Protein AF-A0A4U6SSG7-F1 (afdb_monomer_lite)

Secondary structure (DSSP, 8-state):
-GGGS-HHHHHHTHHHHHHHHHHHHHHHHHHHHHHHT---S--HHHHHHHHHHHHHHHHHHHHHHHHHHHHTGGGTTS--SSSSHHHHHHHHHHHHHHHHHHPPPPTTTTT-S--GGGSS--HHHHHHHTT----S---HHHHHHHHHHS-TTTHHHH-----S-TTSS--SPPSSHHHHHHIIIIIS-TT-HHHHHHHHHHHHHHHHTTS-HHHHHHHHHHHHHHHT--HHHHHHHHHHHHHHS-SHHHHHHHHHHHHHH-STT--THHHHHHHHTT-HHHHHHHHHHTSTT---TT-PPPS-HHHHHHHHHHHHHHHHHTT-HHHHHHHHHHHHHHHHHHHHHHTTS----TTS-HHHHHHHHHHHHHHHHHHTT-HHHHTTS---HHHHHHHHHHHHHHHHH-TTSTHHHHHHHHHHHTT-HHHHHHHHHHHHHHHHHHHTTS-HHHHHHHHHHHHHHHHHHHHHHHHHHHHHS---------------

pLDDT: mean 78.52, std 19.59, range [23.92, 96.31]

Sequence (492 aa):
MIYRSGLEMMESKLSQLQKFAAQLAGIYSVLEVMIASFTEAVSAHVNDLHQLIENTLKAKQHSEAMIWCIRHRFLQDIYSRYADYTSWSSDVIQRKASAEARKWPDIFDKGSGDSEANQGTLFIEQALQNLGIEQSYRSEEEEAAITRLQNEQSSSMFCSTITADHFSLNRYPFKNLREAVDVLFLHGASDMVIAKQAILLYYLFDRHWTRPDSEWRYLVDDFAATFGITNRTLLECLVFCLLDDYSSEALEEACSLLPKISSKEAHPKIAQVLLERQRPDMALVVLKCTGRDSFSVTESIEKDGISSLSEAVTAVRVRIEHGHLTEAFVYHRSYCSRVKEQRAADMTHAGDALRSSWIYHVEGMMTEFCNICIERNLVDKMIDLPWDSEEEKHLHKSLFDYAHEMPTEPCGSLLVVYYLRRYRYLEAYEVDRSLQRFEQKKLESTTEEIASKIRKIAQWRENLVMTLDHSISIFFAFPHSPSFILPTNCDQ

Organism: Setaria viridis (NCBI:txid4556)

InterPro domains:
  IPR025151 ELYS-like domain [PF13934] (121-399)
  IPR044718 E3 ubiquitin-protein ligase HOS1 [PTHR47358] (2-465)

Structure (mmCIF, N/CA/C/O backbone):
data_AF-A0A4U6SSG7-F1
#
_entry.id   AF-A0A4U6SSG7-F1
#
loop_
_atom_site.group_PDB
_atom_site.id
_atom_site.type_symbol
_atom_site.label_atom_id
_atom_site.label_alt_id
_atom_site.label_comp_id
_atom_site.label_asym_id
_atom_site.label_entity_id
_atom_site.label_seq_id
_atom_site.pdbx_PDB_ins_code
_atom_site.Cartn_x
_atom_site.Cartn_y
_atom_site.Cartn_z
_atom_site.occupancy
_atom_site.B_iso_or_equiv
_atom_site.auth_seq_id
_atom_site.auth_comp_id
_atom_site.auth_asym_id
_atom_site.auth_atom_id
_atom_site.pdbx_PDB_model_num
ATOM 1 N N . MET A 1 1 ? 28.492 14.744 -28.232 1.00 59.97 1 MET A N 1
ATOM 2 C CA . MET A 1 1 ? 27.796 15.414 -29.357 1.00 59.97 1 MET A CA 1
ATOM 3 C C . MET A 1 1 ? 26.487 14.731 -29.752 1.00 59.97 1 MET A C 1
ATOM 5 O O . MET A 1 1 ? 25.522 15.458 -29.900 1.00 59.97 1 MET A O 1
ATOM 9 N N . ILE A 1 2 ? 26.398 13.392 -29.873 1.00 70.44 2 ILE A N 1
ATOM 10 C CA . ILE A 1 2 ? 25.144 12.712 -30.290 1.00 70.44 2 ILE A CA 1
ATOM 11 C C . ILE A 1 2 ? 23.974 13.021 -29.338 1.00 70.44 2 ILE A C 1
ATOM 13 O O . ILE A 1 2 ? 22.941 13.499 -29.784 1.00 70.44 2 ILE A O 1
ATOM 17 N N . TYR A 1 3 ? 24.159 12.881 -28.023 1.00 68.56 3 TYR A N 1
ATOM 18 C CA . TYR A 1 3 ? 23.123 13.206 -27.030 1.00 68.56 3 TYR A CA 1
ATOM 19 C C . TYR A 1 3 ? 22.695 14.687 -27.018 1.00 68.56 3 TYR A C 1
ATOM 21 O O . TYR A 1 3 ? 21.615 15.011 -26.547 1.00 68.56 3 TYR A O 1
ATOM 29 N N . ARG A 1 4 ? 23.490 15.615 -27.561 1.00 70.06 4 ARG A N 1
ATOM 30 C CA . ARG A 1 4 ? 23.114 17.042 -27.650 1.00 70.06 4 ARG A CA 1
ATOM 31 C C . ARG A 1 4 ? 22.479 17.418 -28.989 1.00 70.06 4 ARG A C 1
ATOM 33 O O . ARG A 1 4 ? 22.191 18.584 -29.223 1.00 70.06 4 ARG A O 1
ATOM 40 N N . SER A 1 5 ? 22.290 16.446 -29.876 1.00 70.94 5 SER A N 1
ATOM 41 C CA . SER A 1 5 ? 21.697 16.673 -31.189 1.00 70.94 5 SER A CA 1
ATOM 42 C C . SER A 1 5 ? 20.180 16.466 -31.180 1.00 70.94 5 SER A C 1
ATOM 44 O O . SER A 1 5 ? 19.647 15.841 -30.267 1.00 70.94 5 SER A O 1
ATOM 46 N N . GLY A 1 6 ? 19.471 17.019 -32.169 1.00 78.31 6 GLY A N 1
ATOM 47 C CA . GLY A 1 6 ? 18.025 16.814 -32.314 1.00 78.31 6 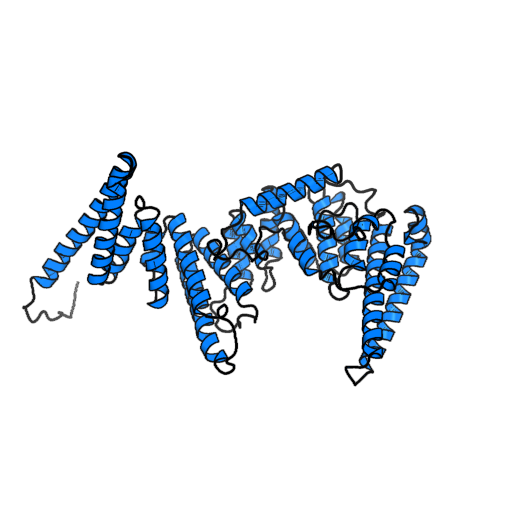GLY A CA 1
ATOM 48 C C . GLY A 1 6 ? 17.669 15.357 -32.637 1.00 78.31 6 GLY A C 1
ATOM 49 O O . GLY A 1 6 ? 18.535 14.585 -33.052 1.00 78.31 6 GLY A O 1
ATOM 50 N N . LEU A 1 7 ? 16.390 14.990 -32.478 1.00 83.12 7 LEU A N 1
ATOM 51 C CA . LEU A 1 7 ? 15.893 13.621 -32.687 1.00 83.12 7 LEU A CA 1
ATOM 52 C C . LEU A 1 7 ? 16.345 13.025 -34.031 1.00 83.12 7 LEU A C 1
ATOM 54 O O . LEU A 1 7 ? 16.922 11.944 -34.043 1.00 83.12 7 LEU A O 1
ATOM 58 N N . GLU A 1 8 ? 16.186 13.757 -35.134 1.00 84.50 8 GLU A N 1
ATOM 59 C CA . GLU A 1 8 ? 16.573 13.299 -36.481 1.00 84.50 8 GLU A CA 1
ATOM 60 C C . GLU A 1 8 ? 18.062 12.917 -36.568 1.00 84.50 8 GLU A C 1
ATOM 62 O O . GLU A 1 8 ? 18.457 11.925 -37.185 1.00 84.50 8 GLU A O 1
ATOM 67 N N . MET A 1 9 ? 18.922 13.689 -35.898 1.00 84.81 9 MET A N 1
ATOM 68 C CA . MET A 1 9 ? 20.353 13.418 -35.866 1.00 84.81 9 MET A CA 1
ATOM 69 C C . MET A 1 9 ? 20.669 12.220 -34.963 1.00 84.81 9 MET A C 1
ATOM 71 O O . MET A 1 9 ? 21.521 11.408 -35.331 1.00 84.81 9 MET A O 1
ATOM 75 N N . MET A 1 10 ? 19.966 12.050 -33.838 1.00 85.75 10 MET A N 1
ATOM 76 C CA . MET A 1 10 ? 20.090 10.857 -32.992 1.00 85.75 10 MET A CA 1
ATOM 77 C C . MET A 1 10 ? 19.644 9.583 -33.724 1.00 85.75 10 MET A C 1
ATOM 79 O O . MET A 1 10 ? 20.360 8.583 -33.679 1.00 85.75 10 MET A O 1
ATOM 83 N N . GLU A 1 11 ? 18.526 9.632 -34.454 1.00 87.88 11 GLU A N 1
ATOM 84 C CA . GLU A 1 11 ? 18.026 8.534 -35.294 1.00 87.88 11 GLU A CA 1
ATOM 85 C C . GLU A 1 11 ? 19.062 8.142 -36.356 1.00 87.88 11 GLU A C 1
ATOM 87 O O . GLU A 1 11 ? 19.433 6.971 -36.469 1.00 87.88 11 GLU A O 1
ATOM 92 N N . SER A 1 12 ? 19.636 9.123 -37.064 1.00 89.62 12 SER A N 1
ATOM 93 C CA . SER A 1 12 ? 20.684 8.872 -38.069 1.00 89.62 12 SER A CA 1
ATOM 94 C C . SER A 1 12 ? 21.952 8.219 -37.490 1.00 89.62 12 SER A C 1
ATOM 96 O O . SER A 1 12 ? 22.723 7.579 -38.211 1.00 89.62 12 SER A O 1
ATOM 98 N N . LYS A 1 13 ? 22.183 8.371 -36.179 1.00 90.31 13 LYS A N 1
ATOM 99 C CA . LYS A 1 13 ? 23.335 7.832 -35.442 1.00 90.31 13 LYS A CA 1
ATOM 100 C C . LYS A 1 13 ? 22.986 6.628 -34.564 1.00 90.31 13 LYS A C 1
ATOM 102 O O . LYS A 1 13 ? 23.853 6.160 -33.824 1.00 90.31 13 LYS A O 1
ATOM 107 N N . LEU A 1 14 ? 21.782 6.066 -34.682 1.00 90.50 14 LEU A N 1
ATOM 108 C CA . LEU A 1 14 ? 21.325 4.950 -33.849 1.00 90.50 14 LEU A CA 1
ATOM 109 C C . LEU A 1 14 ? 22.243 3.721 -33.944 1.00 90.50 14 LEU A C 1
ATOM 111 O O . LEU A 1 14 ? 22.609 3.137 -32.926 1.00 90.50 14 LEU A O 1
ATOM 115 N N . SER A 1 15 ? 22.707 3.379 -35.150 1.00 90.38 15 SER A N 1
ATOM 116 C CA . SER A 1 15 ? 23.653 2.268 -35.361 1.00 90.38 15 SER A CA 1
ATOM 117 C C . SER A 1 15 ? 25.006 2.492 -34.675 1.00 90.38 15 SER A C 1
ATOM 119 O O . SER A 1 15 ? 25.676 1.540 -34.274 1.00 90.38 15 SER A O 1
ATOM 121 N N . GLN A 1 16 ? 25.422 3.750 -34.516 1.00 90.62 16 GLN A N 1
ATOM 122 C CA . GLN A 1 16 ? 26.636 4.107 -33.791 1.00 90.62 16 GLN A CA 1
ATOM 123 C C . GLN A 1 16 ? 26.425 3.994 -32.276 1.00 90.62 16 GLN A C 1
ATOM 125 O O . GLN A 1 16 ? 27.294 3.461 -31.591 1.00 90.62 16 GLN A O 1
ATOM 130 N N . LEU A 1 17 ? 25.265 4.420 -31.763 1.00 88.69 17 LEU A N 1
ATOM 131 C CA . LEU A 1 17 ? 24.900 4.249 -30.351 1.00 88.69 17 LEU A CA 1
ATOM 132 C C . LEU A 1 17 ? 24.835 2.769 -29.956 1.00 88.69 17 LEU A C 1
ATOM 134 O O . LEU A 1 17 ? 25.379 2.392 -28.923 1.00 88.69 17 LEU A O 1
ATOM 138 N N . GLN A 1 18 ? 24.265 1.915 -30.810 1.00 91.50 18 GLN A N 1
ATOM 139 C CA . GLN A 1 18 ? 24.244 0.463 -30.597 1.00 91.50 18 GLN A CA 1
ATOM 140 C C . GLN A 1 18 ? 25.655 -0.134 -30.507 1.00 91.50 18 GLN A C 1
ATOM 142 O O . GLN A 1 18 ? 25.920 -0.971 -29.645 1.00 91.50 18 GLN A O 1
ATOM 147 N N . LYS A 1 19 ? 26.590 0.328 -31.350 1.00 92.69 19 LYS A N 1
ATOM 148 C CA . LYS A 1 19 ? 28.002 -0.084 -31.265 1.00 92.69 19 LYS A CA 1
ATOM 149 C C . LYS A 1 19 ? 28.639 0.346 -29.945 1.00 92.69 19 LYS A C 1
ATOM 151 O O . LYS A 1 19 ? 29.365 -0.446 -29.354 1.00 92.69 19 LYS A O 1
ATOM 156 N N . PHE A 1 20 ? 28.359 1.561 -29.473 1.00 89.69 20 PHE A N 1
ATOM 157 C CA . PHE A 1 20 ? 28.860 2.031 -28.179 1.00 89.69 20 PHE A CA 1
ATOM 158 C C . PHE A 1 20 ? 28.286 1.229 -27.008 1.00 89.69 20 PHE A C 1
ATOM 160 O O . PHE A 1 20 ? 29.047 0.832 -26.132 1.00 89.69 20 PHE A O 1
ATOM 167 N N . ALA A 1 21 ? 26.990 0.908 -27.019 1.00 90.19 21 ALA A N 1
ATOM 168 C CA . ALA A 1 21 ? 26.379 0.055 -25.998 1.00 90.19 21 ALA A CA 1
ATOM 169 C C . ALA A 1 21 ? 27.027 -1.344 -25.956 1.00 90.19 21 ALA A C 1
ATOM 171 O O . ALA A 1 21 ? 27.377 -1.833 -24.883 1.00 90.19 21 ALA A O 1
ATOM 172 N N . ALA A 1 22 ? 27.286 -1.954 -27.120 1.00 92.12 22 ALA A N 1
ATOM 173 C CA . ALA A 1 22 ? 27.985 -3.238 -27.205 1.00 92.12 22 ALA A CA 1
ATOM 174 C C . ALA A 1 22 ? 29.435 -3.162 -26.687 1.00 92.12 22 ALA A C 1
ATOM 176 O O . ALA A 1 22 ? 29.904 -4.079 -26.013 1.00 92.12 22 ALA A O 1
ATOM 177 N N . GLN A 1 23 ? 30.144 -2.062 -26.963 1.00 93.38 23 GLN A N 1
ATOM 178 C CA . GLN A 1 23 ? 31.489 -1.828 -26.430 1.00 93.38 23 GLN A CA 1
ATOM 179 C C . GLN A 1 23 ? 31.480 -1.668 -24.906 1.00 93.38 23 GLN A C 1
ATOM 181 O O . GLN A 1 23 ? 32.310 -2.278 -24.240 1.00 93.38 23 GLN A O 1
ATOM 186 N N . LEU A 1 24 ? 30.529 -0.910 -24.350 1.00 92.56 24 LEU A N 1
ATOM 187 C CA . LEU A 1 24 ? 30.366 -0.753 -22.901 1.00 92.56 24 LEU A CA 1
ATOM 188 C C . LEU A 1 24 ? 30.057 -2.088 -22.217 1.00 92.56 24 LEU A C 1
ATOM 190 O O . LEU A 1 24 ? 30.621 -2.375 -21.165 1.00 92.56 24 LEU A O 1
ATOM 194 N N . ALA A 1 25 ? 29.226 -2.933 -22.833 1.00 91.12 25 ALA A N 1
ATOM 195 C CA . ALA A 1 25 ? 28.974 -4.285 -22.340 1.00 91.12 25 ALA A CA 1
ATOM 196 C C . ALA A 1 25 ? 30.254 -5.138 -22.319 1.00 91.12 25 ALA A C 1
ATOM 198 O O . ALA A 1 25 ? 30.527 -5.796 -21.319 1.00 91.12 25 ALA A O 1
ATOM 199 N N . GLY A 1 26 ? 31.067 -5.079 -23.379 1.00 91.75 26 GLY A N 1
ATOM 200 C CA . GLY A 1 26 ? 32.355 -5.774 -23.427 1.00 91.75 26 GLY A CA 1
ATOM 201 C C . GLY A 1 26 ? 33.351 -5.273 -22.376 1.00 91.75 26 GLY A C 1
ATOM 202 O O . GLY A 1 26 ? 34.007 -6.084 -21.727 1.00 91.75 26 GLY A O 1
ATOM 203 N N . ILE A 1 27 ? 33.435 -3.954 -22.170 1.00 92.25 27 ILE A N 1
ATOM 204 C CA . ILE A 1 27 ? 34.280 -3.349 -21.128 1.00 92.25 27 ILE A CA 1
ATOM 205 C C . ILE A 1 27 ? 33.828 -3.823 -19.746 1.00 92.25 27 ILE A C 1
ATOM 207 O O . ILE A 1 27 ? 34.657 -4.288 -18.973 1.00 92.25 27 ILE A O 1
ATOM 211 N N . TYR A 1 28 ? 32.525 -3.769 -19.460 1.00 90.06 28 TYR A N 1
ATOM 212 C CA . TYR A 1 28 ? 31.969 -4.238 -18.192 1.00 90.06 28 TYR A CA 1
ATOM 213 C C . TYR A 1 28 ? 32.351 -5.696 -17.900 1.00 90.06 28 TYR A C 1
ATOM 215 O O . TYR A 1 28 ? 32.883 -5.971 -16.830 1.00 90.06 28 TYR A O 1
ATOM 223 N N . SER A 1 29 ? 32.182 -6.609 -18.865 1.00 90.38 29 SER A N 1
ATOM 224 C CA . SER A 1 29 ? 32.553 -8.021 -18.685 1.00 90.38 29 SER A CA 1
ATOM 225 C C . SER A 1 29 ? 34.040 -8.217 -18.371 1.00 90.38 29 SER A C 1
ATOM 227 O O . SER A 1 29 ? 34.395 -9.094 -17.589 1.00 90.38 29 SER A O 1
ATOM 229 N N . VAL A 1 30 ? 34.925 -7.406 -18.960 1.00 91.88 30 VAL A N 1
ATOM 230 C CA . VAL A 1 30 ? 36.362 -7.451 -18.643 1.00 91.88 30 VAL A CA 1
ATOM 231 C C . VAL A 1 30 ? 36.621 -6.939 -17.228 1.00 91.88 30 VAL A C 1
ATOM 233 O O . VAL A 1 30 ? 37.360 -7.577 -16.483 1.00 91.88 30 VAL A O 1
ATOM 236 N N . LEU A 1 31 ? 36.006 -5.817 -16.845 1.00 87.94 31 LEU A N 1
ATOM 237 C CA . LEU A 1 31 ? 36.178 -5.234 -15.515 1.00 87.94 31 LEU A CA 1
ATOM 238 C C . LEU A 1 31 ? 35.666 -6.169 -14.411 1.00 87.94 31 LEU A C 1
ATOM 240 O O . LEU A 1 31 ? 36.330 -6.311 -13.389 1.00 87.94 31 LEU A O 1
ATOM 244 N N . GLU A 1 32 ? 34.541 -6.851 -14.630 1.00 87.75 32 GLU A N 1
ATOM 245 C CA . GLU A 1 32 ? 33.972 -7.827 -13.693 1.00 87.75 32 GLU A CA 1
ATOM 246 C C . GLU A 1 32 ? 34.950 -8.984 -13.423 1.00 87.75 32 GLU A C 1
ATOM 248 O O . GLU A 1 32 ? 35.247 -9.304 -12.270 1.00 87.75 32 GLU A O 1
ATOM 253 N N . VAL A 1 33 ? 35.539 -9.555 -14.482 1.00 87.81 33 VAL A N 1
ATOM 254 C CA . VAL A 1 33 ? 36.564 -10.608 -14.366 1.00 87.81 33 VAL A CA 1
ATOM 255 C C . VAL A 1 33 ? 37.832 -10.081 -13.691 1.00 87.81 33 VAL A C 1
ATOM 257 O O . VAL A 1 33 ? 38.437 -10.788 -12.884 1.00 87.81 33 VAL A O 1
ATOM 260 N N . MET A 1 34 ? 38.237 -8.843 -13.992 1.00 85.81 34 MET A N 1
ATOM 261 C CA . MET A 1 34 ? 39.382 -8.212 -13.338 1.00 85.81 34 MET A CA 1
ATOM 262 C C . MET A 1 34 ? 39.148 -8.066 -11.834 1.00 85.81 34 MET A C 1
ATOM 264 O O . MET A 1 34 ? 40.018 -8.478 -11.071 1.00 85.81 34 MET A O 1
ATOM 268 N N . ILE A 1 35 ? 37.989 -7.564 -11.393 1.00 83.38 35 ILE A N 1
ATOM 269 C CA . ILE A 1 35 ? 37.659 -7.464 -9.962 1.00 83.38 35 ILE A CA 1
ATOM 270 C C . ILE A 1 35 ? 37.675 -8.842 -9.301 1.00 83.38 35 ILE A C 1
ATOM 272 O O . ILE A 1 35 ? 38.318 -9.008 -8.267 1.00 83.38 35 ILE A O 1
ATOM 276 N N . ALA A 1 36 ? 37.051 -9.845 -9.924 1.00 83.12 36 ALA A N 1
ATOM 277 C CA . ALA A 1 36 ? 37.003 -11.207 -9.392 1.00 83.12 36 ALA A CA 1
ATOM 278 C C . ALA A 1 36 ? 38.392 -11.863 -9.238 1.00 83.12 36 ALA A C 1
ATOM 280 O O . ALA A 1 36 ? 38.544 -12.816 -8.474 1.00 83.12 36 ALA A O 1
ATOM 281 N N . SER A 1 37 ? 39.407 -11.369 -9.954 1.00 82.25 37 SER A N 1
ATOM 282 C CA . SER A 1 37 ? 40.783 -11.870 -9.865 1.00 82.25 37 SER A CA 1
ATOM 283 C C . SER A 1 37 ? 41.579 -11.326 -8.669 1.00 82.25 37 SER A C 1
ATOM 285 O O . SER A 1 37 ? 42.634 -11.876 -8.347 1.00 82.25 37 SER A O 1
ATOM 287 N N . PHE A 1 38 ? 41.089 -10.287 -7.983 1.00 78.31 38 PHE A N 1
ATOM 288 C CA . PHE A 1 38 ? 41.733 -9.752 -6.782 1.00 78.31 38 PHE A CA 1
ATOM 289 C C . PHE A 1 38 ? 41.296 -10.531 -5.533 1.00 78.31 38 PHE A C 1
ATOM 291 O O . PHE A 1 38 ? 40.115 -10.625 -5.218 1.00 78.31 38 PHE A O 1
ATOM 298 N N . THR A 1 39 ? 42.264 -11.071 -4.787 1.00 65.56 39 THR A N 1
ATOM 299 C CA . THR A 1 39 ? 42.027 -11.829 -3.543 1.00 65.56 39 THR A CA 1
ATOM 300 C C . THR A 1 39 ? 42.071 -10.975 -2.271 1.00 65.56 39 THR A C 1
ATOM 302 O O . THR A 1 39 ? 41.652 -11.440 -1.214 1.00 65.56 39 THR A O 1
ATOM 305 N N . GLU A 1 40 ? 42.578 -9.740 -2.341 1.00 60.31 40 GLU A N 1
ATOM 306 C CA . GLU A 1 40 ? 42.689 -8.821 -1.198 1.00 60.31 40 GLU A CA 1
ATOM 307 C C . GLU A 1 40 ? 41.686 -7.666 -1.328 1.00 60.31 40 GLU A C 1
ATOM 309 O O . GLU A 1 40 ? 41.723 -6.888 -2.279 1.00 60.31 40 GLU A O 1
ATOM 314 N N . ALA A 1 41 ? 40.783 -7.557 -0.351 1.00 57.88 41 ALA A N 1
ATOM 315 C CA . ALA A 1 41 ? 39.570 -6.743 -0.432 1.00 57.88 41 ALA A CA 1
ATOM 316 C C . ALA A 1 41 ? 39.762 -5.220 -0.263 1.00 57.88 41 ALA A C 1
ATOM 318 O O . ALA A 1 41 ? 38.777 -4.493 -0.309 1.00 57.88 41 ALA A O 1
ATOM 319 N N . VAL A 1 42 ? 40.977 -4.701 -0.033 1.00 58.78 42 VAL A N 1
ATOM 320 C CA . VAL A 1 42 ? 41.149 -3.281 0.339 1.00 58.78 42 VAL A CA 1
ATOM 321 C C . VAL A 1 42 ? 42.461 -2.696 -0.197 1.00 58.78 42 VAL A C 1
ATOM 323 O O . VAL A 1 42 ? 43.432 -2.523 0.535 1.00 58.78 42 VAL A O 1
ATOM 326 N N . SER A 1 43 ? 42.499 -2.346 -1.485 1.00 66.81 43 SER A N 1
ATOM 327 C CA . SER A 1 43 ? 43.509 -1.422 -2.024 1.00 66.81 43 SER A CA 1
ATOM 328 C C . SER A 1 43 ? 42.821 -0.272 -2.762 1.00 66.81 43 SER A C 1
ATOM 330 O O . SER A 1 43 ? 41.749 -0.467 -3.330 1.00 66.81 43 SER A O 1
ATOM 332 N N . ALA A 1 44 ? 43.421 0.923 -2.774 1.00 70.44 44 ALA A N 1
ATOM 333 C CA . ALA A 1 44 ? 42.854 2.094 -3.459 1.00 70.44 44 ALA A CA 1
ATOM 334 C C . ALA A 1 44 ? 42.503 1.804 -4.936 1.00 70.44 44 ALA A C 1
ATOM 336 O O . ALA A 1 44 ? 41.441 2.195 -5.404 1.00 70.44 44 ALA A O 1
ATOM 337 N N . HIS A 1 45 ? 43.321 0.994 -5.615 1.00 71.62 45 HIS A N 1
ATOM 338 C CA . HIS A 1 45 ? 43.091 0.558 -6.995 1.00 71.62 45 HIS A CA 1
ATOM 339 C C . HIS A 1 45 ? 41.830 -0.304 -7.167 1.00 71.62 45 HIS A C 1
ATOM 341 O O . HIS A 1 45 ? 41.199 -0.268 -8.219 1.00 71.62 45 HIS A O 1
ATOM 347 N N . VAL A 1 46 ? 41.455 -1.088 -6.149 1.00 77.06 46 VAL A N 1
ATOM 348 C CA . VAL A 1 46 ? 40.221 -1.886 -6.167 1.00 77.06 46 VAL A CA 1
ATOM 349 C C . VAL A 1 46 ? 39.005 -0.969 -6.033 1.00 77.06 46 VAL A C 1
ATOM 351 O O . VAL A 1 46 ? 38.011 -1.195 -6.714 1.00 77.06 46 VAL A O 1
ATOM 354 N N . ASN A 1 47 ? 39.084 0.104 -5.241 1.00 79.31 47 ASN A N 1
ATOM 355 C CA . ASN A 1 47 ? 38.010 1.101 -5.154 1.00 79.31 47 ASN A CA 1
ATOM 356 C C . ASN A 1 47 ? 37.841 1.873 -6.472 1.00 79.31 47 ASN A C 1
ATOM 358 O O . ASN A 1 47 ? 36.717 2.012 -6.950 1.00 79.31 47 ASN A O 1
ATOM 362 N N . ASP A 1 48 ? 38.943 2.287 -7.106 1.00 81.88 48 ASP A N 1
ATOM 363 C CA . ASP A 1 48 ? 38.908 2.936 -8.425 1.00 81.88 48 ASP A CA 1
ATOM 364 C C . ASP A 1 48 ? 38.277 2.021 -9.488 1.00 81.88 48 ASP A C 1
ATOM 366 O O . ASP A 1 48 ? 37.519 2.467 -10.353 1.00 81.88 48 ASP A O 1
ATOM 370 N N . LEU A 1 49 ? 38.551 0.714 -9.405 1.00 83.31 49 LEU A N 1
ATOM 371 C CA . LEU A 1 49 ? 37.991 -0.281 -10.313 1.00 83.31 49 LEU A CA 1
ATOM 372 C C . LEU A 1 49 ? 36.487 -0.496 -10.081 1.00 83.31 49 LEU A C 1
ATOM 374 O O . LEU A 1 49 ? 35.735 -0.566 -11.054 1.00 83.31 49 LEU A O 1
ATOM 378 N N . HIS A 1 50 ? 36.029 -0.533 -8.825 1.00 83.44 50 HIS A N 1
ATOM 379 C CA . HIS A 1 50 ? 34.598 -0.565 -8.498 1.00 83.44 50 HIS A CA 1
ATOM 380 C C . HIS A 1 50 ? 33.873 0.688 -9.011 1.00 83.44 50 HIS A C 1
ATOM 382 O O . HIS A 1 50 ? 32.818 0.564 -9.632 1.00 83.44 50 HIS A O 1
ATOM 388 N N . GLN A 1 51 ? 34.465 1.877 -8.853 1.00 84.44 51 GLN A N 1
ATOM 389 C CA . GLN A 1 51 ? 33.900 3.118 -9.392 1.00 84.44 51 GLN A CA 1
ATOM 390 C C . GLN A 1 51 ? 33.819 3.095 -10.926 1.00 84.44 51 GLN A C 1
ATOM 392 O O . GLN A 1 51 ? 32.842 3.554 -11.522 1.00 84.44 51 GLN A O 1
ATOM 397 N N . LEU A 1 52 ? 34.835 2.543 -11.595 1.00 87.12 52 LEU A N 1
ATOM 398 C CA . LEU A 1 52 ? 34.820 2.394 -13.047 1.00 87.12 52 LEU A CA 1
ATOM 399 C C . LEU A 1 52 ? 33.735 1.412 -13.510 1.00 87.12 52 LEU A C 1
ATOM 401 O O . LEU A 1 52 ? 33.081 1.678 -14.523 1.00 87.12 52 LEU A O 1
ATOM 405 N N . ILE A 1 53 ? 33.516 0.310 -12.783 1.00 87.62 53 ILE A N 1
ATOM 406 C CA . ILE A 1 53 ? 32.402 -0.611 -13.048 1.00 87.62 53 ILE A CA 1
ATOM 407 C C . ILE A 1 53 ? 31.066 0.109 -12.911 1.00 87.62 53 ILE A C 1
ATOM 409 O O . ILE A 1 53 ? 30.262 0.052 -13.841 1.00 87.62 53 ILE A O 1
ATOM 413 N N . GLU A 1 54 ? 30.859 0.818 -11.804 1.00 86.56 54 GLU A N 1
ATOM 414 C CA . GLU A 1 54 ? 29.640 1.577 -11.519 1.00 86.56 54 GLU A CA 1
ATOM 415 C C . GLU A 1 54 ? 29.319 2.559 -12.658 1.00 86.56 54 GLU A C 1
ATOM 417 O O . GLU A 1 54 ? 28.227 2.541 -13.236 1.00 86.56 54 GLU A O 1
ATOM 422 N N . ASN A 1 55 ? 30.308 3.362 -13.062 1.00 86.31 55 ASN A N 1
ATOM 423 C CA . ASN A 1 55 ? 30.170 4.341 -14.140 1.00 86.31 55 ASN A CA 1
ATOM 424 C C . ASN A 1 55 ? 29.933 3.684 -15.508 1.00 86.31 55 ASN A C 1
ATOM 426 O O . ASN A 1 55 ? 29.105 4.155 -16.294 1.00 86.31 55 ASN A O 1
ATOM 430 N N . THR A 1 56 ? 30.631 2.583 -15.801 1.00 89.94 56 THR A N 1
ATOM 431 C CA . THR A 1 56 ? 30.455 1.830 -17.053 1.00 89.94 56 THR A CA 1
ATOM 432 C C . THR A 1 56 ? 29.052 1.235 -17.131 1.00 89.94 56 THR A C 1
ATOM 434 O O . THR A 1 56 ? 28.405 1.305 -18.179 1.00 89.94 56 THR A O 1
ATOM 437 N N . LEU A 1 57 ? 28.557 0.686 -16.022 1.00 89.44 57 LEU A N 1
ATOM 438 C CA . LEU A 1 57 ? 27.251 0.052 -15.949 1.00 89.44 57 LEU A CA 1
ATOM 439 C C . LEU A 1 57 ? 26.119 1.092 -16.044 1.00 89.44 57 LEU A C 1
ATOM 441 O O . LEU A 1 57 ? 25.203 0.902 -16.847 1.00 89.44 57 LEU A O 1
ATOM 445 N N . LYS A 1 58 ? 26.230 2.240 -15.358 1.00 88.81 58 LYS A N 1
ATOM 446 C CA . LYS A 1 58 ? 25.333 3.403 -15.541 1.00 88.81 58 LYS A CA 1
ATOM 447 C C . LYS A 1 58 ? 25.294 3.871 -17.000 1.00 88.81 58 LYS A C 1
ATOM 449 O O . LYS A 1 58 ? 24.218 4.002 -17.584 1.00 88.81 58 LYS A O 1
ATOM 454 N N . ALA A 1 59 ? 26.458 4.058 -17.629 1.00 89.75 59 ALA A N 1
ATOM 455 C CA . ALA A 1 59 ? 26.551 4.499 -19.024 1.00 89.75 59 ALA A CA 1
ATOM 456 C C . ALA A 1 59 ? 25.948 3.485 -20.012 1.00 89.75 59 ALA A C 1
ATOM 458 O O . ALA A 1 59 ? 25.296 3.878 -20.987 1.00 89.75 59 ALA A O 1
ATOM 459 N N . LYS A 1 60 ? 26.143 2.183 -19.760 1.00 92.00 60 LYS A N 1
ATOM 460 C CA . LYS A 1 60 ? 25.538 1.099 -20.542 1.00 92.00 60 LYS A CA 1
ATOM 461 C C . LYS A 1 60 ? 24.013 1.152 -20.442 1.00 92.00 60 LYS A C 1
ATOM 463 O O . LYS A 1 60 ? 23.352 1.248 -21.473 1.00 92.00 60 LYS A O 1
ATOM 468 N N . GLN A 1 61 ? 23.472 1.152 -19.222 1.00 92.38 61 GLN A N 1
ATOM 469 C CA . GLN A 1 61 ? 22.026 1.169 -18.979 1.00 92.38 61 GLN A CA 1
ATOM 470 C C . GLN A 1 61 ? 21.362 2.416 -19.577 1.00 92.38 61 GLN A C 1
ATOM 472 O O . GLN A 1 61 ? 20.338 2.313 -20.251 1.00 92.38 61 GLN A O 1
ATOM 477 N N . HIS A 1 62 ? 21.970 3.593 -19.386 1.00 92.38 62 HIS A N 1
ATOM 478 C CA . HIS A 1 62 ? 21.496 4.844 -19.983 1.00 92.38 62 HIS A CA 1
ATOM 479 C C . HIS A 1 62 ? 21.478 4.773 -21.512 1.00 92.38 62 HIS A C 1
ATOM 481 O O . HIS A 1 62 ? 20.488 5.154 -22.133 1.00 92.38 62 HIS A O 1
ATOM 487 N N . SER A 1 63 ? 22.529 4.218 -22.124 1.00 91.81 63 SER A N 1
ATOM 488 C CA . SER A 1 63 ? 22.598 4.059 -23.580 1.00 91.81 63 SER A CA 1
ATOM 489 C C . SER A 1 63 ? 21.529 3.103 -24.112 1.00 91.81 63 SER A C 1
ATOM 491 O O . SER A 1 63 ? 20.901 3.400 -25.126 1.00 91.81 63 SER A O 1
ATOM 493 N N . GLU A 1 64 ? 21.282 1.982 -23.433 1.00 93.75 64 GLU A N 1
ATOM 494 C CA . GLU A 1 64 ? 20.228 1.023 -23.793 1.00 93.75 64 GLU A CA 1
ATOM 495 C C . GLU A 1 64 ? 18.830 1.658 -23.703 1.00 93.75 64 GLU A C 1
ATOM 497 O O . GLU A 1 64 ? 18.043 1.568 -24.653 1.00 93.75 64 GLU A O 1
ATOM 502 N N . ALA A 1 65 ? 18.552 2.381 -22.613 1.00 93.12 65 ALA A N 1
ATOM 503 C CA . ALA A 1 65 ? 17.314 3.137 -22.438 1.00 93.12 65 ALA A CA 1
ATOM 504 C C . ALA A 1 65 ? 17.156 4.232 -23.507 1.00 93.12 65 ALA A C 1
ATOM 506 O O . ALA A 1 65 ? 16.081 4.378 -24.094 1.00 93.12 65 ALA A O 1
ATOM 507 N N . MET A 1 66 ? 18.226 4.960 -23.837 1.00 92.19 66 MET A N 1
ATOM 508 C CA . MET A 1 66 ? 18.181 6.000 -24.864 1.00 92.19 66 MET A CA 1
ATOM 509 C C . MET A 1 66 ? 17.950 5.428 -26.265 1.00 92.19 66 MET A C 1
ATOM 511 O O . MET A 1 66 ? 17.176 5.986 -27.038 1.00 92.19 66 MET A O 1
ATOM 515 N N . ILE A 1 67 ? 18.575 4.295 -26.598 1.00 93.19 67 ILE A N 1
ATOM 516 C CA . ILE A 1 67 ? 18.343 3.583 -27.864 1.00 93.19 67 ILE A CA 1
ATOM 517 C C . ILE A 1 67 ? 16.870 3.189 -27.990 1.00 93.19 67 ILE A C 1
ATOM 519 O O . ILE A 1 67 ? 16.297 3.295 -29.075 1.00 93.19 67 ILE A O 1
ATOM 523 N N . TRP A 1 68 ? 16.243 2.733 -26.904 1.00 95.19 68 TRP A N 1
ATOM 524 C CA . TRP A 1 68 ? 14.805 2.471 -26.886 1.00 95.19 68 TRP A CA 1
ATOM 525 C C . TRP A 1 68 ? 13.986 3.754 -27.103 1.00 95.19 68 TRP A C 1
ATOM 527 O O . TRP A 1 68 ? 13.123 3.784 -27.978 1.00 95.19 68 TRP A O 1
ATOM 537 N N . CYS A 1 69 ? 14.324 4.849 -26.417 1.00 92.62 69 CYS A N 1
ATOM 538 C CA . CYS A 1 69 ? 13.634 6.132 -26.582 1.00 92.62 69 CYS A CA 1
ATOM 539 C C . CYS A 1 69 ? 13.725 6.688 -28.009 1.00 92.62 69 CYS A C 1
ATOM 541 O O . CYS A 1 69 ? 12.730 7.182 -28.533 1.00 92.62 69 CYS A O 1
ATOM 543 N N . ILE A 1 70 ? 14.895 6.596 -28.651 1.00 91.94 70 ILE A N 1
ATOM 544 C CA . ILE A 1 70 ? 15.105 7.058 -30.031 1.00 91.94 70 ILE A CA 1
ATOM 545 C C . ILE A 1 70 ? 14.274 6.218 -31.006 1.00 91.94 70 ILE A C 1
ATOM 547 O O . ILE A 1 70 ? 13.629 6.783 -31.883 1.00 91.94 70 ILE A O 1
ATOM 551 N N . ARG A 1 71 ? 14.235 4.886 -30.834 1.00 92.19 71 ARG A N 1
ATOM 552 C CA . ARG A 1 71 ? 13.404 3.993 -31.665 1.00 92.19 71 ARG A CA 1
ATOM 553 C C . ARG A 1 71 ? 11.924 4.376 -31.630 1.00 92.19 71 ARG A C 1
ATOM 555 O O . ARG A 1 71 ? 11.263 4.306 -32.659 1.00 92.19 71 ARG A O 1
ATOM 562 N N . HIS A 1 72 ? 11.442 4.823 -30.474 1.00 91.69 72 HIS A N 1
ATOM 563 C CA . HIS A 1 72 ? 10.064 5.283 -30.270 1.00 91.69 72 HIS A CA 1
ATOM 564 C C . HIS A 1 72 ? 9.916 6.808 -30.313 1.00 91.69 72 HIS A C 1
ATOM 566 O O . HIS A 1 72 ? 8.950 7.354 -29.780 1.00 91.69 72 HIS A O 1
ATOM 572 N N . ARG A 1 73 ? 10.878 7.515 -30.926 1.00 90.50 73 ARG A N 1
ATOM 573 C CA . ARG A 1 73 ? 10.823 8.964 -31.201 1.00 90.50 73 ARG A CA 1
ATOM 574 C C . ARG A 1 73 ? 10.497 9.817 -29.968 1.00 90.50 73 ARG A C 1
ATOM 576 O O . ARG A 1 73 ? 9.797 10.821 -30.057 1.00 90.50 73 ARG A O 1
ATOM 583 N N . PHE A 1 74 ? 10.967 9.399 -28.792 1.00 87.81 74 PHE A N 1
ATOM 584 C CA . PHE A 1 74 ? 10.652 9.986 -27.481 1.00 87.81 74 PHE A CA 1
ATOM 585 C C . PHE A 1 74 ? 9.152 10.191 -27.207 1.00 87.81 74 PHE A C 1
ATOM 587 O O . PHE A 1 74 ? 8.779 11.104 -26.468 1.00 87.81 74 PHE A O 1
ATOM 594 N N . LEU A 1 75 ? 8.291 9.342 -27.779 1.00 88.56 75 LEU A N 1
ATOM 595 C CA . LEU A 1 75 ? 6.832 9.422 -27.657 1.00 88.56 75 LEU A CA 1
ATOM 596 C C . LEU A 1 75 ? 6.235 10.719 -28.230 1.00 88.56 75 LEU A C 1
ATOM 598 O O . LEU A 1 75 ? 5.174 11.143 -27.779 1.00 88.56 75 LEU A O 1
ATOM 602 N N . GLN A 1 76 ? 6.902 11.366 -29.194 1.00 85.06 76 GLN A N 1
ATOM 603 C CA . GLN A 1 76 ? 6.380 12.581 -29.840 1.00 85.06 76 GLN A CA 1
ATOM 604 C C . GLN A 1 76 ? 5.087 12.320 -30.626 1.00 85.06 76 GLN A C 1
ATOM 606 O O . GLN A 1 76 ? 4.243 13.206 -30.718 1.00 85.06 76 GLN A O 1
ATOM 611 N N . ASP A 1 77 ? 4.922 11.102 -31.144 1.00 83.94 77 ASP A N 1
ATOM 612 C CA . ASP A 1 77 ? 3.774 10.710 -31.968 1.00 83.94 77 ASP A CA 1
ATOM 613 C C . ASP A 1 77 ? 2.612 10.109 -31.148 1.00 83.94 77 ASP A C 1
ATOM 615 O O . ASP A 1 77 ? 1.555 9.812 -31.704 1.00 83.94 77 ASP A O 1
ATOM 619 N N . ILE A 1 78 ? 2.785 9.916 -29.832 1.00 86.94 78 ILE A N 1
ATOM 620 C CA . ILE A 1 78 ? 1.789 9.278 -28.958 1.00 86.94 78 ILE A CA 1
ATOM 621 C C . ILE A 1 78 ? 1.170 10.326 -28.038 1.00 86.94 78 ILE A C 1
ATOM 623 O O . ILE A 1 78 ? 1.851 10.952 -27.221 1.00 86.94 78 ILE A O 1
ATOM 627 N N . TYR A 1 79 ? -0.149 10.474 -28.123 1.00 86.25 79 TYR A N 1
ATOM 628 C CA . TYR A 1 79 ? -0.882 11.397 -27.267 1.00 86.25 79 TYR A CA 1
ATOM 629 C C . TYR A 1 79 ? -0.913 10.913 -25.812 1.00 86.25 79 TYR A C 1
ATOM 631 O O . TYR A 1 79 ? -1.262 9.773 -25.500 1.00 86.25 79 TYR A O 1
ATOM 639 N N . SER A 1 80 ? -0.550 11.817 -24.906 1.00 89.38 80 SER A N 1
ATOM 640 C CA . SER A 1 80 ? -0.728 11.651 -23.463 1.00 89.38 80 SER A CA 1
ATOM 641 C C . SER A 1 80 ? -2.200 11.841 -23.079 1.00 89.38 80 SER A C 1
ATOM 643 O O . SER A 1 80 ? -2.937 12.556 -23.763 1.00 89.38 80 SER A O 1
ATOM 645 N N . ARG A 1 81 ? -2.629 11.255 -21.953 1.00 90.94 81 ARG A N 1
ATOM 646 C CA . ARG A 1 81 ? -3.911 11.602 -21.313 1.00 90.94 81 ARG A CA 1
ATOM 647 C C . ARG A 1 81 ? -3.930 13.040 -20.778 1.00 90.94 81 ARG A C 1
ATOM 649 O O . ARG A 1 81 ? -5.006 13.584 -20.555 1.00 90.94 81 ARG A O 1
ATOM 656 N N . TYR A 1 82 ? -2.758 13.653 -20.591 1.00 90.94 82 TYR A N 1
ATOM 657 C CA . TYR A 1 82 ? -2.605 15.050 -20.174 1.00 90.94 82 TYR A CA 1
ATOM 658 C C . TYR A 1 82 ? -2.315 15.956 -21.368 1.00 90.94 82 TYR A C 1
ATOM 660 O O . TYR A 1 82 ? -1.524 15.600 -22.242 1.00 90.94 82 TYR A O 1
ATOM 668 N N . ALA A 1 83 ? -2.908 17.151 -21.365 1.00 88.25 83 ALA A N 1
ATOM 669 C CA . ALA A 1 83 ? -2.690 18.150 -22.410 1.00 88.25 83 ALA A CA 1
ATOM 670 C C . ALA A 1 83 ? -1.271 18.745 -22.370 1.00 88.25 83 ALA A C 1
ATOM 672 O O . ALA A 1 83 ? -0.669 18.992 -23.412 1.00 88.25 83 ALA A O 1
ATOM 673 N N . ASP A 1 84 ? -0.732 18.958 -21.169 1.00 88.25 84 ASP A N 1
ATOM 674 C CA . ASP A 1 84 ? 0.594 19.520 -20.944 1.00 88.25 84 ASP A CA 1
ATOM 675 C C . ASP A 1 84 ? 1.186 19.060 -19.599 1.00 88.25 84 ASP A C 1
ATOM 677 O O . ASP A 1 84 ? 0.539 18.386 -18.791 1.00 88.25 84 ASP A O 1
ATOM 681 N N . TYR A 1 85 ? 2.450 19.426 -19.365 1.00 87.06 85 TYR A N 1
ATOM 682 C CA . TYR A 1 85 ? 3.157 19.110 -18.123 1.00 87.06 85 TYR A CA 1
ATOM 683 C C . TYR A 1 85 ? 2.486 19.722 -16.886 1.00 87.06 85 TYR A C 1
ATOM 685 O O . TYR A 1 85 ? 2.494 19.112 -15.820 1.00 87.06 85 TYR A O 1
ATOM 693 N N . THR A 1 86 ? 1.895 20.912 -17.009 1.00 87.94 86 THR A N 1
ATOM 694 C CA . THR A 1 86 ? 1.237 21.588 -15.886 1.00 87.94 86 THR A CA 1
ATOM 695 C C . THR A 1 86 ? -0.007 20.841 -15.423 1.00 87.94 86 THR A C 1
ATOM 697 O O . THR A 1 86 ? -0.150 20.599 -14.230 1.00 87.94 86 THR A O 1
ATOM 700 N N . SER A 1 87 ? -0.846 20.386 -16.355 1.00 91.56 87 SER A N 1
ATOM 701 C CA . SER A 1 87 ? -2.011 19.546 -16.087 1.00 91.56 87 SER A CA 1
ATOM 702 C C . SER A 1 87 ? -1.608 18.236 -15.417 1.00 91.56 87 SER A C 1
ATOM 704 O O . SER A 1 87 ? -2.244 17.834 -14.445 1.00 91.56 87 SER A O 1
ATOM 706 N N . TRP A 1 88 ? -0.532 17.602 -15.888 1.00 91.50 88 TRP A N 1
ATOM 707 C CA . TRP A 1 88 ? -0.034 16.375 -15.275 1.00 91.50 88 TRP A CA 1
ATOM 708 C C . TRP A 1 88 ? 0.487 16.604 -13.854 1.00 91.50 88 TRP A C 1
ATOM 710 O O . TRP A 1 88 ? 0.116 15.888 -12.927 1.00 91.50 88 TRP A O 1
ATOM 720 N N . SER A 1 89 ? 1.307 17.637 -13.662 1.00 89.56 89 SER A N 1
ATOM 721 C CA . SER A 1 89 ? 1.841 18.007 -12.351 1.00 89.56 89 SER A CA 1
ATOM 722 C C . SER A 1 89 ? 0.719 18.319 -11.353 1.00 89.56 89 SER A C 1
ATOM 724 O O . SER A 1 89 ? 0.750 17.835 -10.222 1.00 89.56 89 SER A O 1
ATOM 726 N N . SER A 1 90 ? -0.321 19.045 -11.779 1.00 89.38 90 SER A N 1
ATOM 727 C CA . SER A 1 90 ? -1.505 19.303 -10.953 1.00 89.38 90 SER A CA 1
ATOM 728 C C . SER A 1 90 ? -2.259 18.026 -10.569 1.00 89.38 90 SER A C 1
ATOM 730 O O . SER A 1 90 ? -2.642 17.893 -9.408 1.00 89.38 90 SER A O 1
ATOM 732 N N . ASP A 1 91 ? -2.434 17.074 -11.490 1.00 91.62 91 ASP A N 1
ATOM 733 C CA . ASP A 1 91 ? -3.102 15.799 -11.186 1.00 91.62 91 ASP A CA 1
ATOM 734 C C . ASP A 1 91 ? -2.295 14.950 -10.187 1.00 91.62 91 ASP A C 1
ATOM 736 O O . ASP A 1 91 ? -2.858 14.414 -9.234 1.00 91.62 91 ASP A O 1
ATOM 740 N N . VAL A 1 92 ? -0.963 14.902 -10.320 1.00 90.75 92 VAL A N 1
ATOM 741 C CA . VAL A 1 92 ? -0.082 14.214 -9.355 1.00 90.75 92 VAL A CA 1
ATOM 742 C C . VAL A 1 92 ? -0.168 14.849 -7.962 1.00 90.75 92 VAL A C 1
ATOM 744 O O . VAL A 1 92 ? -0.257 14.134 -6.963 1.00 90.75 92 VAL A O 1
ATOM 747 N N . ILE A 1 93 ? -0.203 16.183 -7.874 1.00 89.38 93 ILE A N 1
ATOM 748 C CA . ILE A 1 93 ? -0.402 16.892 -6.597 1.00 89.38 93 ILE A CA 1
ATOM 749 C C . ILE A 1 93 ? -1.757 16.521 -5.982 1.00 89.38 93 ILE A C 1
ATOM 751 O O . ILE A 1 93 ? -1.843 16.273 -4.780 1.00 89.38 93 ILE A O 1
ATOM 755 N N . GLN A 1 94 ? -2.810 16.438 -6.796 1.00 90.75 94 GLN A N 1
ATOM 756 C CA . GLN A 1 94 ? -4.138 16.050 -6.330 1.00 90.75 94 GLN A CA 1
ATOM 757 C C . GLN A 1 94 ? -4.185 14.595 -5.839 1.00 90.75 94 GLN A C 1
ATOM 759 O O . GLN A 1 94 ? -4.824 14.322 -4.820 1.00 90.75 94 GLN A O 1
ATOM 764 N N . ARG A 1 95 ? -3.490 13.664 -6.507 1.00 91.31 95 ARG A N 1
ATOM 765 C CA . ARG A 1 95 ? -3.337 12.272 -6.039 1.00 91.31 95 ARG A CA 1
ATOM 766 C C . ARG A 1 95 ? -2.688 12.209 -4.675 1.00 91.31 95 ARG A C 1
ATOM 768 O O . ARG A 1 95 ? -3.228 11.558 -3.786 1.00 91.31 95 ARG A O 1
ATOM 775 N N . LYS A 1 96 ? -1.590 12.943 -4.497 1.00 90.19 96 LYS A N 1
ATOM 776 C CA . LYS A 1 96 ? -0.893 13.027 -3.215 1.00 90.19 96 LYS A CA 1
ATOM 777 C C . LYS A 1 96 ? -1.799 13.573 -2.114 1.00 90.19 96 LYS A C 1
ATOM 779 O O . LYS A 1 96 ? -1.983 12.911 -1.101 1.00 90.19 96 LYS A O 1
ATOM 784 N N . ALA A 1 97 ? -2.453 14.710 -2.351 1.00 88.88 97 ALA A N 1
ATOM 785 C CA . ALA A 1 97 ? -3.393 15.284 -1.389 1.00 88.88 97 ALA A CA 1
ATOM 786 C C . ALA A 1 97 ? -4.546 14.316 -1.054 1.00 88.88 97 ALA A C 1
ATOM 788 O O . ALA A 1 97 ? -4.991 14.234 0.088 1.00 88.88 97 ALA A O 1
ATOM 789 N N . SER A 1 98 ? -5.014 13.542 -2.039 1.00 90.69 98 SER A N 1
ATOM 790 C CA . SER A 1 98 ? -6.052 12.525 -1.840 1.00 90.69 98 SER A CA 1
ATOM 791 C C . SER A 1 98 ? -5.550 11.311 -1.052 1.00 90.69 98 SER A C 1
ATOM 793 O O . SER A 1 98 ? -6.317 10.717 -0.297 1.00 90.69 98 SER A O 1
ATOM 795 N N . ALA A 1 99 ? -4.292 10.901 -1.226 1.00 89.88 99 ALA A N 1
ATOM 796 C CA . ALA A 1 99 ? -3.664 9.856 -0.419 1.00 89.88 99 ALA A CA 1
ATOM 797 C C . ALA A 1 99 ? -3.490 10.324 1.034 1.00 89.88 99 ALA A C 1
ATOM 799 O O . ALA A 1 99 ? -3.939 9.642 1.949 1.00 89.88 99 ALA A O 1
ATOM 800 N N . GLU A 1 100 ? -2.968 11.535 1.242 1.00 87.94 100 GLU A N 1
ATOM 801 C CA . GLU A 1 100 ? -2.816 12.151 2.566 1.00 87.94 100 GLU A CA 1
ATOM 802 C C . GLU A 1 100 ? -4.156 12.300 3.300 1.00 87.94 100 GLU A C 1
ATOM 804 O O . GLU A 1 100 ? -4.249 11.966 4.478 1.00 87.94 100 GLU A O 1
ATOM 809 N N . ALA A 1 101 ? -5.219 12.722 2.608 1.00 89.12 101 ALA A N 1
ATOM 810 C CA . ALA A 1 101 ? -6.547 12.879 3.206 1.00 89.12 101 ALA A CA 1
ATOM 811 C C . ALA A 1 101 ? -7.221 11.551 3.601 1.00 89.12 101 ALA A C 1
ATOM 813 O O . ALA A 1 101 ? -8.101 11.546 4.461 1.00 89.12 101 ALA A O 1
ATOM 814 N N . ARG A 1 102 ? -6.852 10.434 2.957 1.00 88.56 102 ARG A N 1
ATOM 815 C CA . ARG A 1 102 ? -7.398 9.090 3.237 1.00 88.56 102 ARG A CA 1
ATOM 816 C C . ARG A 1 102 ? -6.539 8.277 4.201 1.00 88.56 102 ARG A C 1
ATOM 818 O O . ARG A 1 102 ? -6.960 7.194 4.605 1.00 88.56 102 ARG A O 1
ATOM 825 N N . LYS A 1 103 ? -5.343 8.770 4.522 1.00 85.62 103 LYS A N 1
ATOM 826 C CA . LYS A 1 103 ? -4.362 8.077 5.349 1.00 85.62 103 LYS A CA 1
ATOM 827 C C . LYS A 1 103 ? -4.980 7.699 6.696 1.00 85.62 103 LYS A C 1
ATOM 829 O O . LYS A 1 103 ? -5.643 8.511 7.342 1.00 85.62 103 LYS A O 1
ATOM 834 N N . TRP A 1 104 ? -4.723 6.472 7.136 1.00 81.62 104 TRP A N 1
ATOM 835 C CA . TRP A 1 104 ? -5.027 6.078 8.508 1.00 81.62 104 TRP A CA 1
ATOM 836 C C . TRP A 1 104 ? -4.048 6.746 9.491 1.00 81.62 104 TRP A C 1
ATOM 838 O O . TRP A 1 104 ? -2.873 6.889 9.149 1.00 81.62 104 TRP A O 1
ATOM 848 N N . PRO A 1 105 ? -4.486 7.120 10.707 1.00 77.69 105 PRO A N 1
ATOM 849 C CA . PRO A 1 105 ? -3.600 7.698 11.720 1.00 77.69 105 PRO A CA 1
ATOM 850 C C . PRO A 1 105 ? -2.370 6.816 11.977 1.00 77.69 105 PRO A C 1
ATOM 852 O O . PRO A 1 105 ? -2.481 5.583 11.962 1.00 77.69 105 PRO A O 1
ATOM 855 N N . ASP A 1 106 ? -1.200 7.414 12.210 1.00 68.75 106 ASP A N 1
ATOM 856 C CA . ASP A 1 106 ? -0.018 6.630 12.578 1.00 68.75 106 ASP A CA 1
ATOM 857 C C . ASP A 1 106 ? -0.112 6.156 14.032 1.00 68.75 106 ASP A C 1
ATOM 859 O O . ASP A 1 106 ? -0.607 6.864 14.911 1.00 68.75 106 ASP A O 1
ATOM 863 N N . ILE A 1 107 ? 0.456 4.973 14.293 1.00 60.94 107 ILE A N 1
ATOM 864 C CA . ILE A 1 107 ? 0.425 4.259 15.586 1.00 60.94 107 ILE A CA 1
ATOM 865 C C . ILE A 1 107 ? 0.914 5.151 16.756 1.00 60.94 107 ILE A C 1
ATOM 867 O O . ILE A 1 107 ? 0.545 4.935 17.908 1.00 60.94 107 ILE A O 1
ATOM 871 N N . PHE A 1 108 ? 1.731 6.179 16.474 1.00 57.00 108 PHE A N 1
ATOM 872 C CA . PHE A 1 108 ? 2.327 7.083 17.469 1.00 57.00 108 PHE A CA 1
ATOM 873 C C . PHE A 1 108 ? 2.193 8.580 17.145 1.00 57.00 108 PHE A C 1
ATOM 875 O O . PHE A 1 108 ? 2.989 9.382 17.644 1.00 57.00 108 PHE A O 1
ATOM 882 N N . ASP A 1 109 ? 1.169 8.991 16.390 1.00 47.91 109 ASP A N 1
ATOM 883 C CA . ASP A 1 109 ? 0.948 10.405 16.018 1.00 47.91 109 ASP A CA 1
ATOM 884 C C . ASP A 1 109 ? 0.844 11.375 17.221 1.00 47.91 109 ASP A C 1
ATOM 886 O O . ASP A 1 109 ? 0.922 12.592 17.066 1.00 47.91 109 ASP A O 1
ATOM 890 N N . LYS A 1 110 ? 0.712 10.867 18.456 1.00 42.78 110 LYS A N 1
ATOM 891 C CA . LYS A 1 110 ? 0.586 11.685 19.672 1.00 42.78 110 LYS A CA 1
ATOM 892 C C . LYS A 1 110 ? 1.905 12.069 20.378 1.00 42.78 110 LYS A C 1
ATOM 894 O O . LYS A 1 110 ? 1.810 12.687 21.437 1.00 42.78 110 LYS A O 1
ATOM 899 N N . GLY A 1 111 ? 3.116 11.769 19.873 1.00 35.59 111 GLY A N 1
ATOM 900 C CA . GLY A 1 111 ? 4.315 12.033 20.703 1.00 35.59 111 GLY A CA 1
ATOM 901 C C . GLY A 1 111 ? 5.716 12.206 20.105 1.00 35.59 111 GLY A C 1
ATOM 902 O O . GLY A 1 111 ? 6.602 12.592 20.866 1.00 35.59 111 GLY A O 1
ATOM 903 N N . SER A 1 112 ? 5.982 11.974 18.818 1.00 30.64 112 SER A N 1
ATOM 904 C CA . SER A 1 112 ? 7.344 12.161 18.280 1.00 30.64 112 SER A CA 1
ATOM 905 C C . SER A 1 112 ? 7.336 12.906 16.955 1.00 30.64 112 SER A C 1
ATOM 907 O O . SER A 1 112 ? 6.915 12.358 15.944 1.00 30.64 112 SER A O 1
ATOM 909 N N . GLY A 1 113 ? 7.839 14.141 16.969 1.00 31.55 113 GLY A N 1
ATOM 910 C CA . GLY A 1 113 ? 7.885 15.049 15.820 1.00 31.55 113 GLY A CA 1
ATOM 911 C C . GLY A 1 113 ? 8.849 14.675 14.691 1.00 31.55 113 GLY A C 1
ATOM 912 O O . GLY A 1 113 ? 9.075 15.518 13.842 1.00 31.55 113 GLY A O 1
ATOM 913 N N . ASP A 1 114 ? 9.386 13.453 14.654 1.00 31.89 114 ASP A N 1
ATOM 914 C CA . ASP A 1 114 ? 10.342 13.012 13.632 1.00 31.89 114 ASP A CA 1
ATOM 915 C C . ASP A 1 114 ? 10.101 11.537 13.265 1.00 31.89 114 ASP A C 1
ATOM 917 O O . ASP A 1 114 ? 10.733 10.616 13.790 1.00 31.89 114 ASP A O 1
ATOM 921 N N . SER A 1 115 ? 9.170 11.294 12.344 1.00 34.53 115 SER A N 1
ATOM 922 C CA . SER A 1 115 ? 9.240 10.128 11.458 1.00 34.53 115 SER A CA 1
ATOM 923 C C . SER A 1 115 ? 8.580 10.462 10.123 1.00 34.53 115 SER A C 1
ATOM 925 O O . SER A 1 115 ? 7.419 10.141 9.882 1.00 34.53 115 SER A O 1
ATOM 927 N N . GLU A 1 116 ? 9.337 11.096 9.228 1.00 41.12 116 GLU A N 1
ATOM 928 C CA . GLU A 1 116 ? 8.939 11.353 7.832 1.00 41.12 116 GLU A CA 1
ATOM 929 C C . GLU A 1 116 ? 8.654 10.066 7.026 1.00 41.12 116 GLU A C 1
ATOM 931 O O . GLU A 1 116 ? 8.133 10.130 5.916 1.00 41.12 116 GLU A O 1
ATOM 936 N N . ALA A 1 117 ? 8.953 8.886 7.580 1.00 41.53 117 ALA A N 1
ATOM 937 C CA . ALA A 1 117 ? 8.934 7.611 6.867 1.00 41.53 117 ALA A CA 1
ATOM 938 C C . ALA A 1 117 ? 7.532 7.077 6.494 1.00 41.53 117 ALA A C 1
ATOM 940 O O . ALA A 1 117 ? 7.437 6.263 5.582 1.00 41.53 117 ALA A O 1
ATOM 941 N N . ASN A 1 118 ? 6.452 7.538 7.140 1.00 47.22 118 ASN A N 1
ATOM 942 C CA . ASN A 1 118 ? 5.087 7.019 6.929 1.00 47.22 118 ASN A CA 1
ATOM 943 C C . ASN A 1 118 ? 4.091 8.088 6.446 1.00 47.22 118 ASN A C 1
ATOM 945 O O . ASN A 1 118 ? 2.895 8.023 6.718 1.00 47.22 118 ASN A O 1
ATOM 949 N N . GLN A 1 119 ? 4.548 9.114 5.732 1.00 54.81 119 GLN A N 1
ATOM 950 C CA . GLN A 1 119 ? 3.641 10.084 5.103 1.00 54.81 119 GLN A CA 1
ATOM 951 C C . GLN A 1 119 ? 2.793 9.390 4.015 1.00 54.81 119 GLN A C 1
ATOM 953 O O . GLN A 1 119 ? 3.192 8.328 3.533 1.00 54.81 119 GLN A O 1
ATOM 958 N N . GLY A 1 120 ? 1.630 9.953 3.647 1.00 62.16 120 GLY A N 1
ATOM 959 C CA . GLY A 1 120 ? 0.719 9.469 2.588 1.00 62.16 120 GLY A CA 1
ATOM 960 C C . GLY A 1 120 ? 1.357 9.512 1.194 1.00 62.16 120 GLY A C 1
ATOM 961 O O . GLY A 1 120 ? 0.913 10.227 0.302 1.00 62.16 120 GLY A O 1
ATOM 962 N N . THR A 1 121 ? 2.463 8.794 1.054 1.00 82.06 121 THR A N 1
ATOM 963 C CA . THR A 1 121 ? 3.371 8.782 -0.079 1.00 82.06 121 THR A CA 1
ATOM 964 C C . THR A 1 121 ? 2.785 7.920 -1.170 1.00 82.06 121 THR A C 1
ATOM 966 O O . THR A 1 121 ? 2.232 6.848 -0.915 1.00 82.06 121 THR A O 1
ATOM 969 N N . LEU A 1 122 ? 2.971 8.340 -2.409 1.00 89.50 122 LEU A N 1
ATOM 970 C CA . LEU A 1 122 ? 2.623 7.515 -3.560 1.00 89.50 122 LEU A CA 1
ATOM 971 C C . LEU A 1 122 ? 3.639 6.366 -3.722 1.00 89.50 122 LEU A C 1
ATOM 973 O O . LEU A 1 122 ? 4.771 6.452 -3.229 1.00 89.50 122 LEU A O 1
ATOM 977 N N . PHE A 1 123 ? 3.267 5.274 -4.391 1.00 91.81 123 PHE A N 1
ATOM 978 C CA . PHE A 1 123 ? 4.204 4.198 -4.744 1.00 91.81 123 PHE A CA 1
ATOM 979 C C . PHE A 1 123 ? 5.376 4.745 -5.558 1.00 91.81 123 PHE A C 1
ATOM 981 O O . PHE A 1 123 ? 6.524 4.392 -5.293 1.00 91.81 123 PHE A O 1
ATOM 988 N N . ILE A 1 124 ? 5.106 5.655 -6.498 1.00 90.38 124 ILE A N 1
ATOM 989 C CA . ILE A 1 124 ? 6.152 6.294 -7.306 1.00 90.38 124 ILE A CA 1
ATOM 990 C C . ILE A 1 124 ? 7.125 7.140 -6.473 1.00 90.38 124 ILE A C 1
ATOM 992 O O . ILE A 1 124 ? 8.327 7.128 -6.733 1.00 90.38 124 ILE A O 1
ATOM 996 N N . GLU A 1 125 ? 6.642 7.841 -5.445 1.00 87.62 125 GLU A N 1
ATOM 997 C CA . GLU A 1 125 ? 7.499 8.638 -4.558 1.00 87.62 125 GLU A CA 1
ATOM 998 C C . GLU A 1 125 ? 8.409 7.733 -3.727 1.00 87.62 125 GLU A C 1
ATOM 1000 O O . GLU A 1 125 ? 9.614 7.971 -3.655 1.00 87.62 125 GLU A O 1
ATOM 1005 N N . GLN A 1 126 ? 7.852 6.656 -3.171 1.00 85.88 126 GLN A N 1
ATOM 1006 C CA . GLN A 1 126 ? 8.616 5.665 -2.418 1.00 85.88 126 GLN A CA 1
ATOM 1007 C C . GLN A 1 126 ? 9.653 4.958 -3.305 1.00 85.88 126 GLN A C 1
ATOM 1009 O O . GLN A 1 126 ? 10.796 4.763 -2.896 1.00 85.88 126 GLN A O 1
ATOM 1014 N N . ALA A 1 127 ? 9.290 4.622 -4.545 1.00 87.25 127 ALA A N 1
ATOM 1015 C CA . ALA A 1 127 ? 10.213 4.017 -5.500 1.00 87.25 127 ALA A CA 1
ATOM 1016 C C . ALA A 1 127 ? 11.387 4.954 -5.832 1.00 87.25 127 ALA A C 1
ATOM 1018 O O . ALA A 1 127 ? 12.531 4.506 -5.874 1.00 87.25 127 ALA A O 1
ATOM 1019 N N . LEU A 1 128 ? 11.128 6.255 -6.013 1.00 85.12 128 LEU A N 1
ATOM 1020 C CA . LEU A 1 128 ? 12.169 7.255 -6.274 1.00 85.12 128 LEU A CA 1
ATOM 1021 C C . LEU A 1 128 ? 13.078 7.498 -5.064 1.00 85.12 128 LEU A C 1
ATOM 1023 O O . LEU A 1 128 ? 14.284 7.646 -5.243 1.00 85.12 128 LEU A O 1
ATOM 1027 N N . GLN A 1 129 ? 12.529 7.501 -3.847 1.00 81.31 129 GLN A N 1
ATOM 1028 C CA . GLN A 1 129 ? 13.322 7.595 -2.615 1.00 81.31 129 GLN A CA 1
ATOM 1029 C C . GLN A 1 129 ? 14.286 6.407 -2.474 1.00 81.31 129 GLN A C 1
ATOM 1031 O O . GLN A 1 129 ? 15.440 6.587 -2.089 1.00 81.31 129 GLN A O 1
ATOM 1036 N N . ASN A 1 130 ? 13.843 5.211 -2.868 1.00 79.19 130 ASN A N 1
ATOM 1037 C CA . ASN A 1 130 ? 14.634 3.983 -2.787 1.00 79.19 130 ASN A CA 1
ATOM 1038 C C . ASN A 1 130 ? 15.714 3.850 -3.874 1.00 79.19 130 ASN A C 1
ATOM 1040 O O . ASN A 1 130 ? 16.561 2.967 -3.770 1.00 79.19 130 ASN A O 1
ATOM 1044 N N . LEU A 1 131 ? 15.732 4.707 -4.904 1.00 73.56 131 LEU A N 1
ATOM 1045 C CA . LEU A 1 131 ? 16.747 4.645 -5.969 1.00 73.56 131 LEU A CA 1
ATOM 1046 C C . LEU A 1 131 ? 18.161 5.022 -5.512 1.00 73.56 131 LEU A C 1
ATOM 1048 O O . LEU A 1 131 ? 19.089 4.929 -6.321 1.00 73.56 131 LEU A O 1
ATOM 1052 N N . GLY A 1 132 ? 18.319 5.476 -4.262 1.00 60.66 132 GLY A N 1
ATOM 1053 C CA . GLY A 1 132 ? 19.615 5.862 -3.718 1.00 60.66 132 GLY A CA 1
ATOM 1054 C C . GLY A 1 132 ? 20.289 6.891 -4.615 1.00 60.66 132 GLY A C 1
ATOM 1055 O O . GLY A 1 132 ? 21.430 6.689 -5.016 1.00 60.66 132 GLY A O 1
ATOM 1056 N N . ILE A 1 133 ? 19.564 7.950 -5.010 1.00 59.66 133 ILE A N 1
ATOM 1057 C CA . ILE A 1 133 ? 20.152 9.081 -5.740 1.00 59.66 133 ILE A CA 1
ATOM 1058 C C . ILE A 1 133 ? 21.164 9.721 -4.783 1.00 59.66 133 ILE A C 1
ATOM 1060 O O . ILE A 1 133 ? 20.821 10.587 -3.980 1.00 59.66 133 ILE A O 1
ATOM 1064 N N . GLU A 1 134 ? 22.392 9.204 -4.804 1.00 49.66 134 GLU A N 1
ATOM 1065 C CA . GLU A 1 134 ? 23.477 9.592 -3.915 1.00 49.66 134 GLU A CA 1
ATOM 1066 C C . GLU A 1 134 ? 23.726 11.091 -4.067 1.00 49.66 134 GLU A C 1
ATOM 1068 O O . GLU A 1 134 ? 24.268 11.557 -5.071 1.00 49.66 134 GLU A O 1
ATOM 1073 N N . GLN A 1 135 ? 23.337 11.848 -3.041 1.00 43.78 135 GLN A N 1
ATOM 1074 C CA . GLN A 1 135 ? 23.775 13.228 -2.830 1.00 43.78 135 GLN A CA 1
ATOM 1075 C C . GLN A 1 135 ? 25.194 13.288 -2.230 1.00 43.78 135 GLN A C 1
ATOM 1077 O O . GLN A 1 135 ? 25.643 14.357 -1.820 1.00 43.78 135 GLN A O 1
ATOM 1082 N N . SER A 1 136 ? 25.922 12.165 -2.135 1.00 36.91 136 SER A N 1
ATOM 1083 C CA . SER A 1 136 ? 27.276 12.166 -1.580 1.00 36.91 136 SER A CA 1
ATOM 1084 C C . SER A 1 136 ? 28.271 12.726 -2.592 1.00 36.91 136 SER A C 1
ATOM 1086 O O . SER A 1 136 ? 28.369 12.200 -3.697 1.00 36.91 136 SER A O 1
ATOM 1088 N N . TYR A 1 137 ? 28.996 13.774 -2.184 1.00 42.66 137 TYR A N 1
ATOM 1089 C CA . TYR A 1 137 ? 30.228 14.328 -2.765 1.00 42.66 137 TYR A CA 1
ATOM 1090 C C . TYR A 1 137 ? 30.744 13.611 -4.026 1.00 42.66 137 TYR A C 1
ATOM 1092 O O . TYR A 1 137 ? 31.685 12.820 -3.960 1.00 42.66 137 TYR A O 1
ATOM 1100 N N . ARG A 1 138 ? 30.143 13.905 -5.184 1.00 53.03 138 ARG A N 1
ATOM 1101 C CA . ARG A 1 138 ? 30.703 13.484 -6.471 1.00 53.03 138 ARG A CA 1
ATOM 1102 C C . ARG A 1 138 ? 31.938 14.323 -6.771 1.00 53.03 138 ARG A C 1
ATOM 1104 O O . ARG A 1 138 ? 31.992 15.506 -6.436 1.00 53.03 138 ARG A O 1
ATOM 1111 N N . SER A 1 139 ? 32.932 13.711 -7.405 1.00 52.31 139 SER A N 1
ATOM 1112 C CA . SER A 1 139 ? 34.064 14.461 -7.953 1.00 52.31 139 SER A CA 1
ATOM 1113 C C . SER A 1 139 ? 33.564 15.400 -9.056 1.00 52.31 139 SER A C 1
ATOM 1115 O O . SER A 1 139 ? 32.724 15.002 -9.868 1.00 52.31 139 SER A O 1
ATOM 1117 N N . GLU A 1 140 ? 34.112 16.617 -9.134 1.00 57.59 140 GLU A N 1
ATOM 1118 C CA . GLU A 1 140 ? 33.801 17.601 -10.188 1.00 57.59 140 GLU A CA 1
ATOM 1119 C C . GLU A 1 140 ? 33.938 16.998 -11.604 1.00 57.59 140 GLU A C 1
ATOM 1121 O O . GLU A 1 140 ? 33.222 17.373 -12.535 1.00 57.59 140 GLU A O 1
ATOM 1126 N N . GLU A 1 141 ? 34.827 16.014 -11.774 1.00 55.31 141 GLU A N 1
ATOM 1127 C CA . GLU A 1 141 ? 35.037 15.307 -13.042 1.00 55.31 141 GLU A CA 1
ATOM 1128 C C . GLU A 1 141 ? 33.866 14.387 -13.428 1.00 55.31 141 GLU A C 1
ATOM 1130 O O . GLU A 1 141 ? 33.521 14.282 -14.611 1.00 55.31 141 GLU A O 1
ATOM 1135 N N . GLU A 1 142 ? 33.227 13.740 -12.450 1.00 58.28 142 GLU A N 1
ATOM 1136 C CA . GLU A 1 142 ? 32.076 12.859 -12.667 1.00 58.28 142 GLU A CA 1
ATOM 1137 C C . GLU A 1 142 ? 30.829 13.679 -13.026 1.00 58.28 142 GLU A C 1
ATOM 1139 O O . GLU A 1 142 ? 30.122 13.371 -13.990 1.00 58.28 142 GLU A O 1
ATOM 1144 N N . GLU A 1 143 ? 30.620 14.796 -12.326 1.00 62.81 143 GLU A N 1
ATOM 1145 C CA . GLU A 1 143 ? 29.549 15.752 -12.614 1.00 62.81 143 GLU A CA 1
ATOM 1146 C C . GLU A 1 143 ? 29.718 16.378 -14.012 1.00 62.81 143 GLU A C 1
ATOM 1148 O O . GLU A 1 143 ? 28.764 16.459 -14.799 1.00 62.81 143 GLU A O 1
ATOM 1153 N N . ALA A 1 144 ? 30.954 16.712 -14.400 1.00 59.91 144 ALA A N 1
ATOM 1154 C CA . ALA A 1 144 ? 31.265 17.201 -15.741 1.00 59.91 144 ALA A CA 1
ATOM 1155 C C . ALA A 1 144 ? 31.003 16.153 -16.841 1.00 59.91 144 ALA A C 1
ATOM 1157 O O . ALA A 1 144 ? 30.597 16.513 -17.953 1.00 59.91 144 ALA A O 1
ATOM 1158 N N . ALA A 1 145 ? 31.218 14.861 -16.568 1.00 61.94 145 ALA A N 1
ATOM 1159 C CA . ALA A 1 145 ? 30.927 13.779 -17.510 1.00 61.94 145 ALA A CA 1
ATOM 1160 C C . ALA A 1 145 ? 29.414 13.566 -17.693 1.00 61.94 145 ALA A C 1
ATOM 1162 O O . ALA A 1 145 ? 28.944 13.468 -18.831 1.00 61.94 145 ALA A O 1
ATOM 1163 N N . ILE A 1 146 ? 28.645 13.585 -16.603 1.00 67.44 146 ILE A N 1
ATOM 1164 C CA . ILE A 1 146 ? 27.178 13.468 -16.618 1.00 67.44 146 ILE A CA 1
ATOM 1165 C C . ILE A 1 146 ? 26.546 14.649 -17.364 1.00 67.44 146 ILE A C 1
ATOM 1167 O O . ILE A 1 146 ? 25.709 14.455 -18.249 1.00 67.44 146 ILE A O 1
ATOM 1171 N N . THR A 1 147 ? 27.035 15.868 -17.125 1.00 64.69 147 THR A N 1
ATOM 1172 C CA . THR A 1 147 ? 26.579 17.093 -17.810 1.00 64.69 147 THR A CA 1
ATOM 1173 C C . THR A 1 147 ? 26.767 17.031 -19.338 1.00 64.69 147 THR A C 1
ATOM 1175 O O . 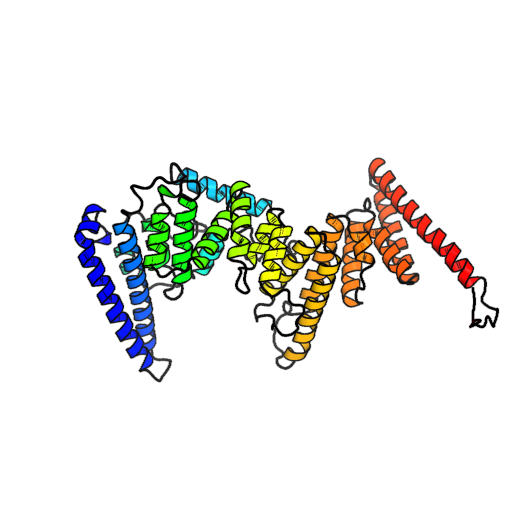THR A 1 147 ? 26.081 17.709 -20.110 1.00 64.69 147 THR A O 1
ATOM 1178 N N . ARG A 1 148 ? 27.695 16.206 -19.846 1.00 64.06 148 ARG A N 1
ATOM 1179 C CA . ARG A 1 148 ? 27.871 16.000 -21.300 1.00 64.06 148 ARG A CA 1
ATOM 1180 C C . ARG A 1 148 ? 26.804 15.091 -21.913 1.00 64.06 148 ARG A C 1
ATOM 1182 O O . ARG A 1 148 ? 26.575 15.196 -23.123 1.00 64.06 148 ARG A O 1
ATOM 1189 N N . LEU A 1 149 ? 26.190 14.219 -21.114 1.00 61.50 149 LEU A N 1
ATOM 1190 C CA . LEU A 1 149 ? 25.138 13.284 -21.527 1.00 61.50 149 LEU A CA 1
ATOM 1191 C C . LEU A 1 149 ? 23.731 13.886 -21.364 1.00 61.50 149 LEU A C 1
ATOM 1193 O O . LEU A 1 149 ? 22.845 13.592 -22.169 1.00 61.50 149 LEU A O 1
ATOM 1197 N N . GLN A 1 150 ? 23.560 14.788 -20.397 1.00 65.81 150 GLN A N 1
ATOM 1198 C CA . GLN A 1 150 ? 22.316 15.522 -20.158 1.00 65.81 150 GLN A CA 1
ATOM 1199 C C . GLN A 1 150 ? 22.001 16.569 -21.241 1.00 65.81 150 GLN A C 1
ATOM 1201 O O . GLN A 1 150 ? 22.874 17.057 -21.968 1.00 65.81 150 GLN A O 1
ATOM 1206 N N . ASN A 1 151 ? 20.720 16.935 -21.333 1.00 60.75 151 ASN A N 1
ATOM 1207 C CA . ASN A 1 151 ? 20.264 18.087 -22.110 1.00 60.75 151 ASN A CA 1
ATOM 1208 C C . ASN A 1 151 ? 20.578 19.410 -21.374 1.00 60.75 151 ASN A C 1
ATOM 1210 O O . ASN A 1 151 ? 20.430 19.483 -20.158 1.00 60.75 151 ASN A O 1
ATOM 1214 N N . GLU A 1 152 ? 20.940 20.481 -22.092 1.00 51.66 152 GLU A N 1
ATOM 1215 C CA . GLU A 1 152 ? 21.357 21.775 -21.497 1.00 51.66 152 GLU A CA 1
ATOM 1216 C C . GLU A 1 152 ? 20.239 22.488 -20.706 1.00 51.66 152 GLU A C 1
ATOM 1218 O O . GLU A 1 152 ? 20.508 23.345 -19.870 1.00 51.66 152 GLU A O 1
ATOM 1223 N N . GLN A 1 153 ? 18.973 22.112 -20.920 1.00 47.19 153 GLN A N 1
ATOM 1224 C CA . GLN A 1 153 ? 17.838 22.583 -20.111 1.00 47.19 153 GLN A CA 1
ATOM 1225 C C . GLN A 1 153 ? 17.648 21.787 -18.805 1.00 47.19 153 GLN A C 1
ATOM 1227 O O . GLN A 1 153 ? 17.021 22.287 -17.874 1.00 47.19 153 GLN A O 1
ATOM 1232 N N . SER A 1 154 ? 18.186 20.567 -18.724 1.00 42.94 154 SER A N 1
ATOM 1233 C CA . SER A 1 154 ? 18.100 19.679 -17.555 1.00 42.94 154 SER A CA 1
ATOM 1234 C C . SER A 1 154 ? 19.193 19.980 -16.525 1.00 42.94 154 SER A C 1
ATOM 1236 O O . SER A 1 154 ? 18.962 19.841 -15.327 1.00 42.94 154 SER A O 1
ATOM 1238 N N . SER A 1 155 ? 20.354 20.472 -16.972 1.00 45.19 155 SER A N 1
ATOM 1239 C CA . SER A 1 155 ? 21.497 20.812 -16.110 1.00 45.19 155 SER A CA 1
ATOM 1240 C C . SER A 1 155 ? 21.213 21.960 -15.132 1.00 45.19 155 SER A C 1
ATOM 1242 O O . SER A 1 155 ? 21.822 22.038 -14.071 1.00 45.19 155 SER A O 1
ATOM 1244 N N . SER A 1 156 ? 20.252 22.839 -15.443 1.00 38.94 156 SER A N 1
ATOM 1245 C CA . SER A 1 156 ? 19.873 23.959 -14.566 1.00 38.94 156 SER A CA 1
ATOM 1246 C C . SER A 1 156 ? 19.104 23.535 -13.308 1.00 38.94 156 SER A C 1
ATOM 1248 O O . SER A 1 156 ? 19.043 24.329 -12.373 1.00 38.94 156 SER A O 1
ATOM 1250 N N . MET A 1 157 ? 18.493 22.343 -13.276 1.00 39.50 157 MET A N 1
ATOM 1251 C CA . MET A 1 157 ? 17.748 21.870 -12.097 1.00 39.50 157 MET A CA 1
ATOM 1252 C C . MET A 1 157 ? 18.627 21.142 -11.076 1.00 39.50 157 MET A C 1
ATOM 1254 O O . MET A 1 157 ? 18.227 21.028 -9.924 1.00 39.50 157 MET A O 1
ATOM 1258 N N . PHE A 1 158 ? 19.819 20.688 -11.474 1.00 41.97 158 PHE A N 1
ATOM 1259 C CA . PHE A 1 158 ? 20.703 19.897 -10.613 1.00 41.97 158 PHE A CA 1
ATOM 1260 C C . PHE A 1 158 ? 21.843 20.707 -9.971 1.00 41.97 158 PHE A C 1
ATOM 1262 O O . PHE A 1 158 ? 22.316 20.316 -8.911 1.00 41.97 158 PHE A O 1
ATOM 1269 N N . CYS A 1 159 ? 22.231 21.862 -10.534 1.00 32.78 159 CYS A N 1
ATOM 1270 C CA . CYS A 1 159 ? 23.318 22.703 -9.998 1.00 32.78 159 CYS A CA 1
ATOM 1271 C C . CYS A 1 159 ? 22.856 23.972 -9.249 1.00 32.78 159 CYS A C 1
ATOM 1273 O O . CYS A 1 159 ? 23.670 24.867 -9.008 1.00 32.78 159 CYS A O 1
ATOM 1275 N N . SER A 1 160 ? 21.577 24.120 -8.880 1.00 26.45 160 SER A N 1
ATOM 1276 C CA . SER A 1 160 ? 21.184 25.249 -8.028 1.00 26.45 160 SER A CA 1
ATOM 1277 C C . SER A 1 160 ? 21.644 24.987 -6.596 1.00 26.45 160 SER A C 1
ATOM 1279 O O . SER A 1 160 ? 21.076 24.147 -5.901 1.00 26.45 160 SER A O 1
ATOM 1281 N N . THR A 1 161 ? 22.689 25.714 -6.202 1.00 26.81 161 THR A N 1
ATOM 1282 C CA . THR A 1 161 ? 23.151 25.960 -4.831 1.00 26.81 161 THR A CA 1
ATOM 1283 C C . THR A 1 161 ? 22.100 25.659 -3.774 1.00 26.81 161 THR A C 1
ATOM 1285 O O . THR A 1 161 ? 21.011 26.226 -3.806 1.00 26.81 161 THR A O 1
ATOM 1288 N N . ILE A 1 162 ? 22.502 24.822 -2.818 1.00 37.59 162 ILE A N 1
ATOM 1289 C CA . ILE A 1 162 ? 21.877 24.561 -1.523 1.00 37.59 162 ILE A CA 1
ATOM 1290 C C . ILE A 1 162 ? 21.374 25.881 -0.919 1.00 37.59 162 ILE A C 1
ATOM 1292 O O . ILE A 1 162 ? 22.093 26.596 -0.226 1.00 37.59 162 ILE A O 1
ATOM 1296 N N . THR A 1 163 ? 20.121 26.215 -1.195 1.00 26.48 163 THR A N 1
ATOM 1297 C CA . THR A 1 163 ? 19.359 27.221 -0.467 1.00 26.48 163 THR A CA 1
ATOM 1298 C C . THR A 1 163 ? 18.061 26.562 -0.051 1.00 26.48 163 THR A C 1
ATOM 1300 O O . THR A 1 163 ? 17.113 26.535 -0.823 1.00 26.48 163 THR A O 1
ATOM 1303 N N . ALA A 1 164 ? 18.087 25.982 1.151 1.00 30.44 164 ALA A N 1
ATOM 1304 C CA . ALA A 1 164 ? 16.972 25.866 2.093 1.00 30.44 164 ALA A CA 1
ATOM 1305 C C . ALA A 1 164 ? 15.573 25.538 1.532 1.00 30.44 164 ALA A C 1
ATOM 1307 O O . ALA A 1 164 ? 14.581 26.043 2.044 1.00 30.44 164 ALA A O 1
ATOM 1308 N N . ASP A 1 165 ? 15.489 24.669 0.529 1.00 29.55 165 ASP A N 1
ATOM 1309 C CA . ASP A 1 165 ? 14.248 24.017 0.132 1.00 29.55 165 ASP A CA 1
ATOM 1310 C C . ASP A 1 165 ? 14.610 22.590 -0.286 1.00 29.55 165 ASP A C 1
ATOM 1312 O O . ASP A 1 165 ? 15.090 22.340 -1.392 1.00 29.55 165 ASP A O 1
ATOM 1316 N N . HIS A 1 166 ? 14.421 21.630 0.621 1.00 34.88 166 HIS A N 1
ATOM 1317 C CA . HIS A 1 166 ? 14.664 20.193 0.418 1.00 34.88 166 HIS A CA 1
ATOM 1318 C C . HIS A 1 166 ? 13.705 19.552 -0.620 1.00 34.88 166 HIS A C 1
ATOM 1320 O O . HIS A 1 166 ? 13.445 18.353 -0.595 1.00 34.88 166 HIS A O 1
ATOM 1326 N N . PHE A 1 167 ? 13.167 20.343 -1.553 1.00 38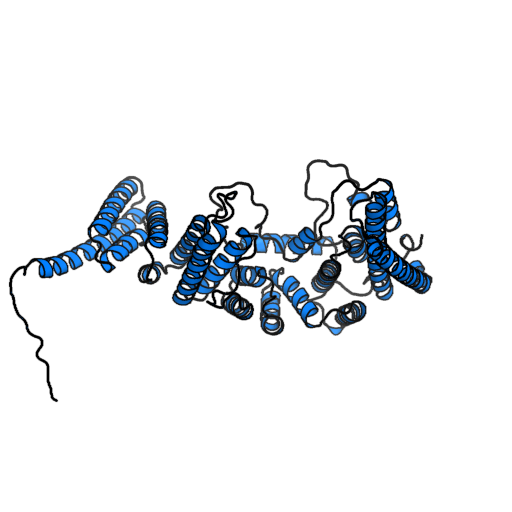.53 167 PHE A N 1
ATOM 1327 C CA . PHE A 1 167 ? 12.011 20.009 -2.381 1.00 38.53 167 PHE A CA 1
ATOM 1328 C C . PHE A 1 167 ? 12.276 19.898 -3.889 1.00 38.53 167 PHE A C 1
ATOM 1330 O O . PHE A 1 167 ? 11.342 19.593 -4.633 1.00 38.53 167 PHE A O 1
ATOM 1337 N N . SER A 1 168 ? 13.501 20.123 -4.368 1.00 45.81 168 SER A N 1
ATOM 1338 C CA . SER A 1 168 ? 13.749 20.340 -5.804 1.00 45.81 168 SER A CA 1
ATOM 1339 C C . SER A 1 168 ? 14.405 19.187 -6.575 1.00 45.81 168 SER A C 1
ATOM 1341 O O . SER A 1 168 ? 14.380 19.236 -7.802 1.00 45.81 168 SER A O 1
ATOM 1343 N N . LEU A 1 169 ? 14.924 18.135 -5.925 1.00 40.56 169 LEU A N 1
ATOM 1344 C CA . LEU A 1 169 ? 15.596 17.028 -6.640 1.00 40.56 169 LEU A CA 1
ATOM 1345 C C . LEU A 1 169 ? 14.730 15.771 -6.875 1.00 40.56 169 LEU A C 1
ATOM 1347 O O . LEU A 1 169 ? 15.088 14.941 -7.704 1.00 40.56 169 LEU A O 1
ATOM 1351 N N . ASN A 1 170 ? 13.584 15.640 -6.194 1.00 51.22 170 ASN A N 1
ATOM 1352 C CA . ASN A 1 170 ? 12.797 14.399 -6.128 1.00 51.22 170 ASN A CA 1
ATOM 1353 C C . ASN A 1 170 ? 11.290 14.644 -6.310 1.00 51.22 170 ASN A C 1
ATOM 1355 O O . ASN A 1 170 ? 10.510 14.382 -5.393 1.00 51.22 170 ASN A O 1
ATOM 1359 N N . ARG A 1 171 ? 10.827 15.147 -7.461 1.00 67.50 171 ARG A N 1
ATOM 1360 C CA . ARG A 1 171 ? 9.380 15.116 -7.716 1.00 67.50 171 ARG A CA 1
ATOM 1361 C C . ARG A 1 171 ? 9.040 14.653 -9.118 1.00 67.50 171 ARG A C 1
ATOM 1363 O O . ARG A 1 171 ? 9.176 15.380 -10.094 1.00 67.50 171 ARG A O 1
ATOM 1370 N N . TYR A 1 172 ? 8.547 13.423 -9.168 1.00 79.88 172 TYR A N 1
ATOM 1371 C CA . TYR A 1 172 ? 7.608 13.007 -10.191 1.00 79.88 172 TYR A CA 1
ATOM 1372 C C . TYR A 1 172 ? 6.456 14.034 -10.283 1.00 79.88 172 TYR A C 1
ATOM 1374 O O . TYR A 1 172 ? 6.006 14.513 -9.238 1.00 79.88 172 TYR A O 1
ATOM 1382 N N . PRO A 1 173 ? 5.959 14.387 -11.479 1.00 88.38 173 PRO A N 1
ATOM 1383 C CA . PRO A 1 173 ? 6.234 13.766 -12.777 1.00 88.38 173 PRO A CA 1
ATOM 1384 C C . PRO A 1 173 ? 7.479 14.306 -13.497 1.00 88.38 173 PRO A C 1
ATOM 1386 O O . PRO A 1 173 ? 7.848 15.467 -13.353 1.00 88.38 173 PRO A O 1
ATOM 1389 N N . PHE A 1 174 ? 8.102 13.477 -14.342 1.00 87.81 174 PHE A N 1
ATOM 1390 C CA . PHE A 1 174 ? 9.180 13.916 -15.243 1.00 87.81 174 PHE A CA 1
ATOM 1391 C C . PHE A 1 174 ? 8.608 14.717 -16.422 1.00 87.81 174 PHE A C 1
ATOM 1393 O O . PHE A 1 174 ? 7.596 14.312 -17.001 1.00 87.81 174 PHE A O 1
ATOM 1400 N N . LYS A 1 175 ? 9.256 15.808 -16.862 1.00 83.75 175 LYS A N 1
ATOM 1401 C CA . LYS A 1 175 ? 8.690 16.660 -17.930 1.00 83.75 175 LYS A CA 1
ATOM 1402 C C . LYS A 1 175 ? 8.605 15.938 -19.263 1.00 83.75 175 LYS A C 1
ATOM 1404 O O . LYS A 1 175 ? 7.684 16.167 -20.041 1.00 83.75 175 LYS A O 1
ATOM 1409 N N . ASN A 1 176 ? 9.583 15.088 -19.559 1.00 85.69 176 ASN A N 1
ATOM 1410 C CA . ASN A 1 176 ? 9.626 14.300 -20.784 1.00 85.69 176 ASN A CA 1
ATOM 1411 C C . ASN A 1 176 ? 10.399 12.992 -20.575 1.00 85.69 176 ASN A C 1
ATOM 1413 O O . ASN A 1 176 ? 11.129 12.834 -19.598 1.00 85.69 176 ASN A O 1
ATOM 1417 N N . LEU A 1 177 ? 10.240 12.060 -21.520 1.00 88.94 177 LEU A N 1
ATOM 1418 C CA . LEU A 1 177 ? 10.852 10.733 -21.447 1.00 88.94 177 LEU A CA 1
ATOM 1419 C C . LEU A 1 177 ? 12.384 10.800 -21.363 1.00 88.94 177 LEU A C 1
ATOM 1421 O O . LEU A 1 177 ? 13.006 9.992 -20.681 1.00 88.94 177 LEU A O 1
ATOM 1425 N N . ARG A 1 178 ? 12.999 11.782 -22.028 1.00 87.88 178 ARG A N 1
ATOM 1426 C CA . ARG A 1 178 ? 14.449 11.960 -21.982 1.00 87.88 178 ARG A CA 1
ATOM 1427 C C . ARG A 1 178 ? 14.927 12.337 -20.581 1.00 87.88 178 ARG A C 1
ATOM 1429 O O . ARG A 1 178 ? 15.871 11.732 -20.092 1.00 87.88 178 ARG A O 1
ATOM 1436 N N . GLU A 1 179 ? 14.270 13.301 -19.942 1.00 85.00 179 GLU A N 1
ATOM 1437 C CA . GLU A 1 179 ? 14.572 13.691 -18.562 1.00 85.00 179 GLU A CA 1
ATOM 1438 C C . GLU A 1 179 ? 14.369 12.513 -17.605 1.00 85.00 179 GLU A C 1
ATOM 1440 O O . GLU A 1 179 ? 15.231 12.274 -16.769 1.00 85.00 179 GLU A O 1
ATOM 1445 N N . ALA A 1 180 ? 13.307 11.717 -17.780 1.00 89.31 180 ALA A N 1
ATOM 1446 C CA . ALA A 1 180 ? 13.107 10.498 -16.995 1.00 89.31 180 ALA A CA 1
ATOM 1447 C C . ALA A 1 180 ? 14.308 9.542 -17.115 1.00 89.31 180 ALA A C 1
ATOM 1449 O O . ALA A 1 180 ? 14.838 9.079 -16.108 1.00 89.31 180 ALA A O 1
ATOM 1450 N N . VAL A 1 181 ? 14.792 9.283 -18.335 1.00 90.19 181 VAL A N 1
ATOM 1451 C CA . VAL A 1 181 ? 15.949 8.400 -18.551 1.00 90.19 181 VAL A CA 1
ATOM 1452 C C . VAL A 1 181 ? 17.242 8.990 -17.985 1.00 90.19 181 VAL A C 1
ATOM 1454 O O . VAL A 1 181 ? 18.009 8.272 -17.343 1.00 90.19 181 VAL A O 1
ATOM 1457 N N . ASP A 1 182 ? 17.481 10.285 -18.181 1.00 85.56 182 ASP A N 1
ATOM 1458 C CA . ASP A 1 182 ? 18.669 10.961 -17.655 1.00 85.56 182 ASP A CA 1
ATOM 1459 C C . ASP A 1 182 ? 18.682 10.922 -16.113 1.00 85.56 182 ASP A C 1
ATOM 1461 O O . ASP A 1 182 ? 19.703 10.591 -15.510 1.00 85.56 182 ASP A O 1
ATOM 1465 N N . VAL A 1 183 ? 17.548 11.184 -15.456 1.00 82.69 183 VAL A N 1
ATOM 1466 C CA . VAL A 1 183 ? 17.432 11.125 -13.991 1.00 82.69 183 VAL A CA 1
ATOM 1467 C C . VAL A 1 183 ? 17.651 9.698 -13.486 1.00 82.69 183 VAL A C 1
ATOM 1469 O O . VAL A 1 183 ? 18.552 9.466 -12.681 1.00 82.69 183 VAL A O 1
ATOM 1472 N N . LEU A 1 184 ? 16.891 8.728 -13.999 1.00 87.88 184 LEU A N 1
ATOM 1473 C CA . LEU A 1 184 ? 16.895 7.359 -13.480 1.00 87.88 184 LEU A CA 1
ATOM 1474 C C . LEU A 1 184 ? 18.231 6.642 -13.705 1.00 87.88 184 LEU A C 1
ATOM 1476 O O . LEU A 1 184 ? 18.744 5.987 -12.798 1.00 87.88 184 LEU A O 1
ATOM 1480 N N . PHE A 1 185 ? 18.806 6.749 -14.906 1.00 87.94 185 PHE A N 1
ATOM 1481 C CA . PHE A 1 185 ? 19.931 5.901 -15.303 1.00 87.94 185 PHE A CA 1
ATOM 1482 C C . PHE A 1 185 ? 21.307 6.542 -15.108 1.00 87.94 185 PHE A C 1
ATOM 1484 O O . PHE A 1 185 ? 22.268 5.796 -14.930 1.00 87.94 185 PHE A O 1
ATOM 1491 N N . LEU A 1 186 ? 21.420 7.879 -15.084 1.00 81.94 186 LEU A N 1
ATOM 1492 C CA . LEU A 1 186 ? 22.696 8.547 -14.777 1.00 81.94 186 LEU A CA 1
ATOM 1493 C C . LEU A 1 186 ? 22.888 8.787 -13.274 1.00 81.94 186 LEU A C 1
ATOM 1495 O O . LEU A 1 186 ? 24.019 8.719 -12.789 1.00 81.94 186 LEU A O 1
ATOM 1499 N N . HIS A 1 187 ? 21.807 9.059 -12.535 1.00 76.25 187 HIS A N 1
ATOM 1500 C CA . HIS A 1 187 ? 21.911 9.430 -11.121 1.00 76.25 187 HIS A CA 1
ATOM 1501 C C . HIS A 1 187 ? 21.607 8.276 -10.169 1.00 76.25 187 HIS A C 1
ATOM 1503 O O . HIS A 1 187 ? 22.237 8.211 -9.118 1.00 76.25 187 HIS A O 1
ATOM 1509 N N . GLY A 1 188 ? 20.709 7.356 -10.535 1.00 74.50 188 GLY A N 1
ATOM 1510 C CA . GLY A 1 188 ? 20.425 6.174 -9.718 1.00 74.50 188 GLY A CA 1
ATOM 1511 C C . GLY A 1 188 ? 21.582 5.169 -9.714 1.00 74.50 188 GLY A C 1
ATOM 1512 O O . GLY A 1 188 ? 22.285 5.019 -10.722 1.00 74.50 188 GLY A O 1
ATOM 1513 N N . ALA A 1 189 ? 21.745 4.446 -8.606 1.00 79.06 189 ALA A N 1
ATOM 1514 C CA . ALA A 1 189 ? 22.776 3.419 -8.424 1.00 79.06 189 ALA A CA 1
ATOM 1515 C C . ALA A 1 189 ? 22.707 2.318 -9.501 1.00 79.06 189 ALA A C 1
ATOM 1517 O O . ALA A 1 189 ? 21.627 2.004 -10.014 1.00 79.06 189 ALA A O 1
ATOM 1518 N N . SER A 1 190 ? 23.848 1.788 -9.951 1.00 80.19 190 SER A N 1
ATOM 1519 C CA . SER A 1 190 ? 23.901 0.871 -11.100 1.00 80.19 190 SER A CA 1
ATOM 1520 C C . SER A 1 190 ? 23.266 -0.501 -10.835 1.00 80.19 190 SER A C 1
ATOM 1522 O O . SER A 1 190 ? 22.812 -1.146 -11.780 1.00 80.19 190 SER A O 1
ATOM 1524 N N . ASP A 1 191 ? 23.163 -0.915 -9.577 1.00 83.69 191 ASP A N 1
ATOM 1525 C CA . ASP A 1 191 ? 22.560 -2.166 -9.107 1.00 83.69 191 ASP A CA 1
ATOM 1526 C C . ASP A 1 191 ? 21.018 -2.145 -9.119 1.00 83.69 191 ASP A C 1
ATOM 1528 O O . ASP A 1 191 ? 20.375 -3.188 -9.242 1.00 83.69 191 ASP A O 1
ATOM 1532 N N . MET A 1 192 ? 20.401 -0.961 -9.120 1.00 86.50 192 MET A N 1
ATOM 1533 C CA . MET A 1 192 ? 18.943 -0.773 -9.057 1.00 86.50 192 MET A CA 1
ATOM 1534 C C . MET A 1 192 ? 18.232 -0.817 -10.426 1.00 86.50 192 MET A C 1
ATOM 1536 O O . MET A 1 192 ? 17.229 -0.135 -10.644 1.00 86.50 192 MET A O 1
ATOM 1540 N N . VAL A 1 193 ? 18.724 -1.607 -11.388 1.00 88.88 193 VAL A N 1
ATOM 1541 C CA . VAL A 1 193 ? 18.220 -1.613 -12.785 1.00 88.88 193 VAL A CA 1
ATOM 1542 C C . VAL A 1 193 ? 16.734 -1.928 -12.878 1.00 88.88 193 VAL A C 1
ATOM 1544 O O . VAL A 1 193 ? 16.002 -1.251 -13.599 1.00 88.88 193 VAL A O 1
ATOM 1547 N N . ILE A 1 194 ? 16.288 -2.935 -12.126 1.00 89.31 194 ILE A N 1
ATOM 1548 C CA . ILE A 1 194 ? 14.892 -3.381 -12.120 1.00 89.31 194 ILE A CA 1
ATOM 1549 C C . ILE A 1 194 ? 13.991 -2.258 -11.595 1.00 89.31 194 ILE A C 1
ATOM 1551 O O . ILE A 1 194 ? 12.956 -1.974 -12.194 1.00 89.31 194 ILE A O 1
ATOM 1555 N N . ALA A 1 195 ? 14.413 -1.557 -10.538 1.00 89.50 195 ALA A N 1
ATOM 1556 C CA . ALA A 1 195 ? 13.673 -0.421 -9.994 1.00 89.50 195 ALA A CA 1
ATOM 1557 C C . ALA A 1 195 ? 13.599 0.741 -10.999 1.00 89.50 195 ALA A C 1
ATOM 1559 O O . ALA A 1 195 ? 12.517 1.274 -11.240 1.00 89.50 195 ALA A O 1
ATOM 1560 N N . LYS A 1 196 ? 14.713 1.090 -11.661 1.00 91.50 196 LYS A N 1
ATOM 1561 C CA . LYS A 1 196 ? 14.735 2.125 -12.715 1.00 91.50 196 LYS A CA 1
ATOM 1562 C C . LYS A 1 196 ? 13.782 1.786 -13.863 1.00 91.50 196 LYS A C 1
ATOM 1564 O O . LYS A 1 196 ? 13.032 2.647 -14.319 1.00 91.50 196 LYS A O 1
ATOM 1569 N N . GLN A 1 197 ? 13.796 0.533 -14.321 1.00 93.12 197 GLN A N 1
ATOM 1570 C CA . GLN A 1 197 ? 12.906 0.048 -15.377 1.00 93.12 197 GLN A CA 1
ATOM 1571 C C . GLN A 1 197 ? 11.438 0.076 -14.940 1.00 93.12 197 GLN A C 1
ATOM 1573 O O . GLN A 1 197 ? 10.603 0.549 -15.704 1.00 93.12 197 GLN A O 1
ATOM 1578 N N . ALA A 1 198 ? 11.125 -0.362 -13.717 1.00 92.81 198 ALA A N 1
ATOM 1579 C CA . ALA A 1 198 ? 9.773 -0.326 -13.160 1.00 92.81 198 ALA A CA 1
ATOM 1580 C C . ALA A 1 198 ? 9.234 1.108 -13.035 1.00 92.81 198 ALA A C 1
ATOM 1582 O O . ALA A 1 198 ? 8.087 1.368 -13.391 1.00 92.81 198 ALA A O 1
ATOM 1583 N N . ILE A 1 199 ? 10.071 2.060 -12.611 1.00 92.81 199 ILE A N 1
ATOM 1584 C CA . ILE A 1 199 ? 9.710 3.482 -12.526 1.00 92.81 199 ILE A CA 1
ATOM 1585 C C . ILE A 1 199 ? 9.464 4.077 -13.917 1.00 92.81 199 ILE A C 1
ATOM 1587 O O . ILE A 1 199 ? 8.520 4.846 -14.111 1.00 92.81 199 ILE A O 1
ATOM 1591 N N . LEU A 1 200 ? 10.270 3.701 -14.912 1.00 94.00 200 LEU A N 1
ATOM 1592 C CA . LEU A 1 200 ? 10.026 4.113 -16.291 1.00 94.00 200 LEU A CA 1
ATOM 1593 C C . LEU A 1 200 ? 8.733 3.491 -16.845 1.00 94.00 200 LEU A C 1
ATOM 1595 O O . LEU A 1 200 ? 7.987 4.163 -17.550 1.00 94.00 200 LEU A O 1
ATOM 1599 N N . LEU A 1 201 ? 8.421 2.245 -16.479 1.00 95.00 201 LEU A N 1
ATOM 1600 C CA . LEU A 1 201 ? 7.161 1.584 -16.827 1.00 95.00 201 LEU A CA 1
ATOM 1601 C C . LEU A 1 201 ? 5.956 2.288 -16.189 1.00 95.00 201 LEU A C 1
ATOM 1603 O O . LEU A 1 201 ? 4.965 2.542 -16.869 1.00 95.00 201 LEU A O 1
ATOM 1607 N N . TYR A 1 202 ? 6.071 2.666 -14.914 1.00 95.44 202 TYR A N 1
ATOM 1608 C CA . TYR A 1 202 ? 5.083 3.483 -14.211 1.00 95.44 202 TYR A CA 1
ATOM 1609 C C . TYR A 1 202 ? 4.834 4.798 -14.960 1.00 95.44 202 TYR A C 1
ATOM 1611 O O . TYR A 1 202 ? 3.686 5.145 -15.219 1.00 95.44 202 TYR A O 1
ATOM 1619 N N . TYR A 1 203 ? 5.898 5.499 -15.376 1.00 94.19 203 TYR A N 1
ATOM 1620 C CA . TYR A 1 203 ? 5.788 6.723 -16.179 1.00 94.19 203 TYR A CA 1
ATOM 1621 C C . TYR A 1 203 ? 4.989 6.492 -17.472 1.00 94.19 203 TYR A C 1
ATOM 1623 O O . TYR A 1 203 ? 4.132 7.304 -17.820 1.00 94.19 203 TYR A O 1
ATOM 1631 N N . LEU A 1 204 ? 5.238 5.383 -18.180 1.00 94.44 204 LEU A N 1
ATOM 1632 C CA . LEU A 1 204 ? 4.501 5.041 -19.401 1.00 94.44 204 LEU A CA 1
ATOM 1633 C C . LEU A 1 204 ? 3.016 4.780 -19.123 1.00 94.44 204 LEU A C 1
ATOM 1635 O O . LEU A 1 204 ? 2.169 5.292 -19.857 1.00 94.44 204 LEU A O 1
ATOM 1639 N N . PHE A 1 205 ? 2.699 4.032 -18.062 1.00 95.12 205 PHE A N 1
ATOM 1640 C CA . PHE A 1 205 ? 1.316 3.782 -17.659 1.00 95.12 205 PHE A CA 1
ATOM 1641 C C . PHE A 1 205 ? 0.601 5.069 -17.266 1.00 95.12 205 PHE A C 1
ATOM 1643 O O . PHE A 1 205 ? -0.470 5.354 -17.794 1.00 95.12 205 PHE A O 1
ATOM 1650 N N . ASP A 1 206 ? 1.199 5.896 -16.414 1.00 94.06 206 ASP A N 1
ATOM 1651 C CA . ASP A 1 206 ? 0.553 7.116 -15.935 1.00 94.06 206 ASP A CA 1
ATOM 1652 C C . ASP A 1 206 ? 0.212 8.082 -17.078 1.00 94.06 206 ASP A C 1
ATOM 1654 O O . ASP A 1 206 ? -0.841 8.719 -17.077 1.00 94.06 206 ASP A O 1
ATOM 1658 N N . ARG A 1 207 ? 1.056 8.155 -18.113 1.00 91.75 207 ARG A N 1
ATOM 1659 C CA . ARG A 1 207 ? 0.765 8.996 -19.279 1.00 91.75 207 ARG A CA 1
ATOM 1660 C C . ARG A 1 207 ? -0.340 8.467 -20.183 1.00 91.75 207 ARG A C 1
ATOM 1662 O O . ARG A 1 207 ? -0.916 9.268 -20.921 1.00 91.75 207 ARG A O 1
ATOM 1669 N N . HIS A 1 208 ? -0.607 7.163 -20.195 1.00 92.56 208 HIS A N 1
ATOM 1670 C CA . HIS A 1 208 ? -1.374 6.555 -21.284 1.00 92.56 208 HIS A CA 1
ATOM 1671 C C . HIS A 1 208 ? -2.499 5.607 -20.851 1.00 92.56 208 HIS A C 1
ATOM 1673 O O . HIS A 1 208 ? -3.318 5.280 -21.697 1.00 92.56 208 HIS A O 1
ATOM 1679 N N . TRP A 1 209 ? -2.628 5.212 -19.580 1.00 90.06 209 TRP A N 1
ATOM 1680 C CA . TRP A 1 209 ? -3.526 4.108 -19.201 1.00 90.06 209 TRP A CA 1
ATOM 1681 C C . TRP A 1 209 ? -5.015 4.326 -19.520 1.00 90.06 209 TRP A C 1
ATOM 1683 O O . TRP A 1 209 ? -5.711 3.358 -19.795 1.00 90.06 209 TRP A O 1
ATOM 1693 N N . THR A 1 210 ? -5.509 5.569 -19.540 1.00 89.50 210 THR A N 1
ATOM 1694 C CA . THR A 1 210 ? -6.902 5.884 -19.926 1.00 89.50 210 THR A CA 1
ATOM 1695 C C . THR A 1 210 ? -7.114 5.989 -21.441 1.00 89.50 210 THR A C 1
ATOM 1697 O O . THR A 1 210 ? -8.231 6.223 -21.904 1.00 89.50 210 THR A O 1
ATOM 1700 N N . ARG A 1 211 ? -6.048 5.873 -22.242 1.00 91.88 211 ARG A N 1
ATOM 1701 C CA . ARG A 1 211 ? -6.116 5.882 -23.708 1.00 91.88 211 ARG A CA 1
ATOM 1702 C C . ARG A 1 211 ? -6.427 4.473 -24.226 1.00 91.88 211 ARG A C 1
ATOM 1704 O O . ARG A 1 211 ? -6.029 3.496 -23.594 1.00 91.88 211 ARG A O 1
ATOM 1711 N N . PRO A 1 212 ? -7.061 4.341 -25.404 1.00 91.06 212 PRO A N 1
ATOM 1712 C CA . PRO A 1 212 ? -7.311 3.037 -26.010 1.00 91.06 212 PRO A CA 1
ATOM 1713 C C . PRO A 1 212 ? -6.021 2.229 -26.200 1.00 91.06 212 PRO A C 1
ATOM 1715 O O . PRO A 1 212 ? -5.045 2.744 -26.748 1.00 91.06 212 PRO A O 1
ATOM 1718 N N . ASP A 1 213 ? -6.039 0.948 -25.825 1.00 90.19 213 ASP A N 1
ATOM 1719 C CA . ASP A 1 213 ? -4.879 0.045 -25.910 1.00 90.19 213 ASP A CA 1
ATOM 1720 C C . ASP A 1 213 ? -4.208 0.037 -27.292 1.00 90.19 213 ASP A C 1
ATOM 1722 O O . ASP A 1 213 ? -2.982 -0.037 -27.393 1.00 90.19 213 ASP A O 1
ATOM 1726 N N . SER A 1 214 ? -4.991 0.172 -28.368 1.00 90.31 214 SER A N 1
ATOM 1727 C CA . SER A 1 214 ? -4.487 0.213 -29.747 1.00 90.31 214 SER A CA 1
ATOM 1728 C C . SER A 1 214 ? -3.490 1.344 -30.016 1.00 90.31 214 SER A C 1
ATOM 1730 O O . SER A 1 214 ? -2.739 1.266 -30.983 1.00 90.31 214 SER A O 1
ATOM 1732 N N . GLU A 1 215 ? -3.497 2.401 -29.203 1.00 89.94 215 GLU A N 1
ATOM 1733 C CA . GLU A 1 215 ? -2.676 3.595 -29.417 1.00 89.94 215 GLU A CA 1
ATOM 1734 C C . GLU A 1 215 ? -1.316 3.553 -28.716 1.00 89.94 215 GLU A C 1
ATOM 1736 O O . GLU A 1 215 ? -0.406 4.262 -29.135 1.00 89.94 215 GLU A O 1
ATOM 1741 N N . TRP A 1 216 ? -1.163 2.771 -27.644 1.00 91.62 216 TRP A N 1
ATOM 1742 C CA . TRP A 1 216 ? 0.036 2.846 -26.798 1.00 91.62 216 TRP A CA 1
ATOM 1743 C C . TRP A 1 216 ? 0.498 1.502 -26.241 1.00 91.62 216 TRP A C 1
ATOM 1745 O O . TRP A 1 216 ? 1.655 1.387 -25.846 1.00 91.62 216 TRP A O 1
ATOM 1755 N N . ARG A 1 217 ? -0.344 0.462 -26.212 1.00 91.31 217 ARG A N 1
ATOM 1756 C CA . ARG A 1 217 ? 0.003 -0.793 -25.531 1.00 91.31 217 ARG A CA 1
ATOM 1757 C C . ARG A 1 217 ? 1.194 -1.514 -26.168 1.00 91.31 217 ARG A C 1
ATOM 1759 O O . ARG A 1 217 ? 2.033 -2.049 -25.449 1.00 91.31 217 ARG A O 1
ATOM 1766 N N . TYR A 1 218 ? 1.343 -1.403 -27.492 1.00 92.88 218 TYR A N 1
ATOM 1767 C CA . TYR A 1 218 ? 2.507 -1.919 -28.225 1.00 92.88 218 TYR A CA 1
ATOM 1768 C C . TYR A 1 218 ? 3.844 -1.363 -27.704 1.00 92.88 218 TYR A C 1
ATOM 1770 O O . TYR A 1 218 ? 4.870 -2.030 -27.810 1.00 92.88 218 TYR A O 1
ATOM 1778 N N . LEU A 1 219 ? 3.842 -0.148 -27.139 1.00 93.31 219 LEU A N 1
ATOM 1779 C CA . LEU A 1 219 ? 5.020 0.486 -26.554 1.00 93.31 219 LEU A CA 1
ATOM 1780 C C . LEU A 1 219 ? 5.476 -0.268 -25.303 1.00 93.31 219 LEU A C 1
ATOM 1782 O O . LEU A 1 219 ? 6.664 -0.532 -25.134 1.00 93.31 219 LEU A O 1
ATOM 1786 N N . VAL A 1 220 ? 4.530 -0.606 -24.426 1.00 93.38 220 VAL A N 1
ATOM 1787 C CA . VAL A 1 220 ? 4.818 -1.331 -23.185 1.00 93.38 220 VAL A CA 1
ATOM 1788 C C . VAL A 1 220 ? 5.215 -2.769 -23.491 1.00 93.38 220 VAL A C 1
ATOM 1790 O O . VAL A 1 220 ? 6.158 -3.270 -22.882 1.00 93.38 220 VAL A O 1
ATOM 1793 N N . ASP A 1 221 ? 4.568 -3.402 -24.471 1.00 93.62 221 ASP A N 1
ATOM 1794 C CA . ASP A 1 221 ? 4.930 -4.749 -24.916 1.00 93.62 221 ASP A CA 1
ATOM 1795 C C . ASP A 1 221 ? 6.358 -4.784 -25.501 1.00 93.62 221 ASP A C 1
ATOM 1797 O O . ASP A 1 221 ? 7.151 -5.660 -25.149 1.00 93.62 221 ASP A O 1
ATOM 1801 N N . ASP A 1 222 ? 6.734 -3.802 -26.332 1.00 95.19 222 ASP A N 1
ATOM 1802 C CA . ASP A 1 222 ? 8.103 -3.678 -26.858 1.00 95.19 222 ASP A CA 1
ATOM 1803 C C . ASP A 1 222 ? 9.127 -3.340 -25.763 1.00 95.19 222 ASP A C 1
ATOM 1805 O O . ASP A 1 222 ? 10.240 -3.874 -25.775 1.00 95.19 222 ASP A O 1
ATOM 1809 N N . PHE A 1 223 ? 8.768 -2.492 -24.793 1.00 95.06 223 PHE A N 1
ATOM 1810 C CA . PHE A 1 223 ? 9.622 -2.203 -23.640 1.00 95.06 223 PHE A CA 1
ATOM 1811 C C . PHE A 1 223 ? 9.877 -3.475 -22.826 1.00 95.06 223 PHE A C 1
ATOM 1813 O O . PHE A 1 223 ? 11.027 -3.806 -22.530 1.00 95.06 223 PHE A O 1
ATOM 1820 N N . ALA A 1 224 ? 8.823 -4.233 -22.521 1.00 94.81 224 ALA A N 1
ATOM 1821 C CA . ALA A 1 224 ? 8.934 -5.481 -21.784 1.00 94.81 224 ALA A CA 1
ATOM 1822 C C . ALA A 1 224 ? 9.772 -6.521 -22.539 1.00 94.81 224 ALA A C 1
ATOM 1824 O O . ALA A 1 224 ? 10.641 -7.153 -21.940 1.00 94.81 224 ALA A O 1
ATOM 1825 N N . ALA A 1 225 ? 9.589 -6.641 -23.857 1.00 95.56 225 ALA A N 1
ATOM 1826 C CA . ALA A 1 225 ? 10.403 -7.515 -24.696 1.00 95.56 225 ALA A CA 1
ATOM 1827 C C . ALA A 1 225 ? 11.876 -7.072 -24.762 1.00 95.56 225 ALA A C 1
ATOM 1829 O O . ALA A 1 225 ? 12.772 -7.910 -24.685 1.00 95.56 225 ALA A O 1
ATOM 1830 N N . THR A 1 226 ? 12.137 -5.764 -24.871 1.00 93.94 226 THR A N 1
ATOM 1831 C CA . THR A 1 226 ? 13.495 -5.200 -24.950 1.00 93.94 226 THR A CA 1
ATOM 1832 C C . THR A 1 226 ? 14.282 -5.436 -23.661 1.00 93.94 226 THR A C 1
ATOM 1834 O O . THR A 1 226 ? 15.462 -5.773 -23.723 1.00 93.94 226 THR A O 1
ATOM 1837 N N . PHE A 1 227 ? 13.644 -5.257 -22.503 1.00 93.19 227 PHE A N 1
ATOM 1838 C CA . PHE A 1 227 ? 14.307 -5.314 -21.196 1.00 93.19 227 PHE A CA 1
ATOM 1839 C C . PHE A 1 227 ? 14.075 -6.627 -20.435 1.00 93.19 227 PHE A C 1
ATOM 1841 O O . PHE A 1 227 ? 14.539 -6.766 -19.307 1.00 93.19 227 PHE A O 1
ATOM 1848 N N . GLY A 1 228 ? 13.392 -7.604 -21.042 1.00 92.81 228 GLY A N 1
ATOM 1849 C CA . GLY A 1 228 ? 13.148 -8.916 -20.436 1.00 92.81 228 GLY A CA 1
ATOM 1850 C C . GLY A 1 228 ? 12.192 -8.878 -19.239 1.00 92.81 228 GLY A C 1
ATOM 1851 O O . GLY A 1 228 ? 12.326 -9.681 -18.318 1.00 92.81 228 GLY A O 1
ATOM 1852 N N . ILE A 1 229 ? 11.236 -7.948 -19.233 1.00 93.69 229 ILE A N 1
ATOM 1853 C CA . ILE A 1 229 ? 10.279 -7.778 -18.135 1.00 93.69 229 ILE A CA 1
ATOM 1854 C C . ILE A 1 229 ? 9.172 -8.819 -18.263 1.00 93.69 229 ILE A C 1
ATOM 1856 O O . ILE A 1 229 ? 8.551 -8.981 -19.314 1.00 93.69 229 ILE A O 1
ATOM 1860 N N . THR A 1 230 ? 8.901 -9.525 -17.169 1.00 91.38 230 THR A N 1
ATOM 1861 C CA . THR A 1 230 ? 7.839 -10.531 -17.148 1.00 91.38 230 THR A CA 1
ATOM 1862 C C . THR A 1 230 ? 6.457 -9.874 -17.192 1.00 91.38 230 THR A C 1
ATOM 1864 O O . THR A 1 230 ? 6.251 -8.787 -16.650 1.00 91.38 230 THR A O 1
ATOM 1867 N N . ASN A 1 231 ? 5.467 -10.569 -17.764 1.00 90.62 231 ASN A N 1
ATOM 1868 C CA . ASN A 1 231 ? 4.076 -10.094 -17.763 1.00 90.62 231 ASN A CA 1
ATOM 1869 C C . ASN A 1 231 ? 3.558 -9.818 -16.340 1.00 90.62 231 ASN A C 1
ATOM 1871 O O . ASN A 1 231 ? 2.764 -8.913 -16.115 1.00 90.62 231 ASN A O 1
ATOM 1875 N N . ARG A 1 232 ? 4.035 -10.586 -15.360 1.00 89.69 232 ARG A N 1
ATOM 1876 C CA . ARG A 1 232 ? 3.686 -10.394 -13.959 1.00 89.69 232 ARG A CA 1
ATOM 1877 C C . ARG A 1 232 ? 4.193 -9.050 -13.424 1.00 89.69 232 ARG A C 1
ATOM 1879 O O . ARG A 1 232 ? 3.393 -8.285 -12.903 1.00 89.69 232 ARG A O 1
ATOM 1886 N N . THR A 1 233 ? 5.477 -8.743 -13.611 1.00 89.81 233 THR A N 1
ATOM 1887 C CA . THR A 1 233 ? 6.083 -7.462 -13.200 1.00 89.81 233 THR A CA 1
ATOM 1888 C C . THR A 1 233 ? 5.414 -6.274 -13.895 1.00 89.81 233 THR A C 1
ATOM 1890 O O . THR A 1 233 ? 5.196 -5.231 -13.284 1.00 89.81 233 THR A O 1
ATOM 1893 N N . LEU A 1 234 ? 5.039 -6.442 -15.166 1.00 93.44 234 LEU A N 1
ATOM 1894 C CA . LEU A 1 234 ? 4.288 -5.444 -15.926 1.00 93.44 234 LEU A CA 1
ATOM 1895 C C . LEU A 1 234 ? 2.929 -5.145 -15.275 1.00 93.44 234 LEU A C 1
ATOM 1897 O O . LEU A 1 234 ? 2.590 -3.978 -15.080 1.00 93.44 234 LEU A O 1
ATOM 1901 N N . LEU A 1 235 ? 2.173 -6.183 -14.903 1.00 93.44 235 LEU A N 1
ATOM 1902 C CA . LEU A 1 235 ? 0.894 -6.030 -14.204 1.00 93.44 235 LEU A CA 1
ATOM 1903 C C . LEU A 1 235 ? 1.064 -5.441 -12.797 1.00 93.44 235 LEU A C 1
ATOM 1905 O O . LEU A 1 235 ? 0.250 -4.618 -12.394 1.00 93.44 235 LEU A O 1
ATOM 1909 N N . GLU A 1 236 ? 2.114 -5.819 -12.066 1.00 92.69 236 GLU A N 1
ATOM 1910 C CA . GLU A 1 236 ? 2.435 -5.238 -10.754 1.00 92.69 236 GLU A CA 1
ATOM 1911 C C . GLU A 1 236 ? 2.695 -3.726 -10.862 1.00 92.69 236 GLU A C 1
ATOM 1913 O O . GLU A 1 236 ? 2.094 -2.947 -10.125 1.00 92.69 236 GLU A O 1
ATOM 1918 N N . CYS A 1 237 ? 3.499 -3.291 -11.840 1.00 93.94 237 CYS A N 1
ATOM 1919 C CA . CYS A 1 237 ? 3.756 -1.868 -12.089 1.00 93.94 237 CYS A CA 1
ATOM 1920 C C . CYS A 1 237 ? 2.480 -1.101 -12.463 1.00 93.94 237 CYS A C 1
ATOM 1922 O O . CYS A 1 237 ? 2.277 0.023 -11.999 1.00 93.94 237 CYS A O 1
ATOM 1924 N N . LEU A 1 238 ? 1.608 -1.706 -13.279 1.00 95.19 238 LEU A N 1
ATOM 1925 C CA . LEU A 1 238 ? 0.311 -1.121 -13.614 1.00 95.19 238 LEU A CA 1
ATOM 1926 C C . LEU A 1 238 ? -0.564 -0.974 -12.363 1.00 95.19 238 LEU A C 1
ATOM 1928 O O . LEU A 1 238 ? -1.135 0.090 -12.147 1.00 95.19 238 LEU A O 1
ATOM 1932 N N . VAL A 1 239 ? -0.630 -1.997 -11.506 1.00 95.81 239 VAL A N 1
ATOM 1933 C CA . VAL A 1 239 ? -1.396 -1.931 -10.253 1.00 95.81 239 VAL A CA 1
ATOM 1934 C C . VAL A 1 239 ? -0.879 -0.819 -9.341 1.00 95.81 239 VAL A C 1
ATOM 1936 O O . VAL A 1 239 ? -1.696 -0.084 -8.798 1.00 95.81 239 VAL A O 1
ATOM 1939 N N . PHE A 1 240 ? 0.436 -0.622 -9.212 1.00 95.19 240 PHE A N 1
ATOM 1940 C CA . PHE A 1 240 ? 0.973 0.510 -8.445 1.00 95.19 240 PHE A CA 1
ATOM 1941 C C . PHE A 1 240 ? 0.517 1.861 -9.008 1.00 95.19 240 PHE A C 1
ATOM 1943 O O . PHE A 1 240 ? 0.068 2.715 -8.247 1.00 95.19 240 PHE A O 1
ATOM 1950 N N . CYS A 1 241 ? 0.542 2.027 -10.334 1.00 95.19 241 CYS A N 1
ATOM 1951 C CA . CYS A 1 241 ? 0.044 3.238 -10.994 1.00 95.19 241 CYS A CA 1
ATOM 1952 C C . CYS A 1 241 ? -1.453 3.475 -10.758 1.00 95.19 241 CYS A C 1
ATOM 1954 O O . CYS A 1 241 ? -1.871 4.610 -10.537 1.00 95.19 241 CYS A O 1
ATOM 1956 N N . LEU A 1 242 ? -2.264 2.418 -10.799 1.00 96.31 242 LEU A N 1
ATOM 1957 C CA . LEU A 1 242 ? -3.710 2.510 -10.593 1.00 96.31 242 LEU A CA 1
ATOM 1958 C C . LEU A 1 242 ? -4.080 2.765 -9.123 1.00 96.31 242 LEU A C 1
ATOM 1960 O O . LEU A 1 242 ? -5.052 3.464 -8.839 1.00 96.31 242 LEU A O 1
ATOM 1964 N N . LEU A 1 243 ? -3.313 2.214 -8.179 1.00 95.25 243 LEU A N 1
ATOM 1965 C CA . LEU A 1 243 ? -3.531 2.427 -6.747 1.00 95.25 243 LEU A CA 1
ATOM 1966 C C . LEU A 1 243 ? -3.134 3.840 -6.294 1.00 95.25 243 LEU A C 1
ATOM 1968 O O . LEU A 1 243 ? -3.777 4.368 -5.386 1.00 95.25 243 LEU A O 1
ATOM 1972 N N . ASP A 1 244 ? -2.144 4.457 -6.947 1.00 94.06 244 ASP A N 1
ATOM 1973 C CA . ASP A 1 244 ? -1.777 5.866 -6.740 1.00 94.06 244 ASP A CA 1
ATOM 1974 C C . ASP A 1 244 ? -2.833 6.848 -7.290 1.00 94.06 244 ASP A C 1
ATOM 1976 O O . ASP A 1 244 ? -2.935 7.986 -6.823 1.00 94.06 244 ASP A O 1
ATOM 1980 N N . ASP A 1 245 ? -3.641 6.438 -8.272 1.00 92.88 245 ASP A N 1
ATOM 1981 C CA . ASP A 1 245 ? -4.733 7.250 -8.821 1.00 92.88 245 ASP A CA 1
ATOM 1982 C C . ASP A 1 245 ? -5.919 7.331 -7.825 1.00 92.88 245 ASP A C 1
ATOM 1984 O O . ASP A 1 245 ? -6.242 6.383 -7.103 1.00 92.88 245 ASP A O 1
ATOM 1988 N N . TYR A 1 246 ? -6.590 8.486 -7.739 1.00 90.81 246 TYR A N 1
ATOM 1989 C CA . TYR A 1 246 ? -7.714 8.697 -6.812 1.00 90.81 246 TYR A CA 1
ATOM 1990 C C . TYR A 1 246 ? -9.080 8.282 -7.388 1.00 90.81 246 TYR A C 1
ATOM 1992 O O . TYR A 1 246 ? -10.051 8.199 -6.631 1.00 90.81 246 TYR A O 1
ATOM 2000 N N . SER A 1 247 ? -9.180 7.997 -8.689 1.00 93.06 247 SER A N 1
ATOM 2001 C CA . SER A 1 247 ? -10.432 7.662 -9.383 1.00 93.06 247 SER A CA 1
ATOM 2002 C C . SER A 1 247 ? -10.962 6.270 -9.028 1.00 93.06 247 SER A C 1
ATOM 2004 O O . SER A 1 247 ? -10.199 5.339 -8.759 1.00 93.06 247 SER A O 1
ATOM 2006 N N . SER A 1 248 ? -12.288 6.108 -9.001 1.00 92.81 248 SER A N 1
ATOM 2007 C CA . SER A 1 248 ? -12.931 4.812 -8.735 1.00 92.81 248 SER A CA 1
ATOM 2008 C C . SER A 1 248 ? -12.668 3.790 -9.842 1.00 92.81 248 SER A C 1
ATOM 2010 O O . SER A 1 248 ? -12.486 2.618 -9.543 1.00 92.81 248 SER A O 1
ATOM 2012 N N . GLU A 1 249 ? -12.576 4.238 -11.095 1.00 94.12 249 GLU A N 1
ATOM 2013 C CA . GLU A 1 249 ? -12.257 3.392 -12.252 1.00 94.12 249 GLU A CA 1
ATOM 2014 C C . GLU A 1 249 ? -10.889 2.716 -12.093 1.00 94.12 249 GLU A C 1
ATOM 2016 O O . GLU A 1 249 ? -10.781 1.498 -12.222 1.00 94.12 249 GLU A O 1
ATOM 2021 N N . ALA A 1 250 ? -9.861 3.476 -11.694 1.00 94.75 250 ALA A N 1
ATOM 2022 C CA . ALA A 1 250 ? -8.541 2.910 -11.439 1.00 94.75 250 ALA A CA 1
ATOM 2023 C C . ALA A 1 250 ? -8.558 1.882 -10.295 1.00 94.75 250 ALA A C 1
ATOM 2025 O O . ALA A 1 250 ? -7.856 0.873 -10.353 1.00 94.75 250 ALA A O 1
ATOM 2026 N N . LEU A 1 251 ? -9.395 2.097 -9.271 1.00 95.88 251 LEU A N 1
ATOM 2027 C CA . LEU A 1 251 ? -9.558 1.136 -8.179 1.00 95.88 251 LEU A CA 1
ATOM 2028 C C . LEU A 1 251 ? -10.187 -0.170 -8.661 1.00 95.88 251 LEU A C 1
ATOM 2030 O O . LEU A 1 251 ? -9.730 -1.241 -8.268 1.00 95.88 251 LEU A O 1
ATOM 2034 N N . GLU A 1 252 ? -11.235 -0.094 -9.480 1.00 95.69 252 GLU A N 1
ATOM 2035 C CA . GLU A 1 252 ? -11.919 -1.271 -10.021 1.00 95.69 252 GLU A CA 1
ATOM 2036 C C . GLU A 1 252 ? -10.991 -2.082 -10.926 1.00 95.69 252 GLU A C 1
ATOM 2038 O O . GLU A 1 252 ? -10.882 -3.301 -10.756 1.00 95.69 252 GLU A O 1
ATOM 2043 N N . GLU A 1 253 ? -10.249 -1.405 -11.805 1.00 95.12 253 GLU A N 1
ATOM 2044 C CA . GLU A 1 253 ? -9.263 -2.047 -12.671 1.00 95.12 253 GLU A CA 1
ATOM 2045 C C . GLU A 1 253 ? -8.152 -2.705 -11.841 1.00 95.12 253 GLU A C 1
ATOM 2047 O O . GLU A 1 253 ? -7.873 -3.894 -12.022 1.00 95.12 253 GLU A O 1
ATOM 2052 N N . ALA A 1 254 ? -7.590 -2.000 -10.850 1.00 96.12 254 ALA A N 1
ATOM 2053 C CA . ALA A 1 254 ? -6.603 -2.567 -9.931 1.00 96.12 254 ALA A CA 1
ATOM 2054 C C . ALA A 1 254 ? -7.151 -3.812 -9.213 1.00 96.12 254 ALA A C 1
ATOM 2056 O O . ALA A 1 254 ? -6.490 -4.852 -9.185 1.00 96.12 254 ALA A O 1
ATOM 2057 N N . CYS A 1 255 ? -8.384 -3.750 -8.696 1.00 94.75 255 CYS A N 1
ATOM 2058 C CA . CYS A 1 255 ? -9.045 -4.888 -8.052 1.00 94.75 255 CYS A CA 1
ATOM 2059 C C . CYS A 1 255 ? -9.179 -6.099 -8.986 1.00 94.75 255 CYS A C 1
ATOM 2061 O O . CYS A 1 255 ? -9.022 -7.233 -8.534 1.00 94.75 255 CYS A O 1
ATOM 2063 N N . SER A 1 256 ? -9.428 -5.882 -10.280 1.00 94.81 256 SER A N 1
ATOM 2064 C CA . SER A 1 256 ? -9.534 -6.963 -11.266 1.00 94.81 256 SER A CA 1
ATOM 2065 C C . SER A 1 256 ? -8.186 -7.645 -11.564 1.00 94.81 256 SER A C 1
ATOM 2067 O O . SER A 1 256 ? -8.134 -8.840 -11.877 1.00 94.81 256 SER A O 1
ATOM 2069 N N . LEU A 1 257 ? -7.082 -6.896 -11.447 1.00 93.81 257 LEU A N 1
ATOM 2070 C CA . LEU A 1 257 ? -5.726 -7.357 -11.745 1.00 93.81 257 LEU A CA 1
ATOM 2071 C C . LEU A 1 257 ? -5.043 -8.018 -10.542 1.00 93.81 257 LEU A C 1
ATOM 2073 O O . LEU A 1 257 ? -4.250 -8.943 -10.729 1.00 93.81 257 LEU A O 1
ATOM 2077 N N . LEU A 1 258 ? -5.380 -7.604 -9.316 1.00 93.25 258 LEU A N 1
ATOM 2078 C CA . LEU A 1 258 ? -4.775 -8.101 -8.074 1.00 93.25 258 LEU A CA 1
ATOM 2079 C C . LEU A 1 258 ? -4.729 -9.636 -7.953 1.00 93.25 258 LEU A C 1
ATOM 2081 O O . LEU A 1 258 ? -3.662 -10.155 -7.611 1.00 93.25 258 LEU A O 1
ATOM 2085 N N . PRO A 1 259 ? -5.788 -10.408 -8.278 1.00 90.19 259 PRO A N 1
ATOM 2086 C CA . PRO A 1 259 ? -5.736 -11.870 -8.205 1.00 90.19 259 PRO A CA 1
ATOM 2087 C C . PRO A 1 259 ? -4.667 -12.509 -9.104 1.00 90.19 259 PRO A C 1
ATOM 2089 O O . PRO A 1 259 ? -4.207 -13.608 -8.815 1.00 90.19 259 PRO A O 1
ATOM 2092 N N . LYS A 1 260 ? -4.258 -11.832 -10.186 1.00 88.94 260 LYS A N 1
ATOM 2093 C CA . LYS A 1 260 ? -3.248 -12.331 -11.135 1.00 88.94 260 LYS A CA 1
ATOM 2094 C C . LYS A 1 260 ? -1.815 -12.103 -10.647 1.00 88.94 260 LYS A C 1
ATOM 2096 O O . LYS A 1 260 ? -0.915 -12.811 -11.089 1.00 88.94 260 LYS A O 1
ATOM 2101 N N . ILE A 1 261 ? -1.609 -11.116 -9.773 1.00 88.12 261 ILE A N 1
ATOM 2102 C CA . ILE A 1 261 ? -0.284 -10.723 -9.264 1.00 88.12 261 ILE A CA 1
ATOM 2103 C C . ILE A 1 261 ? -0.064 -11.092 -7.794 1.00 88.12 261 ILE A C 1
ATOM 2105 O O . ILE A 1 261 ? 1.061 -11.062 -7.306 1.00 88.12 261 ILE A O 1
ATOM 2109 N N . SER A 1 262 ? -1.122 -11.443 -7.066 1.00 83.25 262 SER A N 1
ATOM 2110 C CA . SER A 1 262 ? -1.028 -11.746 -5.640 1.00 83.25 262 SER A CA 1
ATOM 2111 C C . SER A 1 262 ? -0.119 -12.952 -5.391 1.00 83.25 262 SER A C 1
ATOM 2113 O O . SER A 1 262 ? -0.298 -14.021 -5.973 1.00 83.25 262 SER A O 1
ATOM 2115 N N . SER A 1 263 ? 0.873 -12.782 -4.518 1.00 83.06 263 SER A N 1
ATOM 2116 C CA . SER A 1 263 ? 1.822 -13.834 -4.142 1.00 83.06 263 SER A CA 1
ATOM 2117 C C . SER A 1 263 ? 2.519 -13.515 -2.825 1.00 83.06 263 SER A C 1
ATOM 2119 O O . SER A 1 263 ? 2.357 -12.413 -2.303 1.00 83.06 263 SER A O 1
ATOM 2121 N N . LYS A 1 264 ? 3.407 -14.416 -2.388 1.00 81.38 264 LYS A N 1
ATOM 2122 C CA . LYS A 1 264 ? 4.306 -14.210 -1.248 1.00 81.38 264 LYS A CA 1
ATOM 2123 C C . LYS A 1 264 ? 5.125 -12.913 -1.298 1.00 81.38 264 LYS A C 1
ATOM 2125 O O . LYS A 1 264 ? 5.361 -12.307 -0.261 1.00 81.38 264 LYS A O 1
ATOM 2130 N N . GLU A 1 265 ? 5.513 -12.475 -2.490 1.00 80.62 265 GLU A N 1
ATOM 2131 C CA . GLU A 1 265 ? 6.366 -11.298 -2.710 1.00 80.62 265 GLU A CA 1
ATOM 2132 C C . GLU A 1 265 ? 5.565 -10.005 -2.954 1.00 80.62 265 GLU A C 1
ATOM 2134 O O . GLU A 1 265 ? 6.127 -8.990 -3.355 1.00 80.62 265 GLU A O 1
ATOM 2139 N N . ALA A 1 266 ? 4.241 -10.016 -2.746 1.00 83.56 266 ALA A N 1
ATOM 2140 C CA . ALA A 1 266 ? 3.428 -8.823 -2.963 1.00 83.56 266 ALA A CA 1
ATOM 2141 C C . ALA A 1 266 ? 3.827 -7.691 -2.001 1.00 83.56 266 ALA A C 1
ATOM 2143 O O . ALA A 1 266 ? 4.030 -7.908 -0.806 1.00 83.56 266 ALA A O 1
ATOM 2144 N N . HIS A 1 267 ? 3.898 -6.470 -2.530 1.00 86.12 267 HIS A N 1
ATOM 2145 C CA . HIS A 1 267 ? 4.339 -5.310 -1.765 1.00 86.12 267 HIS A CA 1
ATOM 2146 C C . HIS A 1 267 ? 3.349 -4.985 -0.622 1.00 86.12 267 HIS A C 1
ATOM 2148 O O . HIS A 1 267 ? 2.157 -4.795 -0.890 1.00 86.12 267 HIS A O 1
ATOM 2154 N N . PRO A 1 268 ? 3.803 -4.839 0.638 1.00 82.62 268 PRO A N 1
ATOM 2155 C CA . PRO A 1 268 ? 2.929 -4.699 1.813 1.00 82.62 268 PRO A CA 1
ATOM 2156 C C . PRO A 1 268 ? 1.994 -3.480 1.745 1.00 82.62 268 PRO A C 1
ATOM 2158 O O . PRO A 1 268 ? 0.820 -3.560 2.109 1.00 82.62 268 PRO A O 1
ATOM 2161 N N . LYS A 1 269 ? 2.477 -2.369 1.175 1.00 88.44 269 LYS A N 1
ATOM 2162 C CA . LYS A 1 269 ? 1.694 -1.138 0.960 1.00 88.44 269 LYS A CA 1
ATOM 2163 C C . LYS A 1 269 ? 0.438 -1.328 0.095 1.00 88.44 269 LYS A C 1
ATOM 2165 O O . LYS A 1 269 ? -0.481 -0.526 0.204 1.00 88.44 269 LYS A O 1
ATOM 2170 N N . ILE A 1 270 ? 0.338 -2.391 -0.717 1.00 92.19 270 ILE A N 1
ATOM 2171 C CA . ILE A 1 270 ? -0.889 -2.685 -1.484 1.00 92.19 270 ILE A CA 1
ATOM 2172 C C . ILE A 1 270 ? -2.086 -2.838 -0.536 1.00 92.19 270 ILE A C 1
ATOM 2174 O O . ILE A 1 270 ? -3.132 -2.235 -0.765 1.00 92.19 270 ILE A O 1
ATOM 2178 N N . ALA A 1 271 ? -1.933 -3.613 0.543 1.00 91.38 271 ALA A N 1
ATOM 2179 C CA . ALA A 1 271 ? -3.014 -3.842 1.499 1.00 91.38 271 ALA A CA 1
ATOM 2180 C C . ALA A 1 271 ? -3.397 -2.554 2.245 1.00 91.38 271 ALA A C 1
ATOM 2182 O O . ALA A 1 271 ? -4.583 -2.299 2.452 1.00 91.38 271 ALA A O 1
ATOM 2183 N N . GLN A 1 272 ? -2.404 -1.726 2.585 1.00 90.94 272 GLN A N 1
ATOM 2184 C CA . GLN A 1 272 ? -2.620 -0.422 3.210 1.00 90.94 272 GLN A CA 1
ATOM 2185 C C . GLN A 1 272 ? -3.426 0.513 2.298 1.00 90.94 272 GLN A C 1
ATOM 2187 O O . GLN A 1 272 ? -4.449 1.046 2.720 1.00 90.94 272 GLN A O 1
ATOM 2192 N N . VAL A 1 273 ? -3.022 0.670 1.035 1.00 92.81 273 VAL A N 1
ATOM 2193 C CA . VAL A 1 273 ? -3.720 1.567 0.103 1.00 92.81 273 VAL A CA 1
ATOM 2194 C C . VAL A 1 273 ? -5.136 1.062 -0.179 1.00 92.81 273 VAL A C 1
ATOM 2196 O O . VAL A 1 273 ? -6.078 1.846 -0.204 1.00 92.81 273 VAL A O 1
ATOM 2199 N N . LEU A 1 274 ? -5.342 -0.250 -0.322 1.00 94.44 274 LEU A N 1
ATOM 2200 C CA . LEU A 1 274 ? -6.689 -0.812 -0.478 1.00 94.44 274 LEU A CA 1
ATOM 2201 C C . LEU A 1 274 ? -7.585 -0.525 0.735 1.00 94.44 274 LEU A C 1
ATOM 2203 O O . LEU A 1 274 ? -8.759 -0.195 0.561 1.00 94.44 274 LEU A O 1
ATOM 2207 N N . LEU A 1 275 ? -7.036 -0.599 1.949 1.00 92.81 275 LEU A N 1
ATOM 2208 C CA . LEU A 1 275 ? -7.741 -0.233 3.175 1.00 92.81 275 LEU A CA 1
ATOM 2209 C C . LEU A 1 275 ? -8.118 1.260 3.192 1.00 92.81 275 LEU A C 1
ATOM 2211 O O . LEU A 1 275 ? -9.274 1.595 3.445 1.00 92.81 275 LEU A O 1
ATOM 2215 N N . GLU A 1 276 ? -7.178 2.152 2.869 1.00 92.25 276 GLU A N 1
ATOM 2216 C CA . GLU A 1 276 ? -7.398 3.607 2.748 1.00 92.25 276 GLU A CA 1
ATOM 2217 C C . GLU A 1 276 ? -8.450 3.949 1.680 1.00 92.25 276 GLU A C 1
ATOM 2219 O O . GLU A 1 276 ? -9.217 4.906 1.808 1.00 92.25 276 GLU A O 1
ATOM 2224 N N . ARG A 1 277 ? -8.542 3.129 0.629 1.00 92.38 277 ARG A N 1
ATOM 2225 C CA . ARG A 1 277 ? -9.546 3.245 -0.437 1.00 92.38 277 ARG A CA 1
ATOM 2226 C C . ARG A 1 277 ? -10.861 2.518 -0.140 1.00 92.38 277 ARG A C 1
ATOM 2228 O O . ARG A 1 277 ? -11.680 2.377 -1.046 1.00 92.38 277 ARG A O 1
ATOM 2235 N N . GLN A 1 278 ? -11.087 2.103 1.108 1.00 92.25 278 GLN A N 1
ATOM 2236 C CA . GLN A 1 278 ? -12.312 1.438 1.572 1.00 92.25 278 GLN A CA 1
ATOM 2237 C C . GLN A 1 278 ? -12.607 0.110 0.847 1.00 92.25 278 GLN A C 1
ATOM 2239 O O . GLN A 1 278 ? -13.762 -0.242 0.611 1.00 92.25 278 GLN A O 1
ATOM 2244 N N . ARG A 1 279 ? -11.560 -0.655 0.509 1.00 94.25 279 ARG A N 1
ATOM 2245 C CA . ARG A 1 279 ? -11.640 -2.010 -0.071 1.00 94.25 279 ARG A CA 1
ATOM 2246 C C . ARG A 1 279 ? -10.961 -3.060 0.821 1.00 94.25 279 ARG A C 1
ATOM 2248 O O . ARG A 1 279 ? -9.984 -3.693 0.405 1.00 94.25 279 ARG A O 1
ATOM 2255 N N . PRO A 1 280 ? -11.456 -3.268 2.060 1.00 93.31 280 PRO A N 1
ATOM 2256 C CA . PRO A 1 280 ? -10.876 -4.240 2.988 1.00 93.31 280 PRO A CA 1
ATOM 2257 C C . PRO A 1 280 ? -11.043 -5.693 2.508 1.00 93.31 280 PRO A C 1
ATOM 2259 O O . PRO A 1 280 ? -10.228 -6.545 2.848 1.00 93.31 280 PRO A O 1
ATOM 2262 N N . ASP A 1 281 ? -12.052 -5.968 1.674 1.00 93.44 281 ASP A N 1
ATOM 2263 C CA . ASP A 1 281 ? -12.273 -7.258 1.009 1.00 93.44 281 ASP A CA 1
ATOM 2264 C C . ASP A 1 281 ? -11.063 -7.680 0.166 1.00 93.44 281 ASP A C 1
ATOM 2266 O O . ASP A 1 281 ? -10.503 -8.762 0.352 1.00 93.44 281 ASP A O 1
ATOM 2270 N N . MET A 1 282 ? -10.615 -6.791 -0.720 1.00 93.62 282 MET A N 1
ATOM 2271 C CA . MET A 1 282 ? -9.477 -7.052 -1.596 1.00 93.62 282 MET A CA 1
ATOM 2272 C C . MET A 1 282 ? -8.154 -6.990 -0.837 1.00 93.62 282 MET A C 1
ATOM 2274 O O . MET A 1 282 ? -7.268 -7.803 -1.099 1.00 93.62 282 MET A O 1
ATOM 2278 N N . ALA A 1 283 ? -8.031 -6.088 0.143 1.00 93.56 283 ALA A N 1
ATOM 2279 C CA . ALA A 1 283 ? -6.862 -6.037 1.017 1.00 93.56 283 ALA A CA 1
ATOM 2280 C C . ALA A 1 283 ? -6.648 -7.373 1.748 1.00 93.56 283 ALA A C 1
ATOM 2282 O O . ALA A 1 283 ? -5.525 -7.876 1.796 1.00 93.56 283 ALA A O 1
ATOM 2283 N N . LEU A 1 284 ? -7.721 -7.995 2.252 1.00 91.62 284 LEU A N 1
ATOM 2284 C CA . LEU A 1 284 ? -7.646 -9.281 2.945 1.00 91.62 284 LEU A CA 1
ATOM 2285 C C . LEU A 1 284 ? -7.195 -10.414 2.014 1.00 91.62 284 LEU A C 1
ATOM 2287 O O . LEU A 1 284 ? -6.399 -11.258 2.423 1.00 91.62 284 LEU A O 1
ATOM 2291 N N . VAL A 1 285 ? -7.668 -10.431 0.763 1.00 90.50 285 VAL A N 1
ATOM 2292 C CA . VAL A 1 285 ? -7.223 -11.410 -0.246 1.00 90.50 285 VAL A CA 1
ATOM 2293 C C . VAL A 1 285 ? -5.726 -11.268 -0.512 1.00 90.50 285 VAL A C 1
ATOM 2295 O O . VAL A 1 285 ? -5.009 -12.268 -0.489 1.00 90.50 285 VAL A O 1
ATOM 2298 N N . VAL A 1 286 ? -5.242 -10.039 -0.713 1.00 90.88 286 VAL A N 1
ATOM 2299 C CA . VAL A 1 286 ? -3.812 -9.773 -0.930 1.00 90.88 286 VAL A CA 1
ATOM 2300 C C . VAL A 1 286 ? -2.993 -10.260 0.263 1.00 90.88 286 VAL A C 1
ATOM 2302 O O . VAL A 1 286 ? -2.034 -11.005 0.069 1.00 90.88 286 VAL A O 1
ATOM 2305 N N . LEU A 1 287 ? -3.406 -9.919 1.489 1.00 88.69 287 LEU A N 1
ATOM 2306 C CA . LEU A 1 287 ? -2.726 -10.356 2.710 1.00 88.69 287 LEU A CA 1
ATOM 2307 C C . LEU A 1 287 ? -2.647 -11.884 2.808 1.00 88.69 287 LEU A C 1
ATOM 2309 O O . LEU A 1 287 ? -1.563 -12.423 3.032 1.00 88.69 287 LEU A O 1
ATOM 2313 N N . LYS A 1 288 ? -3.751 -12.594 2.551 1.00 86.38 288 LYS A N 1
ATOM 2314 C CA . LYS A 1 288 ? -3.796 -14.068 2.570 1.00 86.38 288 LYS A CA 1
ATOM 2315 C C . LYS A 1 288 ? -2.859 -14.693 1.538 1.00 86.38 288 LYS A C 1
ATOM 2317 O O . LYS A 1 288 ? -2.168 -15.666 1.838 1.00 86.38 288 LYS A O 1
ATOM 2322 N N . CYS A 1 289 ? -2.777 -14.109 0.345 1.00 83.50 289 CYS A N 1
ATOM 2323 C CA . CYS A 1 289 ? -1.883 -14.569 -0.718 1.00 83.50 289 CYS A CA 1
ATOM 2324 C C . CYS A 1 289 ? -0.396 -14.353 -0.408 1.00 83.50 289 CYS A C 1
ATOM 2326 O O . CYS A 1 289 ? 0.442 -15.041 -0.993 1.00 83.50 289 CYS A O 1
ATOM 2328 N N . THR A 1 290 ? -0.049 -13.439 0.507 1.00 78.88 290 THR A N 1
ATOM 2329 C CA . THR A 1 290 ? 1.357 -13.230 0.886 1.00 78.88 290 THR A CA 1
ATOM 2330 C C . THR A 1 290 ? 1.925 -14.373 1.728 1.00 78.88 290 THR A C 1
ATOM 2332 O O . THR A 1 290 ? 3.136 -14.472 1.891 1.00 78.88 290 THR A O 1
ATOM 2335 N N . GLY A 1 291 ? 1.093 -15.250 2.300 1.00 67.88 291 GLY A N 1
ATOM 2336 C CA . GLY A 1 291 ? 1.557 -16.336 3.174 1.00 67.88 291 GLY A CA 1
ATOM 2337 C C . GLY A 1 291 ? 2.160 -15.875 4.514 1.00 67.88 291 GLY A C 1
ATOM 2338 O O . GLY A 1 291 ? 2.252 -16.691 5.432 1.00 67.88 291 GLY A O 1
ATOM 2339 N N . ARG A 1 292 ? 2.443 -14.569 4.673 1.00 63.44 292 ARG A N 1
ATOM 2340 C CA . ARG A 1 292 ? 2.751 -13.892 5.950 1.00 63.44 292 ARG A CA 1
ATOM 2341 C C . ARG A 1 292 ? 1.568 -13.925 6.926 1.00 63.44 292 ARG A C 1
ATOM 2343 O O . ARG A 1 292 ? 1.697 -13.567 8.092 1.00 63.44 292 ARG A O 1
ATOM 2350 N N . ASP A 1 293 ? 0.413 -14.362 6.426 1.00 55.25 293 ASP A N 1
ATOM 2351 C CA . ASP A 1 293 ? -0.800 -14.640 7.186 1.00 55.25 293 ASP A CA 1
ATOM 2352 C C . ASP A 1 293 ? -0.863 -16.059 7.770 1.00 55.25 293 ASP A C 1
ATOM 2354 O O . ASP A 1 293 ? -1.815 -16.433 8.455 1.00 55.25 293 ASP A O 1
ATOM 2358 N N . SER A 1 294 ? 0.134 -16.899 7.484 1.00 54.19 294 SER A N 1
ATOM 2359 C CA . SER A 1 294 ? 0.203 -18.191 8.145 1.00 54.19 294 SER A CA 1
ATOM 2360 C C . SER A 1 294 ? 0.470 -17.961 9.633 1.00 54.19 294 SER A C 1
ATOM 2362 O O . SER A 1 294 ? 1.478 -17.373 10.015 1.00 54.19 294 SER A O 1
ATOM 2364 N N . PHE A 1 295 ? -0.400 -18.491 10.496 1.00 53.94 295 PHE A N 1
ATOM 2365 C CA . PHE A 1 295 ? -0.187 -18.592 11.951 1.00 53.94 295 PHE A CA 1
ATOM 2366 C C . PHE A 1 295 ? 1.018 -19.492 12.317 1.00 53.94 295 PHE A C 1
ATOM 2368 O O . PHE A 1 295 ? 1.103 -20.025 13.422 1.00 53.94 295 PHE A O 1
ATOM 2375 N N . SER A 1 296 ? 1.912 -19.746 11.358 1.00 46.94 296 SER A N 1
ATOM 2376 C CA . SER A 1 296 ? 3.058 -20.623 11.485 1.00 46.94 296 SER A CA 1
ATOM 2377 C C . SER A 1 296 ? 4.244 -19.850 12.060 1.00 46.94 296 SER A C 1
ATOM 2379 O O . SER A 1 296 ? 4.550 -18.724 11.676 1.00 46.94 296 SER A O 1
ATOM 2381 N N . VAL A 1 297 ? 4.911 -20.482 13.019 1.00 44.44 297 VAL A N 1
ATOM 2382 C CA . VAL A 1 297 ? 5.967 -19.902 13.867 1.00 44.44 297 VAL A CA 1
ATOM 2383 C C . VAL A 1 297 ? 7.285 -19.673 13.097 1.00 44.44 297 VAL A C 1
ATOM 2385 O O . VAL A 1 297 ? 8.222 -19.080 13.615 1.00 44.44 297 VAL A O 1
ATOM 2388 N N . THR A 1 298 ? 7.383 -20.123 11.844 1.00 43.09 298 THR A N 1
ATOM 2389 C CA . THR A 1 298 ? 8.661 -20.289 11.132 1.00 43.09 298 THR A CA 1
ATOM 2390 C C . THR A 1 298 ? 9.176 -19.072 10.362 1.00 43.09 298 THR A C 1
ATOM 2392 O O . THR A 1 298 ? 10.286 -19.141 9.840 1.00 43.09 298 THR A O 1
ATOM 2395 N N . GLU A 1 299 ? 8.436 -17.963 10.280 1.00 47.50 299 GLU A N 1
ATOM 2396 C CA . GLU A 1 299 ? 8.951 -16.733 9.657 1.00 47.50 299 GLU A CA 1
ATOM 2397 C C . GLU A 1 299 ? 9.561 -15.808 10.718 1.00 47.50 299 GLU A C 1
ATOM 2399 O O . GLU A 1 299 ? 8.857 -15.136 11.482 1.00 47.50 299 GLU A O 1
ATOM 2404 N N . SER A 1 300 ? 10.897 -15.796 10.770 1.00 49.06 300 SER A N 1
ATOM 2405 C CA . SER A 1 300 ? 11.677 -14.834 11.550 1.00 49.06 300 SER A CA 1
ATOM 2406 C C . SER A 1 300 ? 11.277 -13.417 11.153 1.00 49.06 300 SER A C 1
ATOM 2408 O O . SER A 1 300 ? 11.309 -13.088 9.967 1.00 49.06 300 SER A O 1
ATOM 2410 N N . ILE A 1 301 ? 10.906 -12.584 12.126 1.00 54.34 301 ILE A N 1
ATOM 2411 C CA . ILE A 1 301 ? 10.718 -11.152 11.891 1.00 54.34 301 ILE A CA 1
ATOM 2412 C C . ILE A 1 301 ? 12.074 -10.613 11.422 1.00 54.34 301 ILE A C 1
ATOM 2414 O O . ILE A 1 301 ? 13.075 -10.785 12.124 1.00 54.34 301 ILE A O 1
ATOM 2418 N N . GLU A 1 302 ? 12.116 -10.055 10.209 1.00 49.62 302 GLU A N 1
ATOM 2419 C CA . GLU A 1 302 ? 13.315 -9.426 9.652 1.00 49.62 302 GLU A CA 1
ATOM 2420 C C . GLU A 1 302 ? 13.856 -8.366 10.624 1.00 49.62 302 GLU A C 1
ATOM 2422 O O . GLU A 1 302 ? 13.111 -7.790 11.417 1.00 49.62 302 GLU A O 1
ATOM 2427 N N . LYS A 1 303 ? 15.171 -8.117 10.574 1.00 46.19 303 LYS A N 1
ATOM 2428 C CA . LYS A 1 303 ? 15.904 -7.251 11.519 1.00 46.19 303 LYS A CA 1
ATOM 2429 C C . LYS A 1 303 ? 15.365 -5.812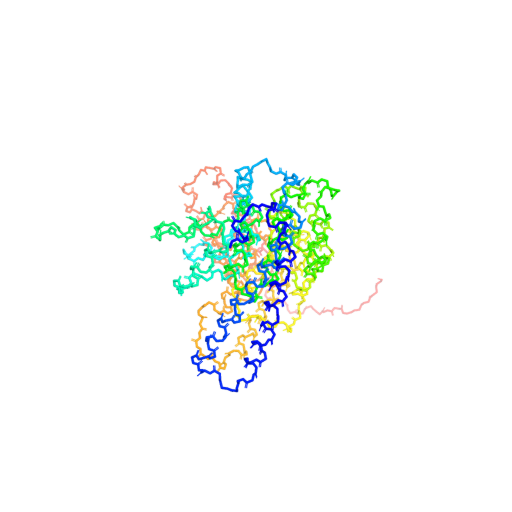 11.637 1.00 46.19 303 LYS A C 1
ATOM 2431 O O . LYS A 1 303 ? 15.725 -5.127 12.592 1.00 46.19 303 LYS A O 1
ATOM 2436 N N . ASP A 1 304 ? 14.471 -5.386 10.748 1.00 43.41 304 ASP A N 1
ATOM 2437 C CA . ASP A 1 304 ? 13.786 -4.095 10.800 1.00 43.41 304 ASP A CA 1
ATOM 2438 C C . ASP A 1 304 ? 12.448 -4.201 11.554 1.00 43.41 304 ASP A C 1
ATOM 2440 O O . ASP A 1 304 ? 11.359 -4.267 10.977 1.00 43.41 304 ASP A O 1
ATOM 2444 N N . GLY A 1 305 ? 12.520 -4.192 12.890 1.00 49.38 305 GLY A N 1
ATOM 2445 C CA . GLY A 1 305 ? 11.353 -4.344 13.774 1.00 49.38 305 GLY A CA 1
ATOM 2446 C C . GLY A 1 305 ? 10.205 -3.352 13.510 1.00 49.38 305 GLY A C 1
ATOM 2447 O O . GLY A 1 305 ? 9.042 -3.706 13.686 1.00 49.38 305 GLY A O 1
ATOM 2448 N N . ILE A 1 306 ? 10.487 -2.147 13.003 1.00 47.47 306 ILE A N 1
ATOM 2449 C CA . ILE A 1 306 ? 9.473 -1.104 12.746 1.00 47.47 306 ILE A CA 1
ATOM 2450 C C . ILE A 1 306 ? 8.605 -1.443 11.522 1.00 47.47 306 ILE A C 1
ATOM 2452 O O . ILE A 1 306 ? 7.379 -1.314 11.586 1.00 47.47 306 ILE A O 1
ATOM 2456 N N . SER A 1 307 ? 9.212 -1.945 10.441 1.00 52.53 307 SER A N 1
ATOM 2457 C CA . SER A 1 307 ? 8.495 -2.364 9.227 1.00 52.53 307 SER A CA 1
ATOM 2458 C C . SER A 1 307 ? 7.536 -3.521 9.527 1.00 52.53 307 SER A C 1
ATOM 2460 O O . SER A 1 307 ? 6.412 -3.545 9.030 1.00 52.53 307 SER A O 1
ATOM 2462 N N . SER A 1 308 ? 7.915 -4.413 10.451 1.00 71.81 308 SER A N 1
ATOM 2463 C CA . SER A 1 308 ? 7.065 -5.532 10.874 1.00 71.81 308 SER A CA 1
ATOM 2464 C C . SER A 1 308 ? 5.813 -5.117 11.660 1.00 71.81 308 SER A C 1
ATOM 2466 O O . SER A 1 308 ? 4.788 -5.794 11.577 1.00 71.81 308 SER A O 1
ATOM 2468 N N . LEU A 1 309 ? 5.874 -4.026 12.437 1.00 82.00 309 LEU A N 1
ATOM 2469 C CA . LEU A 1 309 ? 4.744 -3.564 13.250 1.00 82.00 309 LEU A CA 1
ATOM 2470 C C . LEU A 1 309 ? 3.699 -2.847 12.393 1.00 82.00 309 LEU A C 1
ATOM 2472 O O . LEU A 1 309 ? 2.510 -3.115 12.541 1.00 82.00 309 LEU A O 1
ATOM 2476 N N . SER A 1 310 ? 4.133 -1.981 11.473 1.00 82.44 310 SER A N 1
ATOM 2477 C CA . SER A 1 310 ? 3.229 -1.278 10.549 1.00 82.44 310 SER A CA 1
ATOM 2478 C C . SER A 1 310 ? 2.433 -2.257 9.674 1.00 82.44 310 SER A C 1
ATOM 2480 O O . SER A 1 310 ? 1.212 -2.139 9.526 1.00 82.44 310 SER A O 1
ATOM 2482 N N . GLU A 1 311 ? 3.105 -3.293 9.160 1.00 84.19 311 GLU A N 1
ATOM 2483 C CA . GLU A 1 311 ? 2.458 -4.374 8.412 1.00 84.19 311 GLU A CA 1
ATOM 2484 C C . GLU A 1 311 ? 1.445 -5.146 9.271 1.00 84.19 311 GLU A C 1
ATOM 2486 O O . GLU A 1 311 ? 0.314 -5.377 8.835 1.00 84.19 311 GLU A O 1
ATOM 2491 N N . ALA A 1 312 ? 1.815 -5.505 10.506 1.00 87.56 312 ALA A N 1
ATOM 2492 C CA . ALA A 1 312 ? 0.939 -6.236 11.420 1.00 87.56 312 ALA A CA 1
ATOM 2493 C C . ALA A 1 312 ? -0.301 -5.422 11.824 1.00 87.56 312 ALA A C 1
ATOM 2495 O O . ALA A 1 312 ? -1.414 -5.953 11.841 1.00 87.56 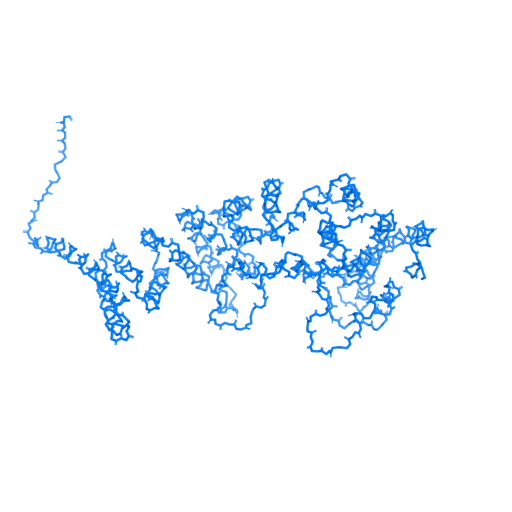312 ALA A O 1
ATOM 2496 N N . VAL A 1 313 ? -0.133 -4.123 12.083 1.00 89.81 313 VAL A N 1
ATOM 2497 C CA . VAL A 1 313 ? -1.240 -3.201 12.363 1.00 89.81 313 VAL A CA 1
ATOM 2498 C C . VAL A 1 313 ? -2.160 -3.083 11.153 1.00 89.81 313 VAL A C 1
ATOM 2500 O O . VAL A 1 313 ? -3.376 -3.196 11.302 1.00 89.81 313 VAL A O 1
ATOM 2503 N N . THR A 1 314 ? -1.611 -2.938 9.944 1.00 90.12 314 THR A N 1
ATOM 2504 C CA . THR A 1 314 ? -2.408 -2.927 8.705 1.00 90.12 314 THR A CA 1
ATOM 2505 C C . THR A 1 314 ? -3.210 -4.220 8.558 1.00 90.12 314 THR A C 1
ATOM 2507 O O . THR A 1 314 ? -4.397 -4.186 8.233 1.00 90.12 314 THR A O 1
ATOM 2510 N N . ALA A 1 315 ? -2.605 -5.366 8.869 1.00 90.81 315 ALA A N 1
ATOM 2511 C CA . ALA A 1 315 ? -3.268 -6.660 8.807 1.00 90.81 315 ALA A CA 1
ATOM 2512 C C . ALA A 1 315 ? -4.417 -6.797 9.828 1.00 90.81 315 ALA A C 1
ATOM 2514 O O . ALA A 1 315 ? -5.448 -7.403 9.519 1.00 90.81 315 ALA A O 1
ATOM 2515 N N . VAL A 1 316 ? -4.281 -6.223 11.028 1.00 92.12 316 VAL A N 1
ATOM 2516 C CA . VAL A 1 316 ? -5.374 -6.138 12.012 1.00 92.12 316 VAL A CA 1
ATOM 2517 C C . VAL A 1 316 ? -6.468 -5.187 11.531 1.00 92.12 316 VAL A C 1
ATOM 2519 O O . VAL A 1 316 ? -7.635 -5.583 11.514 1.00 92.12 316 VAL A O 1
ATOM 2522 N N . ARG A 1 317 ? -6.102 -3.982 11.074 1.00 93.06 317 ARG A N 1
ATOM 2523 C CA . ARG A 1 317 ? -7.038 -2.981 10.538 1.00 93.06 317 ARG A CA 1
ATOM 2524 C C . ARG A 1 317 ? -7.910 -3.568 9.433 1.00 93.06 317 ARG A C 1
ATOM 2526 O O . ARG A 1 317 ? -9.131 -3.522 9.532 1.00 93.06 317 ARG A O 1
ATOM 2533 N N . VAL A 1 318 ? -7.300 -4.219 8.442 1.00 93.75 318 VAL A N 1
ATOM 2534 C CA . VAL A 1 318 ? -8.018 -4.870 7.335 1.00 93.75 318 VAL A CA 1
ATOM 2535 C C . VAL A 1 318 ? -9.043 -5.889 7.835 1.00 93.75 318 VAL A C 1
ATOM 2537 O O . VAL A 1 318 ? -10.174 -5.906 7.351 1.00 93.75 318 VAL A O 1
ATOM 2540 N N . ARG A 1 319 ? -8.689 -6.726 8.817 1.00 93.81 319 ARG A N 1
ATOM 2541 C CA . ARG A 1 319 ? -9.607 -7.750 9.341 1.00 93.81 319 ARG A CA 1
ATOM 2542 C C . ARG A 1 319 ? -10.766 -7.165 10.124 1.00 93.81 319 ARG A C 1
ATOM 2544 O O . ARG A 1 319 ? -11.885 -7.649 9.971 1.00 93.81 319 ARG A O 1
ATOM 2551 N N . ILE A 1 320 ? -10.515 -6.153 10.951 1.00 94.50 320 ILE A N 1
ATOM 2552 C CA . ILE A 1 320 ? -11.576 -5.499 11.721 1.00 94.50 320 ILE A CA 1
ATOM 2553 C C . ILE A 1 320 ? -12.531 -4.768 10.768 1.00 94.50 320 ILE A C 1
ATOM 2555 O O . ILE A 1 320 ? -13.740 -4.966 10.871 1.00 94.50 320 ILE A O 1
ATOM 2559 N N . GLU A 1 321 ? -12.007 -4.032 9.782 1.00 93.94 321 GLU A N 1
ATOM 2560 C CA . GLU A 1 321 ? -12.815 -3.341 8.763 1.00 93.94 321 GLU A CA 1
ATOM 2561 C C . GLU A 1 321 ? -13.610 -4.305 7.872 1.00 93.94 321 GLU A C 1
ATOM 2563 O O . GLU A 1 321 ? -14.730 -4.000 7.470 1.00 93.94 321 GLU A O 1
ATOM 2568 N N . HIS A 1 322 ? -13.079 -5.499 7.597 1.00 93.44 322 HIS A N 1
ATOM 2569 C CA . HIS A 1 322 ? -13.820 -6.548 6.892 1.00 93.44 322 HIS A CA 1
ATOM 2570 C C . HIS A 1 322 ? -14.860 -7.269 7.780 1.00 93.44 322 HIS A C 1
ATOM 2572 O O . HIS A 1 322 ? -15.598 -8.128 7.303 1.00 93.44 322 HIS A O 1
ATOM 2578 N N . GLY A 1 323 ? -14.937 -6.948 9.076 1.00 91.81 323 GLY A N 1
ATOM 2579 C CA . GLY A 1 323 ? -15.880 -7.549 10.025 1.00 91.81 323 GLY A CA 1
ATOM 2580 C C . GLY A 1 323 ? -15.418 -8.875 10.642 1.00 91.81 323 GLY A C 1
ATOM 2581 O O . GLY A 1 323 ? -16.202 -9.562 11.296 1.00 91.81 323 GLY A O 1
ATOM 2582 N N . HIS A 1 324 ? -14.150 -9.249 10.475 1.00 93.00 324 HIS A N 1
ATOM 2583 C CA . HIS A 1 324 ? -13.565 -10.494 10.976 1.00 93.00 324 HIS A CA 1
ATOM 2584 C C . HIS A 1 324 ? -12.819 -10.280 12.304 1.00 93.00 324 HIS A C 1
ATOM 2586 O O . HIS A 1 324 ? -11.623 -10.551 12.422 1.00 93.00 324 HIS A O 1
ATOM 2592 N N . LEU A 1 325 ? -13.533 -9.820 13.337 1.00 94.75 325 LEU A N 1
ATOM 2593 C CA . LEU A 1 325 ? -12.943 -9.489 14.644 1.00 94.75 325 LEU A CA 1
ATOM 2594 C C . LEU A 1 325 ? -12.199 -10.672 15.294 1.00 94.75 325 LEU A C 1
ATOM 2596 O O . LEU A 1 325 ? -11.111 -10.505 15.841 1.00 94.75 325 LEU A O 1
ATOM 2600 N N . THR A 1 326 ? -12.749 -11.885 15.207 1.00 93.06 326 THR A N 1
ATOM 2601 C CA . THR A 1 326 ? -12.097 -13.088 15.748 1.00 93.06 326 THR A CA 1
ATOM 2602 C C . THR A 1 326 ? -10.829 -13.445 14.973 1.00 93.06 326 THR A C 1
ATOM 2604 O O . THR A 1 326 ? -9.834 -13.819 15.584 1.00 93.06 326 THR A O 1
ATOM 2607 N N . GLU A 1 327 ? -10.824 -13.293 13.644 1.00 92.62 327 GLU A N 1
ATOM 2608 C CA . GLU A 1 327 ? -9.624 -13.516 12.824 1.00 92.62 327 GLU A CA 1
ATOM 2609 C C . GLU A 1 327 ? -8.539 -12.487 13.175 1.00 92.62 327 GLU A C 1
ATOM 2611 O O . GLU A 1 327 ? -7.375 -12.850 13.341 1.00 92.62 327 GLU A O 1
ATOM 2616 N N . ALA A 1 328 ? -8.929 -11.219 13.371 1.00 94.06 328 ALA A N 1
ATOM 2617 C CA . ALA A 1 328 ? -8.033 -10.159 13.829 1.00 94.06 328 ALA A CA 1
ATOM 2618 C C . ALA A 1 328 ? -7.403 -10.497 15.187 1.00 94.06 328 ALA A C 1
ATOM 2620 O O . ALA A 1 328 ? -6.199 -10.328 15.367 1.00 94.06 328 ALA A O 1
ATOM 2621 N N . PHE A 1 329 ? -8.198 -11.022 16.125 1.00 94.06 329 PHE A N 1
ATOM 2622 C CA . PHE A 1 329 ? -7.717 -11.450 17.437 1.00 94.06 329 PHE A CA 1
ATOM 2623 C C . PHE A 1 329 ? -6.721 -12.614 17.353 1.00 94.06 329 PHE A C 1
ATOM 2625 O O . PHE A 1 329 ? -5.674 -12.580 18.000 1.00 94.06 329 PHE A O 1
ATOM 2632 N N . VAL A 1 330 ? -7.008 -13.640 16.544 1.00 92.31 330 VAL A N 1
ATOM 2633 C CA . VAL A 1 330 ? -6.089 -14.780 16.376 1.00 92.31 330 VAL A CA 1
ATOM 2634 C C . VAL A 1 330 ? -4.770 -14.315 15.751 1.00 92.31 330 VAL A C 1
ATOM 2636 O O . VAL A 1 330 ? -3.702 -14.712 16.220 1.00 92.31 330 VAL A O 1
ATOM 2639 N N . TYR A 1 331 ? -4.830 -13.426 14.754 1.00 91.06 331 TYR A N 1
ATOM 2640 C CA . TYR A 1 331 ? -3.641 -12.826 14.147 1.00 91.06 331 TYR A CA 1
ATOM 2641 C C . TYR A 1 331 ? -2.830 -12.017 15.166 1.00 91.06 331 TYR A C 1
ATOM 2643 O O . TYR A 1 331 ? -1.634 -12.262 15.328 1.00 91.06 331 TYR A O 1
ATOM 2651 N N . HIS A 1 332 ? -3.487 -11.120 15.910 1.00 91.06 332 HIS A N 1
ATOM 2652 C CA . HIS A 1 332 ? -2.881 -10.345 16.994 1.00 91.06 332 HIS A CA 1
ATOM 2653 C C . HIS A 1 332 ? -2.133 -11.250 17.977 1.00 91.06 332 HIS A C 1
ATOM 2655 O O . HIS A 1 332 ? -0.950 -11.048 18.247 1.00 91.06 332 HIS A O 1
ATOM 2661 N N . ARG A 1 333 ? -2.800 -12.299 18.469 1.00 89.69 333 ARG A N 1
ATOM 2662 C CA . ARG A 1 333 ? -2.221 -13.218 19.450 1.00 89.69 333 ARG A CA 1
ATOM 2663 C C . ARG A 1 333 ? -1.016 -13.968 18.887 1.00 89.69 333 ARG A C 1
ATOM 2665 O O . ARG A 1 333 ? 0.001 -14.079 19.564 1.00 89.69 333 ARG A O 1
ATOM 2672 N N . SER A 1 334 ? -1.103 -14.433 17.640 1.00 87.75 334 SER A N 1
ATOM 2673 C CA . SER A 1 334 ? 0.013 -15.090 16.953 1.00 87.75 334 SER A CA 1
ATOM 2674 C C . SER A 1 334 ? 1.213 -14.154 16.787 1.00 87.75 334 SER A C 1
ATOM 2676 O O . SER A 1 334 ? 2.351 -14.576 16.988 1.00 87.75 334 SER A O 1
ATOM 2678 N N . TYR A 1 335 ? 0.974 -12.889 16.437 1.00 87.19 335 TYR A N 1
ATOM 2679 C CA . TYR A 1 335 ? 2.018 -11.877 16.310 1.00 87.19 335 TYR A CA 1
ATOM 2680 C C . TYR A 1 335 ? 2.684 -11.587 17.660 1.00 87.19 335 TYR A C 1
ATOM 2682 O O . TYR A 1 335 ? 3.902 -11.705 17.788 1.00 87.19 335 TYR A O 1
ATOM 2690 N N . CYS A 1 336 ? 1.891 -11.299 18.694 1.00 86.12 336 CYS A N 1
ATOM 2691 C CA . CYS A 1 336 ? 2.389 -11.029 20.040 1.00 86.12 336 CYS A CA 1
ATOM 2692 C C . CYS A 1 336 ? 3.180 -12.213 20.614 1.00 86.12 336 CYS A C 1
ATOM 2694 O O . CYS A 1 336 ? 4.222 -11.998 21.233 1.00 86.12 336 CYS A O 1
ATOM 2696 N N . SER A 1 337 ? 2.749 -13.456 20.372 1.00 84.75 337 SER A N 1
ATOM 2697 C CA . SER A 1 337 ? 3.521 -14.651 20.736 1.00 84.75 337 SER A CA 1
ATOM 2698 C C . SER A 1 337 ? 4.879 -14.704 20.034 1.00 84.75 337 SER A C 1
ATOM 2700 O O . SER A 1 337 ? 5.887 -14.890 20.709 1.00 84.75 337 SER A O 1
ATOM 2702 N N . ARG A 1 338 ? 4.939 -14.459 18.718 1.00 81.88 338 ARG A N 1
ATOM 2703 C CA . ARG A 1 338 ? 6.203 -14.450 17.957 1.00 81.88 338 ARG A CA 1
ATOM 2704 C C . ARG A 1 338 ? 7.185 -13.398 18.469 1.00 81.88 338 ARG A C 1
ATOM 2706 O O . ARG A 1 338 ? 8.348 -13.710 18.706 1.00 81.88 338 ARG A O 1
ATOM 2713 N N . VAL A 1 339 ? 6.717 -12.170 18.705 1.00 80.81 339 VAL A N 1
ATOM 2714 C CA . VAL A 1 339 ? 7.573 -11.090 19.227 1.00 80.81 339 VAL A CA 1
ATOM 2715 C C . VAL A 1 339 ? 8.059 -11.414 20.653 1.00 80.81 339 VAL A C 1
ATOM 2717 O O . VAL A 1 339 ? 9.214 -11.154 20.996 1.00 80.81 339 VAL A O 1
ATOM 2720 N N . LYS A 1 340 ? 7.212 -12.040 21.487 1.00 79.19 340 LYS A N 1
ATOM 2721 C CA . LYS A 1 340 ? 7.590 -12.522 22.830 1.00 79.19 340 LYS A CA 1
ATOM 2722 C C . LYS A 1 340 ? 8.591 -13.689 22.778 1.00 79.19 340 LYS A C 1
ATOM 2724 O O . LYS A 1 340 ? 9.447 -13.766 23.654 1.00 79.19 340 LYS A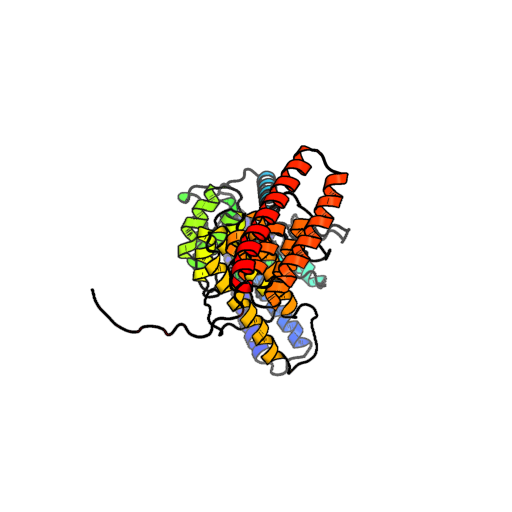 O 1
ATOM 2729 N N . GLU A 1 341 ? 8.509 -14.582 21.793 1.00 76.56 341 GLU A N 1
ATOM 2730 C CA . GLU A 1 341 ? 9.439 -15.710 21.608 1.00 76.56 341 GLU A CA 1
ATOM 2731 C C . GLU A 1 341 ? 10.809 -15.260 21.089 1.00 76.56 341 GLU A C 1
ATOM 2733 O O . GLU A 1 341 ? 11.833 -15.761 21.551 1.00 76.56 341 GLU A O 1
ATOM 2738 N N . GLN A 1 342 ? 10.854 -14.259 20.206 1.00 70.19 342 GLN A N 1
ATOM 2739 C CA . GLN A 1 342 ? 12.105 -13.707 19.674 1.00 70.19 342 GLN A CA 1
ATOM 2740 C C . GLN A 1 342 ? 13.003 -13.131 20.786 1.00 70.19 342 GLN A C 1
ATOM 2742 O O . GLN A 1 342 ? 14.216 -13.335 20.789 1.00 70.19 342 GLN A O 1
ATOM 2747 N N . ARG A 1 343 ? 12.392 -12.580 21.844 1.00 63.50 343 ARG A N 1
ATOM 2748 C CA . ARG A 1 343 ? 13.074 -12.215 23.099 1.00 63.50 343 ARG A CA 1
ATOM 2749 C C . ARG A 1 343 ? 13.853 -13.376 23.728 1.00 63.50 343 ARG A C 1
ATOM 2751 O O . ARG A 1 343 ? 14.904 -13.141 24.312 1.00 63.50 343 ARG A O 1
ATOM 2758 N N . ALA A 1 344 ? 13.334 -14.604 23.693 1.00 55.06 344 ALA A N 1
ATOM 2759 C CA . ALA A 1 344 ? 14.003 -15.749 24.314 1.00 55.06 344 ALA A CA 1
ATOM 2760 C C . ALA A 1 344 ? 15.267 -16.167 23.543 1.00 55.06 344 ALA A C 1
ATOM 2762 O O . ALA A 1 344 ? 16.181 -16.727 24.147 1.00 55.06 344 ALA A O 1
ATOM 2763 N N . ALA A 1 345 ? 15.332 -15.860 22.243 1.00 55.34 345 ALA A N 1
ATOM 2764 C CA . ALA A 1 345 ? 16.481 -16.135 21.387 1.00 55.34 345 ALA A CA 1
ATOM 2765 C C . ALA A 1 345 ? 17.570 -15.044 21.467 1.00 55.34 345 ALA A C 1
ATOM 2767 O O . ALA A 1 345 ? 18.751 -15.382 21.463 1.00 55.34 345 ALA A O 1
ATOM 2768 N N . ASP A 1 346 ? 17.191 -13.766 21.606 1.00 50.25 346 ASP A N 1
ATOM 2769 C CA . ASP A 1 346 ? 18.117 -12.616 21.528 1.00 50.25 346 ASP A CA 1
ATOM 2770 C C . ASP A 1 346 ? 18.816 -12.242 22.856 1.00 50.25 346 ASP A C 1
ATOM 2772 O O . ASP A 1 346 ? 19.718 -11.403 22.885 1.00 50.25 346 ASP A O 1
ATOM 2776 N N . MET A 1 347 ? 18.477 -12.897 23.975 1.00 51.06 347 MET A N 1
ATOM 2777 C CA . MET A 1 347 ? 19.100 -12.662 25.296 1.00 51.06 347 MET A CA 1
ATOM 2778 C C . MET A 1 347 ? 20.599 -13.030 25.381 1.00 51.06 347 MET A C 1
ATOM 2780 O O . MET A 1 347 ? 21.217 -12.859 26.432 1.00 51.06 347 MET A O 1
ATOM 2784 N N . THR A 1 348 ? 21.211 -13.509 24.296 1.00 50.91 348 THR A N 1
ATOM 2785 C CA . THR A 1 348 ? 22.658 -13.756 24.168 1.00 50.91 348 THR A CA 1
ATOM 2786 C C . THR A 1 348 ? 23.472 -12.533 23.729 1.00 50.91 348 THR A C 1
ATOM 2788 O O . THR A 1 348 ? 24.689 -12.545 23.913 1.00 50.91 348 THR A O 1
ATOM 2791 N N . HIS A 1 349 ? 22.852 -11.458 23.227 1.00 48.84 349 HIS A N 1
ATOM 2792 C CA . HIS A 1 349 ? 23.563 -10.246 22.799 1.00 48.84 349 HIS A CA 1
ATOM 2793 C C . HIS A 1 349 ? 22.927 -8.983 23.394 1.00 48.84 349 HIS A C 1
ATOM 2795 O O . HIS A 1 349 ? 22.139 -8.283 22.769 1.00 48.84 349 HIS A O 1
ATOM 2801 N N . ALA A 1 350 ? 23.286 -8.696 24.648 1.00 48.31 350 ALA A N 1
ATOM 2802 C CA . ALA A 1 350 ? 22.907 -7.471 25.342 1.00 48.31 350 ALA A CA 1
ATOM 2803 C C . ALA A 1 350 ? 23.534 -6.252 24.650 1.00 48.31 350 ALA A C 1
ATOM 2805 O O . ALA A 1 350 ? 24.760 -6.141 24.591 1.00 48.31 350 ALA A O 1
ATOM 2806 N N . GLY A 1 351 ? 22.710 -5.329 24.158 1.00 46.34 351 GLY A N 1
ATOM 2807 C CA . GLY A 1 351 ? 23.252 -4.103 23.589 1.00 46.34 351 GLY A CA 1
ATOM 2808 C C . GLY A 1 351 ? 22.262 -2.998 23.285 1.00 46.34 351 GLY A C 1
ATOM 2809 O O . GLY A 1 351 ? 22.577 -1.860 23.610 1.00 46.34 351 GLY A O 1
ATOM 2810 N N . ASP A 1 352 ? 21.094 -3.282 22.700 1.00 44.94 352 ASP A N 1
ATOM 2811 C CA . ASP A 1 352 ? 20.378 -2.179 22.057 1.00 44.94 352 ASP A CA 1
ATOM 2812 C C . ASP A 1 352 ? 18.848 -2.239 22.054 1.00 44.94 352 ASP A C 1
ATOM 2814 O O . ASP A 1 352 ? 18.225 -3.296 22.074 1.00 44.94 352 ASP A O 1
ATOM 2818 N N . ALA A 1 353 ? 18.287 -1.033 21.943 1.00 48.19 353 ALA A N 1
ATOM 2819 C CA . ALA A 1 353 ? 16.941 -0.692 21.494 1.00 48.19 353 ALA A CA 1
ATOM 2820 C C . ALA A 1 353 ? 15.766 -0.750 22.495 1.00 48.19 353 ALA A C 1
ATOM 2822 O O . ALA A 1 353 ? 14.958 -1.676 22.537 1.00 48.19 353 ALA A O 1
ATOM 2823 N N . LEU A 1 354 ? 15.532 0.409 23.121 1.00 47.03 354 LEU A N 1
ATOM 2824 C CA . LEU A 1 354 ? 14.270 0.843 23.744 1.00 47.03 354 LEU A CA 1
ATOM 2825 C C . LEU A 1 354 ? 13.043 0.744 22.793 1.00 47.03 354 LEU A C 1
ATOM 2827 O O . LEU A 1 354 ? 11.916 0.640 23.265 1.00 47.03 354 LEU A O 1
ATOM 2831 N N . ARG A 1 355 ? 13.262 0.723 21.464 1.00 46.84 355 ARG A N 1
ATOM 2832 C CA . ARG A 1 355 ? 12.250 0.520 20.397 1.00 46.84 355 ARG A CA 1
ATOM 2833 C C . ARG A 1 355 ? 12.134 -0.926 19.876 1.00 46.84 355 ARG A C 1
ATOM 2835 O O . ARG A 1 355 ? 11.219 -1.205 19.116 1.00 46.84 355 ARG A O 1
ATOM 2842 N N . SER A 1 356 ? 13.021 -1.836 20.289 1.00 52.50 356 SER A N 1
ATOM 2843 C CA . SER A 1 356 ? 12.966 -3.278 19.958 1.00 52.50 356 SER A CA 1
ATOM 2844 C C . SER A 1 356 ? 12.246 -4.107 21.025 1.00 52.50 356 SER A C 1
ATOM 2846 O O . SER A 1 356 ? 12.147 -5.330 20.937 1.00 52.50 356 SER A O 1
ATOM 2848 N N . SER A 1 357 ? 11.758 -3.450 22.079 1.00 66.81 357 SER A N 1
ATOM 2849 C CA . SER A 1 357 ? 11.083 -4.140 23.164 1.00 66.81 357 SER A CA 1
ATOM 2850 C C . SER A 1 357 ? 9.757 -4.684 22.654 1.00 66.81 357 SER A C 1
ATOM 2852 O O . SER A 1 357 ? 8.895 -3.928 22.219 1.00 66.81 357 SER A O 1
ATOM 2854 N N . TRP A 1 358 ? 9.555 -5.990 22.768 1.00 76.06 358 TRP A N 1
ATOM 2855 C CA . TRP A 1 358 ? 8.270 -6.653 22.540 1.00 76.06 358 TRP A CA 1
ATOM 2856 C C . TRP A 1 358 ? 7.077 -5.936 23.208 1.00 76.06 358 TRP A C 1
ATOM 2858 O O . TRP A 1 358 ? 5.961 -6.012 22.705 1.00 76.06 358 TRP A O 1
ATOM 2868 N N . ILE A 1 359 ? 7.316 -5.195 24.300 1.00 81.94 359 ILE A N 1
ATOM 2869 C CA . ILE A 1 359 ? 6.323 -4.342 24.973 1.00 81.94 359 ILE A CA 1
ATOM 2870 C C . ILE A 1 359 ? 5.789 -3.263 24.024 1.00 81.94 359 ILE A C 1
ATOM 2872 O O . ILE A 1 359 ? 4.585 -3.059 23.966 1.00 81.94 359 ILE A O 1
ATOM 2876 N N . TYR A 1 360 ? 6.661 -2.617 23.248 1.00 83.12 360 TYR A N 1
ATOM 2877 C CA . TYR A 1 360 ? 6.291 -1.591 22.269 1.00 83.12 360 TYR A CA 1
ATOM 2878 C C . TYR A 1 360 ? 5.383 -2.157 21.172 1.00 83.12 360 TYR A C 1
ATOM 2880 O O . TYR A 1 360 ? 4.385 -1.542 20.805 1.00 83.12 360 TYR A O 1
ATOM 2888 N N . HIS A 1 361 ? 5.691 -3.363 20.692 1.00 85.50 361 HIS A N 1
ATOM 2889 C CA . HIS A 1 361 ? 4.869 -4.052 19.700 1.00 85.50 361 HIS A CA 1
ATOM 2890 C C . HIS A 1 361 ? 3.492 -4.428 20.255 1.00 85.50 361 HIS A C 1
ATOM 2892 O O . HIS A 1 361 ? 2.488 -4.193 19.587 1.00 85.50 361 HIS A O 1
ATOM 2898 N N . VAL A 1 362 ? 3.433 -4.980 21.473 1.00 87.38 362 VAL A N 1
ATOM 2899 C CA . VAL A 1 362 ? 2.165 -5.331 22.134 1.00 87.38 362 VAL A CA 1
ATOM 2900 C C . VAL A 1 362 ? 1.335 -4.077 22.421 1.00 87.38 362 VAL A C 1
ATOM 2902 O O . VAL A 1 362 ? 0.144 -4.064 22.128 1.00 87.38 362 VAL A O 1
ATOM 2905 N N . GLU A 1 363 ? 1.951 -3.010 22.937 1.00 88.19 363 GLU A N 1
ATOM 2906 C CA . GLU A 1 363 ? 1.273 -1.740 23.215 1.00 88.19 363 GLU A CA 1
ATOM 2907 C C . GLU A 1 363 ? 0.713 -1.113 21.937 1.00 88.19 363 GLU A C 1
ATOM 2909 O O . GLU A 1 363 ? -0.460 -0.739 21.912 1.00 88.19 363 GLU A O 1
ATOM 2914 N N . GLY A 1 364 ? 1.518 -1.027 20.872 1.00 87.00 364 GLY A N 1
ATOM 2915 C CA . GLY A 1 364 ? 1.087 -0.476 19.588 1.00 87.00 364 GLY A CA 1
ATOM 2916 C C . GLY A 1 364 ? -0.058 -1.283 18.974 1.00 87.00 364 GLY A C 1
ATOM 2917 O O . GLY A 1 364 ? -1.087 -0.718 18.615 1.00 87.00 364 GLY A O 1
ATOM 2918 N N . MET A 1 365 ? 0.071 -2.612 18.937 1.00 89.81 365 MET A N 1
ATOM 2919 C CA . MET A 1 365 ? -0.970 -3.502 18.414 1.00 89.81 365 MET A CA 1
ATOM 2920 C C . MET A 1 365 ? -2.277 -3.413 19.208 1.00 89.81 365 MET A C 1
ATOM 2922 O O . MET A 1 365 ? -3.343 -3.293 18.605 1.00 89.81 365 MET A O 1
ATOM 2926 N N . MET A 1 366 ? -2.216 -3.447 20.543 1.00 91.75 366 MET A N 1
ATOM 2927 C CA . MET A 1 366 ? -3.413 -3.378 21.388 1.00 91.75 366 MET A CA 1
ATOM 2928 C C . MET A 1 366 ? -4.101 -2.022 21.315 1.00 91.75 366 MET A C 1
ATOM 2930 O O . MET A 1 366 ? -5.331 -1.963 21.282 1.00 91.75 366 MET A O 1
ATOM 2934 N N . THR A 1 367 ? -3.316 -0.946 21.283 1.00 90.81 367 THR A N 1
ATOM 2935 C CA . THR A 1 367 ? -3.839 0.417 21.168 1.00 90.81 367 THR A CA 1
ATOM 2936 C C . THR A 1 367 ? -4.607 0.573 19.861 1.00 90.81 367 THR A C 1
ATOM 2938 O O . THR A 1 367 ? -5.759 0.997 19.875 1.00 90.81 367 THR A O 1
ATOM 2941 N N . GLU A 1 368 ? -4.020 0.133 18.748 1.00 90.88 368 GLU A N 1
ATOM 2942 C CA . GLU A 1 368 ? -4.674 0.140 17.438 1.00 90.88 368 GLU A CA 1
ATOM 2943 C C . GLU A 1 368 ? -5.925 -0.738 17.405 1.00 90.88 368 GLU A C 1
ATOM 2945 O O . GLU A 1 368 ? -6.981 -0.291 16.961 1.00 90.88 368 GLU A O 1
ATOM 2950 N N . PHE A 1 369 ? -5.848 -1.958 17.944 1.00 94.12 369 PHE A N 1
ATOM 2951 C CA . PHE A 1 369 ? -6.997 -2.861 18.024 1.00 94.12 369 PHE A CA 1
ATOM 2952 C C . PHE A 1 369 ? -8.173 -2.207 18.764 1.00 94.12 369 PHE A C 1
ATOM 2954 O O . PHE A 1 369 ? -9.309 -2.245 18.281 1.00 94.12 369 PHE A O 1
ATOM 2961 N N . CYS A 1 370 ? -7.901 -1.583 19.916 1.00 93.38 370 CYS A N 1
ATOM 2962 C CA . CYS A 1 370 ? -8.912 -0.890 20.708 1.00 93.38 370 CYS A CA 1
ATOM 2963 C C . CYS A 1 370 ? -9.472 0.323 19.963 1.00 93.38 370 CYS A C 1
ATOM 2965 O O . CYS A 1 370 ? -10.691 0.454 19.886 1.00 93.38 370 CYS A O 1
ATOM 2967 N N . ASN A 1 371 ? -8.616 1.171 19.385 1.00 91.62 371 ASN A N 1
ATOM 2968 C CA . ASN A 1 371 ? -9.033 2.385 18.679 1.00 91.62 371 ASN A CA 1
ATOM 2969 C C . ASN A 1 371 ? -10.013 2.065 17.543 1.00 91.62 371 ASN A C 1
ATOM 2971 O O . ASN A 1 371 ? -11.106 2.625 17.502 1.00 91.62 371 ASN A O 1
ATOM 2975 N N . ILE A 1 372 ? -9.683 1.092 16.690 1.00 91.69 372 ILE A N 1
ATOM 2976 C CA . ILE A 1 372 ? -10.547 0.702 15.565 1.00 91.69 372 ILE A CA 1
ATOM 2977 C C . ILE A 1 372 ? -11.867 0.115 16.084 1.00 91.69 372 ILE A C 1
ATOM 2979 O O . ILE A 1 372 ? -12.942 0.433 15.576 1.00 91.69 372 ILE A O 1
ATOM 2983 N N . CYS A 1 373 ? -11.820 -0.723 17.127 1.00 93.62 373 CYS A N 1
ATOM 2984 C CA . CYS A 1 373 ? -13.037 -1.283 17.718 1.00 93.62 373 CYS A CA 1
ATOM 2985 C C . CYS A 1 373 ? -13.931 -0.206 18.344 1.00 93.62 373 CYS A C 1
ATOM 2987 O O . CYS A 1 373 ? -15.153 -0.322 18.268 1.00 93.62 373 CYS A O 1
ATOM 2989 N N . ILE A 1 374 ? -13.351 0.832 18.947 1.00 91.75 374 ILE A N 1
ATOM 2990 C CA . ILE A 1 374 ? -14.088 1.977 19.486 1.00 91.75 374 ILE A CA 1
ATOM 2991 C C . ILE A 1 374 ? -14.735 2.763 18.340 1.00 91.75 374 ILE A C 1
ATOM 2993 O O . ILE A 1 374 ? -15.951 2.940 18.339 1.00 91.75 374 ILE A O 1
ATOM 2997 N N . GLU A 1 375 ? -13.964 3.148 17.321 1.00 90.31 375 GLU A N 1
ATOM 2998 C CA . GLU A 1 375 ? -14.453 3.913 16.164 1.00 90.31 375 GLU A CA 1
ATOM 2999 C C . GLU A 1 375 ? -15.563 3.191 15.387 1.00 90.31 375 GLU A C 1
ATOM 3001 O O . GLU A 1 375 ? -16.470 3.825 14.840 1.00 90.31 375 GLU A O 1
ATOM 3006 N N . ARG A 1 376 ? -15.518 1.855 15.344 1.00 90.06 376 ARG A N 1
ATOM 3007 C CA . ARG A 1 376 ? -16.513 1.012 14.664 1.00 90.06 376 ARG A CA 1
ATOM 3008 C C . ARG A 1 376 ? -17.626 0.488 15.573 1.00 90.06 376 ARG A C 1
ATOM 3010 O O . ARG A 1 376 ? -18.467 -0.270 15.096 1.00 90.06 376 ARG A O 1
ATOM 3017 N N . ASN A 1 377 ? -17.676 0.899 16.843 1.00 91.12 377 ASN A N 1
ATOM 3018 C CA . ASN A 1 377 ? -18.661 0.435 17.830 1.00 91.12 377 ASN A CA 1
ATOM 3019 C C . ASN A 1 377 ? -18.697 -1.100 17.999 1.00 91.12 377 ASN A C 1
ATOM 3021 O O . ASN A 1 377 ? -19.763 -1.701 18.104 1.00 91.12 377 ASN A O 1
ATOM 3025 N N . LEU A 1 378 ? -17.525 -1.737 18.021 1.00 92.88 378 LEU A N 1
ATOM 3026 C CA . LEU A 1 378 ? -17.329 -3.185 18.197 1.00 92.88 378 LEU A CA 1
ATOM 3027 C C . LEU A 1 378 ? -16.812 -3.557 19.598 1.00 92.88 378 LEU A C 1
ATOM 3029 O O . LEU A 1 378 ? -16.395 -4.694 19.831 1.00 92.88 378 LEU A O 1
ATOM 3033 N N . VAL A 1 379 ? -16.804 -2.601 20.534 1.00 92.38 379 VAL A N 1
ATOM 3034 C CA . VAL A 1 379 ? -16.266 -2.779 21.894 1.00 92.38 379 VAL A CA 1
ATOM 3035 C C . VAL A 1 379 ? -16.989 -3.900 22.644 1.00 92.38 379 VAL A C 1
ATOM 3037 O O . VAL A 1 379 ? -16.344 -4.667 23.350 1.00 92.38 379 VAL A O 1
ATOM 3040 N N . ASP A 1 380 ? -18.300 -4.044 22.453 1.00 90.44 380 ASP A N 1
ATOM 3041 C CA . ASP A 1 380 ? -19.131 -5.090 23.061 1.00 90.44 380 ASP A CA 1
ATOM 3042 C C . ASP A 1 380 ? -18.654 -6.511 22.715 1.00 90.44 380 ASP A C 1
ATOM 3044 O O . ASP A 1 380 ? -18.620 -7.376 23.587 1.00 90.44 380 ASP A O 1
ATOM 3048 N N . LYS A 1 381 ? -18.238 -6.734 21.465 1.00 92.56 381 LYS A N 1
ATOM 3049 C CA . LYS A 1 381 ? -17.673 -8.004 20.991 1.00 92.56 381 LYS A CA 1
ATOM 3050 C C . LYS A 1 381 ? -16.197 -8.135 21.350 1.00 92.56 381 LYS A C 1
ATOM 3052 O O . LYS A 1 381 ? -15.723 -9.236 21.614 1.00 92.56 381 LYS A O 1
ATOM 3057 N N . MET A 1 382 ? -15.463 -7.022 21.370 1.00 94.94 382 MET A N 1
ATOM 3058 C CA . MET A 1 382 ? -14.045 -6.996 21.728 1.00 94.94 382 MET A CA 1
ATOM 3059 C C . MET A 1 382 ? -13.819 -7.438 23.180 1.00 94.94 382 MET A C 1
ATOM 3061 O O . MET A 1 382 ? -12.892 -8.201 23.452 1.00 94.94 382 MET A O 1
ATOM 3065 N N . ILE A 1 383 ? -14.667 -6.999 24.118 1.00 92.81 383 ILE A N 1
ATOM 3066 C CA . ILE A 1 383 ? -14.528 -7.343 25.544 1.00 92.81 383 ILE A CA 1
ATOM 3067 C C . ILE A 1 383 ? -14.760 -8.833 25.843 1.00 92.81 383 ILE A C 1
ATOM 3069 O O . ILE A 1 383 ? -14.307 -9.310 26.890 1.00 92.81 383 ILE A O 1
ATOM 3073 N N . ASP A 1 384 ? -15.414 -9.561 24.933 1.00 91.88 384 ASP A N 1
ATOM 3074 C CA . ASP A 1 384 ? -15.668 -11.006 25.031 1.00 91.88 384 ASP A CA 1
ATOM 3075 C C . ASP A 1 384 ? -14.482 -11.870 24.586 1.00 91.88 384 ASP A C 1
ATOM 3077 O O . ASP A 1 384 ? -14.462 -13.077 24.833 1.00 91.88 384 ASP A O 1
ATOM 3081 N N . LEU A 1 385 ? -13.465 -11.271 23.963 1.00 93.81 385 LEU A N 1
ATOM 3082 C CA . LEU A 1 385 ? -12.271 -11.993 23.537 1.00 93.81 385 LEU A CA 1
ATOM 3083 C C . LEU A 1 385 ? -11.381 -12.386 24.741 1.00 93.81 385 LEU A C 1
ATOM 3085 O O . LEU A 1 385 ? -11.339 -11.683 25.759 1.00 93.81 385 LEU A O 1
ATOM 3089 N N . PRO A 1 386 ? -10.647 -13.513 24.658 1.00 92.69 386 PRO A N 1
ATOM 3090 C CA . PRO A 1 386 ? -9.831 -14.026 25.759 1.00 92.69 386 PRO A CA 1
ATOM 3091 C C . PRO A 1 386 ? -8.450 -13.343 25.840 1.00 92.69 386 PRO A C 1
ATOM 3093 O O . PRO A 1 386 ? -7.418 -13.953 25.542 1.00 92.69 386 PRO A O 1
ATOM 3096 N N . TRP A 1 387 ? -8.438 -12.075 26.254 1.00 92.12 387 TRP A N 1
ATOM 3097 C CA . TRP A 1 387 ? -7.228 -11.268 26.475 1.00 92.12 387 TRP A CA 1
ATOM 3098 C C . TRP A 1 387 ? -6.350 -11.806 27.613 1.00 92.12 387 TRP A C 1
ATOM 3100 O O . TRP A 1 387 ? -6.863 -12.283 28.629 1.00 92.12 387 TRP A O 1
ATOM 3110 N N . ASP A 1 388 ? -5.026 -11.739 27.440 1.00 89.38 388 ASP A N 1
ATOM 3111 C CA . ASP A 1 388 ? -4.064 -12.031 28.508 1.00 89.38 388 ASP A CA 1
ATOM 3112 C C . ASP A 1 388 ? -3.871 -10.834 29.466 1.00 89.38 388 ASP A C 1
ATOM 3114 O O . ASP A 1 388 ? -4.369 -9.734 29.233 1.00 89.38 388 ASP A O 1
ATOM 3118 N N . SER A 1 389 ? -3.162 -11.039 30.581 1.00 86.25 389 SER A N 1
ATOM 3119 C CA . SER A 1 389 ? -2.976 -9.994 31.597 1.00 86.25 389 SER A CA 1
ATOM 3120 C C . SER A 1 389 ? -2.119 -8.811 31.140 1.00 86.25 389 SER A C 1
ATOM 3122 O O . SER A 1 389 ? -2.190 -7.751 31.754 1.00 86.25 389 SER A O 1
ATOM 3124 N N . GLU A 1 390 ? -1.267 -8.980 30.127 1.00 85.75 390 GLU A N 1
ATOM 3125 C CA . GLU A 1 390 ? -0.453 -7.892 29.577 1.00 85.75 390 GLU A CA 1
ATOM 3126 C C . GLU A 1 390 ? -1.273 -7.072 28.579 1.00 85.75 390 GLU A C 1
ATOM 3128 O O . GLU A 1 390 ? -1.308 -5.847 28.669 1.00 85.75 390 GLU A O 1
ATOM 3133 N N . GLU A 1 391 ? -2.003 -7.750 27.695 1.00 89.38 391 GLU A N 1
ATOM 3134 C CA . GLU A 1 391 ? -2.945 -7.159 26.743 1.00 89.38 391 GLU A CA 1
ATOM 3135 C C . GLU A 1 391 ? -4.063 -6.396 27.471 1.00 89.38 391 GLU A C 1
ATOM 3137 O O . GLU A 1 391 ? -4.407 -5.274 27.094 1.00 89.38 391 GLU A O 1
ATOM 3142 N N . GLU A 1 392 ? -4.582 -6.955 28.569 1.00 91.44 392 GLU A N 1
ATOM 3143 C CA . GLU A 1 392 ? -5.648 -6.339 29.361 1.00 91.44 392 GLU A CA 1
ATOM 3144 C C . GLU A 1 392 ? -5.249 -4.968 29.926 1.00 91.44 392 GLU A C 1
ATOM 3146 O O . GLU A 1 392 ? -6.089 -4.072 29.987 1.00 91.44 392 GLU A O 1
ATOM 3151 N N . LYS A 1 393 ? -3.979 -4.756 30.305 1.00 91.69 393 LYS A N 1
ATOM 3152 C CA . LYS A 1 393 ? -3.518 -3.448 30.816 1.00 91.69 393 LYS A CA 1
ATOM 3153 C C . LYS A 1 393 ? -3.708 -2.353 29.769 1.00 91.69 393 LYS A C 1
ATOM 3155 O O . LYS A 1 393 ? -4.140 -1.250 30.103 1.00 91.69 393 LYS A O 1
ATOM 3160 N N . HIS A 1 394 ? -3.402 -2.670 28.513 1.00 90.38 394 HIS A N 1
ATOM 3161 C CA . HIS A 1 394 ? -3.569 -1.750 27.393 1.00 90.38 394 HIS A CA 1
ATOM 3162 C C . HIS A 1 394 ? -5.050 -1.568 27.047 1.00 90.38 394 HIS A C 1
ATOM 3164 O O . HIS A 1 394 ? -5.484 -0.434 26.882 1.00 90.38 394 HIS A O 1
ATOM 3170 N N . LEU A 1 395 ? -5.847 -2.643 27.060 1.00 93.38 395 LEU A N 1
ATOM 3171 C CA . LEU A 1 395 ? -7.301 -2.566 26.870 1.00 93.38 395 LEU A CA 1
ATOM 3172 C C . LEU A 1 395 ? -7.978 -1.675 27.921 1.00 93.38 395 LEU A C 1
ATOM 3174 O O . LEU A 1 395 ? -8.793 -0.819 27.574 1.00 93.38 395 LEU A O 1
ATOM 3178 N N . HIS A 1 396 ? -7.624 -1.849 29.199 1.00 93.75 396 HIS A N 1
ATOM 3179 C CA . HIS A 1 396 ? -8.123 -1.016 30.290 1.00 93.75 396 HIS A CA 1
ATOM 3180 C C . HIS A 1 396 ? -7.773 0.448 30.042 1.00 93.75 396 HIS A C 1
ATOM 3182 O O . HIS A 1 396 ? -8.662 1.295 30.057 1.00 93.75 396 HIS A O 1
ATOM 3188 N N . LYS A 1 397 ? -6.488 0.736 29.795 1.00 93.19 397 LYS A N 1
ATOM 3189 C CA . LYS A 1 397 ? -5.994 2.094 29.555 1.00 93.19 397 LYS A CA 1
ATOM 3190 C C . LYS A 1 397 ? -6.729 2.750 28.383 1.00 93.19 397 LYS A C 1
ATOM 3192 O O . LYS A 1 397 ? -7.302 3.814 28.571 1.00 93.19 397 LYS A O 1
ATOM 3197 N N . SER A 1 398 ? -6.806 2.093 27.224 1.00 91.50 398 SER A N 1
ATOM 3198 C CA . SER A 1 398 ? -7.463 2.639 26.029 1.00 91.50 398 SER A CA 1
ATOM 3199 C C . SER A 1 398 ? -8.950 2.934 26.247 1.00 91.50 398 SER A C 1
ATOM 3201 O O . SER A 1 398 ? -9.409 4.024 25.912 1.00 91.50 398 SER A O 1
ATOM 3203 N N . LEU A 1 399 ? -9.714 2.006 26.837 1.00 92.94 399 LEU A N 1
ATOM 3204 C CA . LEU A 1 399 ? -11.147 2.221 27.088 1.00 92.94 399 LEU A CA 1
ATOM 3205 C C . LEU A 1 399 ? -11.401 3.286 28.159 1.00 92.94 399 LEU A C 1
ATOM 3207 O O . LEU A 1 399 ? -12.367 4.044 28.056 1.00 92.94 399 LEU A O 1
ATOM 3211 N N . PHE A 1 400 ? -10.553 3.343 29.185 1.00 92.25 400 PHE A N 1
ATOM 3212 C CA . PHE A 1 400 ? -10.679 4.301 30.276 1.00 92.25 400 PHE A CA 1
ATOM 3213 C C . PHE A 1 400 ? -10.290 5.719 29.847 1.00 92.25 400 PHE A C 1
ATOM 3215 O O . PHE A 1 400 ? -11.037 6.661 30.116 1.00 92.25 400 PHE A O 1
ATOM 3222 N N . ASP A 1 401 ? -9.176 5.867 29.125 1.00 91.69 401 ASP A N 1
ATOM 3223 C CA . ASP A 1 401 ? -8.732 7.143 28.557 1.00 91.69 401 ASP A CA 1
ATOM 3224 C C . ASP A 1 401 ? -9.778 7.670 27.560 1.00 91.69 401 ASP A C 1
ATOM 3226 O O . ASP A 1 401 ? -10.173 8.835 27.632 1.00 91.69 401 ASP A O 1
ATOM 3230 N N . TYR A 1 402 ? -10.333 6.801 26.705 1.00 89.31 402 TYR A N 1
ATOM 3231 C CA . TYR A 1 402 ? -11.413 7.186 25.792 1.00 89.31 402 TYR A CA 1
ATOM 3232 C C . TYR A 1 402 ? -12.686 7.612 26.533 1.00 89.31 402 TYR A C 1
ATOM 3234 O O . TYR A 1 402 ? -13.300 8.617 26.181 1.00 89.31 402 TYR A O 1
ATOM 3242 N N . ALA A 1 403 ? -13.082 6.898 27.592 1.00 88.69 403 ALA A N 1
ATOM 3243 C CA . ALA A 1 403 ? -14.230 7.284 28.415 1.00 88.69 403 ALA A CA 1
ATOM 3244 C C . ALA A 1 403 ? -14.020 8.636 29.119 1.00 88.69 403 ALA A C 1
ATOM 3246 O O . ALA A 1 403 ? -14.982 9.370 29.355 1.00 88.69 403 ALA A O 1
ATOM 3247 N N . HIS A 1 404 ? -12.770 8.981 29.441 1.00 86.69 404 HIS A N 1
ATOM 3248 C CA . HIS A 1 404 ? -12.418 10.283 29.995 1.00 86.69 404 HIS A CA 1
ATOM 3249 C C . HIS A 1 404 ? -12.566 11.410 28.959 1.00 86.69 404 HIS A C 1
ATOM 3251 O O . HIS A 1 404 ? -13.123 12.466 29.273 1.00 86.69 404 HIS A O 1
ATOM 3257 N N . GLU A 1 405 ? -12.097 11.188 27.727 1.00 87.50 405 GLU A N 1
ATOM 3258 C CA . GLU A 1 405 ? -12.218 12.146 26.621 1.00 87.50 405 GLU A CA 1
ATOM 3259 C C . GLU A 1 405 ? -13.686 12.307 26.162 1.00 87.50 405 GLU A C 1
ATOM 3261 O O . GLU A 1 405 ? -14.179 13.432 26.015 1.00 87.50 405 GLU A O 1
ATOM 3266 N N . MET A 1 406 ? -14.408 11.190 26.015 1.00 85.12 406 MET A N 1
ATOM 3267 C CA . MET A 1 406 ? -15.762 11.091 25.454 1.00 85.12 406 MET A CA 1
ATOM 3268 C C . MET A 1 406 ? -16.742 10.397 26.427 1.00 85.12 406 MET A C 1
ATOM 3270 O O . MET A 1 406 ? -17.164 9.263 26.199 1.00 85.12 406 MET A O 1
ATOM 3274 N N . PRO A 1 407 ? -17.198 11.085 27.494 1.00 82.50 407 PRO A N 1
ATOM 3275 C CA . PRO A 1 407 ? -18.084 10.503 28.516 1.00 82.50 407 PRO A CA 1
ATOM 3276 C C . PRO A 1 407 ? -19.516 10.227 28.025 1.00 82.50 407 PRO A C 1
ATOM 3278 O O . PRO A 1 407 ? -20.336 9.676 28.754 1.00 82.50 407 PRO A O 1
ATOM 3281 N N . THR A 1 408 ? -19.857 10.658 26.810 1.00 84.38 408 THR A N 1
ATOM 3282 C CA . THR A 1 408 ? -21.156 10.392 26.176 1.00 84.38 408 THR A CA 1
ATOM 3283 C C . THR A 1 408 ? -21.222 9.037 25.484 1.00 84.38 408 THR A C 1
ATOM 3285 O O . THR A 1 408 ? -22.289 8.692 24.986 1.00 84.38 408 THR A O 1
ATOM 3288 N N . GLU A 1 409 ? -20.114 8.301 25.426 1.00 87.00 409 GLU A N 1
ATOM 3289 C CA . GLU A 1 409 ? -20.027 6.981 24.808 1.00 87.00 409 GLU A CA 1
ATOM 3290 C C . GLU A 1 409 ? -20.025 5.871 25.872 1.00 87.00 409 GLU A C 1
ATOM 3292 O O . GLU A 1 409 ? -19.529 6.066 26.986 1.00 87.00 409 GLU A O 1
ATOM 3297 N N . PRO A 1 410 ? -20.544 4.667 25.567 1.00 87.69 410 PRO A N 1
ATOM 3298 C CA . PRO A 1 410 ? -20.681 3.592 26.547 1.00 87.69 410 PRO A CA 1
ATOM 3299 C C . PRO A 1 410 ? -19.360 2.874 26.876 1.00 87.69 410 PRO A C 1
ATOM 3301 O O . PRO A 1 410 ? -19.380 1.937 27.671 1.00 87.69 410 PRO A O 1
ATOM 3304 N N . CYS A 1 411 ? -18.220 3.282 26.304 1.00 89.06 411 CYS A N 1
ATOM 3305 C CA . CYS A 1 411 ? -16.930 2.591 26.430 1.00 89.06 411 CYS A CA 1
ATOM 3306 C C . CYS A 1 411 ? -16.504 2.351 27.887 1.00 89.06 411 CYS A C 1
ATOM 3308 O O . CYS A 1 411 ? -16.128 1.234 28.240 1.00 89.06 411 CYS A O 1
ATOM 3310 N N . GLY A 1 412 ? -16.639 3.359 28.756 1.00 88.00 412 GLY A N 1
ATOM 3311 C CA . GLY A 1 412 ? -16.329 3.209 30.182 1.00 88.00 412 GLY A CA 1
ATOM 3312 C C . GLY A 1 412 ? -17.253 2.203 30.873 1.00 88.00 412 GLY A C 1
ATOM 3313 O O . GLY A 1 412 ? -16.803 1.331 31.614 1.00 88.00 412 GLY A O 1
ATOM 3314 N N . SER A 1 413 ? -18.552 2.253 30.579 1.00 90.06 413 SER A N 1
ATOM 3315 C CA . SER A 1 413 ? -19.512 1.291 31.128 1.00 90.06 413 SER A CA 1
ATOM 3316 C C . SER A 1 413 ? -19.278 -0.131 30.595 1.00 90.06 413 SER A C 1
ATOM 3318 O O . SER A 1 413 ? -19.445 -1.094 31.340 1.00 90.06 413 SER A O 1
ATOM 3320 N N . LEU A 1 414 ? -18.824 -0.287 29.347 1.00 91.38 414 LEU A N 1
ATOM 3321 C CA . LEU A 1 414 ? -18.411 -1.579 28.787 1.00 91.38 414 LEU A CA 1
ATOM 3322 C C . LEU A 1 414 ? -17.140 -2.128 29.454 1.00 91.38 414 LEU A C 1
ATOM 3324 O O . LEU A 1 414 ? -17.034 -3.341 29.627 1.00 91.38 414 LEU A O 1
ATOM 3328 N N . LEU A 1 415 ? -16.223 -1.268 29.910 1.00 92.81 415 LEU A N 1
ATOM 3329 C CA . LEU A 1 415 ? -15.081 -1.686 30.732 1.00 92.81 415 LEU A CA 1
ATOM 3330 C C . LEU A 1 415 ? -15.531 -2.239 32.098 1.00 92.81 415 LEU A C 1
ATOM 3332 O O . LEU A 1 415 ? -14.974 -3.219 32.586 1.00 92.81 415 LEU A O 1
ATOM 3336 N N . VAL A 1 416 ? -16.587 -1.685 32.700 1.00 91.50 416 VAL A N 1
ATOM 3337 C CA . VAL A 1 416 ? -17.191 -2.274 33.911 1.00 91.50 416 VAL A CA 1
ATOM 3338 C C . VAL A 1 416 ? -17.789 -3.652 33.601 1.00 91.50 416 VAL A C 1
ATOM 3340 O O . VAL A 1 416 ? -17.535 -4.617 34.324 1.00 91.50 416 VAL A O 1
ATOM 3343 N N . VAL A 1 417 ? -18.512 -3.785 32.483 1.00 91.31 417 VAL A N 1
ATOM 3344 C CA . VAL A 1 417 ? -19.059 -5.076 32.020 1.00 91.31 417 VAL A CA 1
ATOM 3345 C C . VAL A 1 417 ? -17.953 -6.109 31.773 1.00 91.31 417 VAL A C 1
ATOM 3347 O O . VAL A 1 417 ? -18.125 -7.270 32.147 1.00 91.31 417 VAL A O 1
ATOM 3350 N N . TYR A 1 418 ? -16.813 -5.704 31.207 1.00 92.62 418 TYR A N 1
ATOM 3351 C CA . TYR A 1 418 ? -15.644 -6.563 30.986 1.00 92.62 418 TYR A CA 1
ATOM 3352 C C . TYR A 1 418 ? -15.189 -7.260 32.278 1.00 92.62 418 TYR A C 1
ATOM 3354 O O . TYR A 1 418 ? -14.962 -8.476 32.277 1.00 92.62 418 TYR A O 1
ATOM 3362 N N . TYR A 1 419 ? -15.086 -6.510 33.380 1.00 92.62 419 TYR A N 1
ATOM 3363 C CA . TYR A 1 419 ? -14.673 -7.044 34.680 1.00 92.62 419 TYR A CA 1
ATOM 3364 C C . TYR A 1 419 ? -15.762 -7.890 35.340 1.00 92.62 419 TYR A C 1
ATOM 3366 O O . TYR A 1 419 ? -15.472 -8.963 35.875 1.00 92.62 419 TYR A O 1
ATOM 3374 N N . LEU A 1 420 ? -17.025 -7.466 35.237 1.00 90.12 420 LEU A N 1
ATOM 3375 C CA . LEU A 1 420 ? -18.165 -8.215 35.769 1.00 90.12 420 LEU A CA 1
ATOM 3376 C C . LEU A 1 420 ? -18.313 -9.590 35.104 1.00 90.12 420 LEU A C 1
ATOM 3378 O O . LEU A 1 420 ? -18.481 -10.588 35.804 1.00 90.12 420 LEU A O 1
ATOM 3382 N N . ARG A 1 421 ? -18.175 -9.674 33.773 1.00 88.94 421 ARG A N 1
ATOM 3383 C CA . ARG A 1 421 ? -18.216 -10.947 33.021 1.00 88.94 421 ARG A CA 1
ATOM 3384 C C . ARG A 1 421 ? -17.091 -11.911 33.411 1.00 88.94 421 ARG A C 1
ATOM 3386 O O . ARG A 1 421 ? -17.237 -13.117 33.238 1.00 88.94 421 ARG A O 1
ATOM 3393 N N . ARG A 1 422 ? -15.988 -11.391 33.957 1.00 89.62 422 ARG A N 1
ATOM 3394 C CA . ARG A 1 422 ? -14.837 -12.167 34.448 1.00 89.62 422 ARG A CA 1
ATOM 3395 C C . ARG A 1 422 ? -14.849 -12.380 35.965 1.00 89.62 422 ARG A C 1
ATOM 3397 O O . ARG A 1 422 ? -13.847 -12.835 36.506 1.00 89.62 422 ARG A O 1
ATOM 3404 N N . TYR A 1 423 ? -15.958 -12.079 36.647 1.00 89.19 423 TYR A N 1
ATOM 3405 C CA . TYR A 1 423 ? -16.120 -12.229 38.103 1.00 89.19 423 TYR A CA 1
ATOM 3406 C C . TYR A 1 423 ? -15.119 -11.404 38.939 1.00 89.19 423 TYR A C 1
ATOM 3408 O O . TYR A 1 423 ? -14.809 -11.747 40.080 1.00 89.19 423 TYR A O 1
ATOM 3416 N N . ARG A 1 424 ? -14.611 -10.298 38.383 1.00 90.75 424 ARG A N 1
ATOM 3417 C CA . ARG A 1 424 ? -13.632 -9.398 39.015 1.00 90.75 424 ARG A CA 1
ATOM 3418 C C . ARG A 1 424 ? -14.327 -8.159 39.571 1.00 90.75 424 ARG A C 1
ATOM 3420 O O . ARG A 1 424 ? -14.306 -7.077 38.989 1.00 90.75 424 ARG A O 1
ATOM 3427 N N . TYR A 1 425 ? -15.034 -8.358 40.682 1.00 88.38 425 TYR A N 1
ATOM 3428 C CA . TYR A 1 425 ? -15.943 -7.355 41.245 1.00 88.38 425 TYR A CA 1
ATOM 3429 C C . TYR A 1 425 ? -15.233 -6.132 41.834 1.00 88.38 425 TYR A C 1
ATOM 3431 O O . TYR A 1 425 ? -15.773 -5.030 41.760 1.00 88.38 425 TYR A O 1
ATOM 3439 N N . LEU A 1 426 ? -14.036 -6.308 42.405 1.00 89.50 426 LEU A N 1
ATOM 3440 C CA . LEU A 1 426 ? -13.272 -5.202 42.989 1.00 89.50 426 LEU A CA 1
ATOM 3441 C C . LEU A 1 426 ? -12.841 -4.214 41.904 1.00 89.50 426 LEU A C 1
ATOM 3443 O O . LEU A 1 426 ? -13.076 -3.017 42.028 1.00 89.50 426 LEU A O 1
ATOM 3447 N N . GLU A 1 427 ? -12.299 -4.726 40.805 1.00 91.62 427 GLU A N 1
ATOM 3448 C CA . GLU A 1 427 ? -11.865 -3.926 39.665 1.00 91.62 427 GLU A CA 1
ATOM 3449 C C . GLU A 1 427 ? -13.053 -3.265 38.959 1.00 91.62 427 GLU A C 1
ATOM 3451 O O . GLU A 1 427 ? -12.993 -2.081 38.630 1.00 91.62 427 GLU A O 1
ATOM 3456 N N . ALA A 1 428 ? -14.171 -3.986 38.803 1.00 90.69 428 ALA A N 1
ATOM 3457 C CA . ALA A 1 428 ? -15.412 -3.411 38.284 1.00 90.69 428 ALA A CA 1
ATOM 3458 C C . ALA A 1 428 ? -15.884 -2.212 39.127 1.00 90.69 428 ALA A C 1
ATOM 3460 O O . ALA A 1 428 ? -16.244 -1.170 38.576 1.00 90.69 428 ALA A O 1
ATOM 3461 N N . TYR A 1 429 ? -15.840 -2.340 40.456 1.00 88.94 429 TYR A N 1
ATOM 3462 C CA . TYR A 1 429 ? -16.210 -1.276 41.388 1.00 88.94 429 TYR A CA 1
ATOM 3463 C C . TYR A 1 429 ? -15.239 -0.086 41.345 1.00 88.94 429 TYR A C 1
ATOM 3465 O O . TYR A 1 429 ? -15.663 1.070 41.372 1.00 88.94 429 TYR A O 1
ATOM 3473 N N . GLU A 1 430 ? -13.931 -0.335 41.256 1.00 91.69 430 GLU A N 1
ATOM 3474 C CA . GLU A 1 430 ? -12.921 0.725 41.156 1.00 91.69 430 GLU A CA 1
ATOM 3475 C C . GLU A 1 430 ? -13.070 1.554 39.877 1.00 91.69 430 GLU A C 1
ATOM 3477 O O . GLU A 1 430 ? -12.972 2.790 39.927 1.00 91.69 430 GLU A O 1
ATOM 3482 N N . VAL A 1 431 ? -13.352 0.890 38.752 1.00 91.62 431 VAL A N 1
ATOM 3483 C CA . VAL A 1 431 ? -13.634 1.549 37.473 1.00 91.62 431 VAL A CA 1
ATOM 3484 C C . VAL A 1 431 ? -14.932 2.347 37.561 1.00 91.62 431 VAL A C 1
ATOM 3486 O O . VAL A 1 431 ? -14.911 3.539 37.262 1.00 91.62 431 VAL A O 1
ATOM 3489 N N . ASP A 1 432 ? -16.031 1.750 38.037 1.00 90.38 432 ASP A N 1
ATOM 3490 C CA . ASP A 1 432 ? -17.327 2.434 38.177 1.00 90.38 432 ASP A CA 1
ATOM 3491 C C . ASP A 1 432 ? -17.220 3.695 39.047 1.00 90.38 432 ASP A C 1
ATOM 3493 O O . ASP A 1 432 ? -17.604 4.788 38.624 1.00 90.38 432 ASP A O 1
ATOM 3497 N N . ARG A 1 433 ? -16.580 3.594 40.218 1.00 90.94 433 ARG A N 1
ATOM 3498 C CA . ARG A 1 433 ? -16.359 4.743 41.108 1.00 90.94 433 ARG A CA 1
ATOM 3499 C C . ARG A 1 433 ? -15.526 5.838 40.443 1.00 90.94 433 ARG A C 1
ATOM 3501 O O . ARG A 1 433 ? -15.713 7.023 40.722 1.00 90.94 433 ARG A O 1
ATOM 3508 N N . SER A 1 434 ? -14.561 5.460 39.610 1.00 91.88 434 SER A N 1
ATOM 3509 C CA . SER A 1 434 ? -13.732 6.424 38.890 1.00 91.88 434 SER A CA 1
ATOM 3510 C C . SER A 1 434 ? -14.527 7.122 37.787 1.00 91.88 434 SER A C 1
ATOM 3512 O O . SER A 1 434 ? -14.487 8.348 37.713 1.00 91.88 434 SER A O 1
ATOM 3514 N N . LEU A 1 435 ? -15.323 6.378 37.014 1.00 89.62 435 LEU A N 1
ATOM 3515 C CA . LEU A 1 435 ? -16.223 6.929 35.996 1.00 89.62 435 LEU A CA 1
ATOM 3516 C C . LEU A 1 435 ? -17.226 7.914 36.604 1.00 89.62 435 LEU A C 1
ATOM 3518 O O . LEU A 1 435 ? -17.312 9.045 36.131 1.00 89.62 435 LEU A O 1
ATOM 3522 N N . GLN A 1 436 ? -17.886 7.553 37.710 1.00 89.25 436 GLN A N 1
ATOM 3523 C CA . GLN A 1 436 ? -18.831 8.433 38.411 1.00 89.25 436 GLN A CA 1
ATOM 3524 C C . GLN A 1 436 ? -18.207 9.783 38.797 1.00 89.25 436 GLN A C 1
ATOM 3526 O O . GLN A 1 436 ? -18.823 10.835 38.617 1.00 89.25 436 GLN A O 1
ATOM 3531 N N . ARG A 1 437 ? -16.959 9.783 39.288 1.00 88.31 437 ARG A N 1
ATOM 3532 C CA . ARG A 1 437 ? -16.244 11.023 39.644 1.00 88.31 437 ARG A CA 1
ATOM 3533 C C . ARG A 1 437 ? -16.000 11.917 38.431 1.00 88.31 437 ARG A C 1
ATOM 3535 O O . ARG A 1 437 ? -16.134 13.136 38.536 1.00 88.31 437 ARG A O 1
ATOM 3542 N N . PHE A 1 438 ? -15.618 11.336 37.294 1.00 85.69 438 PHE A N 1
ATOM 3543 C CA . PHE A 1 438 ? -15.375 12.105 36.071 1.00 85.69 438 PHE A CA 1
ATOM 3544 C C . PHE A 1 438 ? -16.674 12.613 35.450 1.00 85.69 438 PHE A C 1
ATOM 3546 O O . PHE A 1 438 ? -16.743 13.776 35.053 1.00 85.69 438 PHE A O 1
ATOM 3553 N N . GLU A 1 439 ? -17.712 11.779 35.427 1.00 86.88 439 GLU A N 1
ATOM 3554 C CA . GLU A 1 439 ? -19.047 12.139 34.956 1.00 86.88 439 GLU A CA 1
ATOM 3555 C C . GLU A 1 439 ? -19.620 13.296 35.778 1.00 86.88 439 GLU A C 1
ATOM 3557 O O . GLU A 1 439 ? -20.064 14.283 35.196 1.00 86.88 439 GLU A O 1
ATOM 3562 N N . GLN A 1 440 ? -19.520 13.250 37.112 1.00 86.31 440 GLN A N 1
ATOM 3563 C CA . GLN A 1 440 ? -19.961 14.339 37.989 1.00 86.31 440 GLN A CA 1
ATOM 3564 C C . GLN A 1 440 ? -19.234 15.656 37.678 1.00 86.31 440 GLN A C 1
ATOM 3566 O O . GLN A 1 440 ? -19.877 16.687 37.488 1.00 86.31 440 GLN A O 1
ATOM 3571 N N . LYS A 1 441 ? -17.905 15.613 37.514 1.00 85.75 441 LYS A N 1
ATOM 3572 C CA . LYS A 1 441 ? -17.099 16.786 37.140 1.00 85.75 441 LYS A CA 1
ATOM 3573 C C . LYS A 1 441 ? -17.482 17.356 35.763 1.00 85.75 441 LYS A C 1
ATOM 3575 O O . LYS A 1 441 ? -17.474 18.570 35.560 1.00 85.75 441 LYS A O 1
ATOM 3580 N N . LYS A 1 442 ? -17.818 16.499 34.793 1.00 82.44 442 LYS A N 1
ATOM 3581 C CA . LYS A 1 442 ? -18.282 16.916 33.455 1.00 82.44 442 LYS A CA 1
ATOM 3582 C C . LYS A 1 442 ? -19.703 17.480 33.486 1.00 82.44 442 LYS A C 1
ATOM 3584 O O . LYS A 1 442 ? -19.977 18.449 32.780 1.00 82.44 442 LYS A O 1
ATOM 3589 N N . LEU A 1 443 ? -20.593 16.925 34.304 1.00 85.25 443 LEU A N 1
ATOM 3590 C CA . LEU A 1 443 ? -21.975 17.397 34.450 1.00 85.25 443 LEU A CA 1
ATOM 3591 C C . LEU A 1 443 ? -22.050 18.842 34.965 1.00 85.25 443 LEU A C 1
ATOM 3593 O O . LEU A 1 443 ? -22.937 19.581 34.555 1.00 85.25 443 LEU A O 1
ATOM 3597 N N . GLU A 1 444 ? -21.095 19.271 35.792 1.00 83.19 444 GLU A N 1
ATOM 3598 C CA . GLU A 1 444 ? -21.016 20.647 36.312 1.00 83.19 444 GLU A CA 1
ATOM 3599 C C . GLU A 1 444 ? -20.665 21.702 35.244 1.00 83.19 444 GLU A C 1
ATOM 3601 O O . GLU A 1 444 ? -20.895 22.891 35.453 1.00 83.19 444 GLU A O 1
ATOM 3606 N N . SER A 1 445 ? -20.105 21.289 34.100 1.00 80.62 445 SER A N 1
ATOM 3607 C CA . SER A 1 445 ? -19.510 22.190 33.097 1.00 80.62 445 SER A CA 1
ATOM 3608 C C . SER A 1 445 ? -20.093 22.059 31.684 1.00 80.62 445 SER A C 1
ATOM 3610 O O . SER A 1 445 ? -19.619 22.728 30.766 1.00 80.62 445 SER A O 1
ATOM 3612 N N . THR A 1 446 ? -21.107 21.212 31.476 1.00 83.69 446 THR A N 1
ATOM 3613 C CA . THR A 1 446 ? -21.632 20.868 30.140 1.00 83.69 446 THR A CA 1
ATOM 3614 C C . THR A 1 446 ? -23.082 21.305 29.919 1.00 83.69 446 THR A C 1
ATOM 3616 O O . THR A 1 446 ? -23.798 21.676 30.844 1.00 83.69 446 THR A O 1
ATOM 3619 N N . THR A 1 447 ? -23.517 21.304 28.655 1.00 85.00 447 THR A N 1
ATOM 3620 C CA . THR A 1 447 ? -24.896 21.624 28.263 1.00 85.00 447 THR A CA 1
ATOM 3621 C C . THR A 1 447 ? -25.865 20.503 28.654 1.00 85.00 447 THR A C 1
ATOM 3623 O O . THR A 1 447 ? -25.489 19.331 28.705 1.00 85.00 447 THR A O 1
ATOM 3626 N N . GLU A 1 448 ? -27.141 20.841 28.877 1.00 88.38 448 GLU A N 1
ATOM 3627 C CA . GLU A 1 448 ? -28.160 19.880 29.340 1.00 88.38 448 GLU A CA 1
ATOM 3628 C C . GLU A 1 448 ? -28.347 18.687 28.383 1.00 88.38 448 GLU A C 1
ATOM 3630 O O . GLU A 1 448 ? -28.619 17.571 28.821 1.00 88.38 448 GLU A O 1
ATOM 3635 N N . GLU A 1 449 ? -28.133 18.878 27.078 1.00 85.19 449 GLU A N 1
ATOM 3636 C CA . GLU A 1 449 ? -28.191 17.788 26.100 1.00 85.19 449 GLU A CA 1
ATOM 3637 C C . GLU A 1 449 ? -27.108 16.727 26.359 1.00 85.19 449 GLU A C 1
ATOM 3639 O O . GLU A 1 449 ? -27.411 15.534 26.442 1.00 85.19 449 GLU A O 1
ATOM 3644 N N . ILE A 1 450 ? -25.856 17.156 26.546 1.00 83.75 450 ILE A N 1
ATOM 3645 C CA . ILE A 1 450 ? -24.718 16.279 26.853 1.00 83.75 450 ILE A CA 1
ATOM 3646 C C . ILE A 1 450 ? -24.919 15.636 28.228 1.00 83.75 450 ILE A C 1
ATOM 3648 O O . ILE A 1 450 ? -24.757 14.423 28.376 1.00 83.75 450 ILE A O 1
ATOM 3652 N N . ALA A 1 451 ? -25.359 16.424 29.210 1.00 85.50 451 ALA A N 1
ATOM 3653 C CA . ALA A 1 451 ? -25.644 15.947 30.555 1.00 85.50 451 ALA A CA 1
ATOM 3654 C C . ALA A 1 451 ? -26.723 14.850 30.569 1.00 85.50 451 ALA A C 1
ATOM 3656 O O . ALA A 1 451 ? -26.588 13.850 31.275 1.00 85.50 451 ALA A O 1
ATOM 3657 N N . SER A 1 452 ? -27.766 14.983 29.743 1.00 87.31 452 SER A N 1
ATOM 3658 C CA . SER A 1 452 ? -28.818 13.970 29.619 1.00 87.31 452 SER A CA 1
ATOM 3659 C C . SER A 1 452 ? -28.298 12.634 29.072 1.00 87.31 452 SER A C 1
ATOM 3661 O O . SER A 1 452 ? -28.725 11.578 29.542 1.00 87.31 452 SER A O 1
ATOM 3663 N N . LYS A 1 453 ? -27.354 12.661 28.117 1.00 87.31 453 LYS A N 1
ATOM 3664 C CA . LYS A 1 453 ? -26.725 11.455 27.551 1.00 87.31 453 LYS A CA 1
ATOM 3665 C C . LYS A 1 453 ? -25.859 10.750 28.594 1.00 87.31 453 LYS A C 1
ATOM 3667 O O . LYS A 1 453 ? -26.018 9.548 28.788 1.00 87.31 453 LYS A O 1
ATOM 3672 N N . ILE A 1 454 ? -25.038 11.510 29.321 1.00 86.94 454 ILE A N 1
ATOM 3673 C CA . ILE A 1 454 ? -24.199 10.986 30.410 1.00 86.94 454 ILE A CA 1
ATOM 3674 C C . ILE A 1 454 ? -25.070 10.310 31.479 1.00 86.94 454 ILE A C 1
ATOM 3676 O O . ILE A 1 454 ? -24.834 9.156 31.826 1.00 86.94 454 ILE A O 1
ATOM 3680 N N . ARG A 1 455 ? -26.143 10.973 31.943 1.00 88.38 455 ARG A N 1
ATOM 3681 C CA . ARG A 1 455 ? -27.060 10.396 32.946 1.00 88.38 455 ARG A CA 1
ATOM 3682 C C . ARG A 1 455 ? -27.713 9.098 32.468 1.00 88.38 455 ARG A C 1
ATOM 3684 O O . ARG A 1 455 ? -27.839 8.172 33.259 1.00 88.38 455 ARG A O 1
ATOM 3691 N N . LYS A 1 456 ? -28.107 9.003 31.192 1.00 89.12 456 LYS A N 1
ATOM 3692 C CA . LYS A 1 456 ? -28.682 7.766 30.629 1.00 89.12 456 LYS A CA 1
ATOM 3693 C C . LYS A 1 456 ? -27.691 6.600 30.665 1.00 89.12 456 LYS A C 1
ATOM 3695 O O . LYS A 1 456 ? -28.084 5.488 31.007 1.00 89.12 456 LYS A O 1
ATOM 3700 N N . ILE A 1 457 ? -26.424 6.848 30.332 1.00 88.00 457 ILE A N 1
ATOM 3701 C CA . ILE A 1 457 ? -25.372 5.820 30.351 1.00 88.00 457 ILE A CA 1
ATOM 3702 C C . ILE A 1 457 ? -25.049 5.398 31.786 1.00 88.00 457 ILE A C 1
ATOM 3704 O O . ILE A 1 457 ? -24.936 4.201 32.053 1.00 88.00 457 ILE A O 1
ATOM 3708 N N . ALA A 1 458 ? -24.967 6.356 32.712 1.00 86.62 458 ALA A N 1
ATOM 3709 C CA . ALA A 1 458 ? -24.767 6.080 34.131 1.00 86.62 458 ALA A CA 1
ATOM 3710 C C . ALA A 1 458 ? -25.921 5.244 34.712 1.00 86.62 458 ALA A C 1
ATOM 3712 O O . ALA A 1 458 ? -25.677 4.210 35.322 1.00 86.62 458 ALA A O 1
ATOM 3713 N N . GLN A 1 459 ? -27.176 5.609 34.426 1.00 88.06 459 GLN A N 1
ATOM 3714 C CA . GLN A 1 459 ? -28.358 4.842 34.847 1.00 88.06 459 GLN A CA 1
ATOM 3715 C C . GLN A 1 459 ? -28.372 3.421 34.273 1.00 88.06 459 GLN A C 1
ATOM 3717 O O . GLN A 1 459 ? -28.736 2.469 34.959 1.00 88.06 459 GLN A O 1
ATOM 3722 N N . TRP A 1 460 ? -27.976 3.251 33.008 1.00 88.06 460 TRP A N 1
ATOM 3723 C CA . TRP A 1 460 ? -27.836 1.922 32.415 1.00 88.06 460 TRP A CA 1
ATOM 3724 C C . TRP A 1 460 ? -26.785 1.081 33.151 1.00 88.06 460 TRP A C 1
ATOM 3726 O O . TRP A 1 460 ? -27.048 -0.077 33.477 1.00 88.06 460 TRP A O 1
ATOM 3736 N N . ARG A 1 461 ? -25.628 1.676 33.468 1.00 88.44 461 ARG A N 1
ATOM 3737 C CA . ARG A 1 461 ? -24.556 1.025 34.231 1.00 88.44 461 ARG A CA 1
ATOM 3738 C C . ARG A 1 461 ? -25.001 0.659 35.650 1.00 88.44 461 ARG A C 1
ATOM 3740 O O . ARG A 1 461 ? -24.771 -0.471 36.071 1.00 88.44 461 ARG A O 1
ATOM 3747 N N . GLU A 1 462 ? -25.685 1.559 36.353 1.00 84.56 462 GLU A N 1
ATOM 3748 C CA . GLU A 1 462 ? -26.247 1.308 37.689 1.00 84.56 462 GLU A CA 1
ATOM 3749 C C . GLU A 1 462 ? -27.217 0.124 37.678 1.00 84.56 462 GLU A C 1
ATOM 3751 O O . GLU A 1 462 ? -27.093 -0.784 38.500 1.00 84.56 462 GLU A O 1
ATOM 3756 N N . ASN A 1 463 ? -28.131 0.081 36.704 1.00 83.00 463 ASN A N 1
ATOM 3757 C CA . ASN A 1 463 ? -29.076 -1.024 36.570 1.00 83.00 463 ASN A CA 1
ATOM 3758 C C . ASN A 1 463 ? -28.359 -2.365 36.386 1.00 83.00 463 ASN A C 1
ATOM 3760 O O . ASN A 1 463 ? -28.742 -3.336 37.031 1.00 83.00 463 ASN A O 1
ATOM 3764 N N . LEU A 1 464 ? -27.299 -2.416 35.567 1.00 78.19 464 LEU A N 1
ATOM 3765 C CA . LEU A 1 464 ? -26.499 -3.629 35.372 1.00 78.19 464 LEU A CA 1
ATOM 3766 C C . LEU A 1 464 ? -25.864 -4.112 36.676 1.00 78.19 464 LEU A C 1
ATOM 3768 O O . LEU A 1 464 ? -25.995 -5.292 37.015 1.00 78.19 464 LEU A O 1
ATOM 3772 N N . VAL A 1 465 ? -25.224 -3.200 37.414 1.00 73.06 465 VAL A N 1
ATOM 3773 C CA . VAL A 1 465 ? -24.604 -3.501 38.709 1.00 73.06 465 VAL A CA 1
ATOM 3774 C C . VAL A 1 465 ? -25.661 -4.011 39.693 1.00 73.06 465 VAL A C 1
ATOM 3776 O O . VAL A 1 465 ? -25.453 -5.062 40.289 1.00 73.06 465 VAL A O 1
ATOM 3779 N N . MET A 1 466 ? -26.834 -3.372 39.784 1.00 67.81 466 MET A N 1
ATOM 3780 C CA . MET A 1 466 ? -27.921 -3.787 40.685 1.00 67.81 466 MET A CA 1
ATOM 3781 C C . MET A 1 466 ? -28.528 -5.159 40.342 1.00 67.81 466 MET A C 1
ATOM 3783 O O . MET A 1 466 ? -28.821 -5.943 41.250 1.00 67.81 466 MET A O 1
ATOM 3787 N N . THR A 1 467 ? -28.706 -5.488 39.055 1.00 61.44 467 THR A N 1
ATOM 3788 C CA . THR A 1 467 ? -29.164 -6.832 38.639 1.00 61.44 467 THR A CA 1
ATOM 3789 C C . THR A 1 467 ? -28.155 -7.929 38.971 1.00 61.44 467 THR A C 1
ATOM 3791 O O . THR A 1 467 ? -28.539 -9.044 39.340 1.00 61.44 467 THR A O 1
ATOM 3794 N N . LEU A 1 468 ? -26.860 -7.626 38.873 1.00 57.69 468 LEU A N 1
ATOM 3795 C CA . LEU A 1 468 ? -25.804 -8.553 39.267 1.00 57.69 468 LEU A CA 1
ATOM 3796 C C . LEU A 1 468 ? -25.712 -8.669 40.788 1.00 57.69 468 LEU A C 1
ATOM 3798 O O . LEU A 1 468 ? -25.556 -9.777 41.282 1.00 57.69 468 LEU A O 1
ATOM 3802 N N . ASP A 1 469 ? -25.928 -7.584 41.529 1.00 52.31 469 ASP A N 1
ATOM 3803 C CA . ASP A 1 469 ? -25.937 -7.584 42.995 1.00 52.31 469 ASP A CA 1
ATOM 3804 C C . ASP A 1 469 ? -27.090 -8.427 43.571 1.00 52.31 469 ASP A C 1
ATOM 3806 O O . ASP A 1 469 ? -26.921 -9.125 44.568 1.00 52.31 469 ASP A O 1
ATOM 3810 N N . HIS A 1 470 ? -28.247 -8.477 42.895 1.00 49.47 470 HIS A N 1
ATOM 3811 C CA . HIS A 1 470 ? -29.328 -9.419 43.230 1.00 49.47 470 HIS A CA 1
ATOM 3812 C C . HIS A 1 470 ? -28.955 -10.881 42.937 1.00 49.47 470 HIS A C 1
ATOM 3814 O O . HIS A 1 470 ? -29.324 -11.777 43.694 1.00 49.47 470 HIS A O 1
ATOM 3820 N N . SER A 1 471 ? -28.188 -11.132 41.876 1.00 45.81 471 SER A N 1
ATOM 3821 C CA . SER A 1 471 ? -27.719 -12.478 41.508 1.00 45.81 471 SER A CA 1
ATOM 3822 C C . SER A 1 471 ? -26.601 -12.971 42.441 1.00 45.81 471 SER A C 1
ATOM 3824 O O . SER A 1 471 ? -26.563 -14.140 42.821 1.00 45.81 471 SER A O 1
ATOM 3826 N N . ILE A 1 472 ? -25.726 -12.061 42.871 1.00 45.56 472 ILE A N 1
ATOM 3827 C CA . ILE A 1 472 ? -24.646 -12.289 43.838 1.00 45.56 472 ILE A CA 1
ATOM 3828 C C . ILE A 1 472 ? -25.225 -12.423 45.251 1.00 45.56 472 ILE A C 1
ATOM 3830 O O . ILE A 1 472 ? -24.814 -13.314 45.991 1.00 45.56 472 ILE A O 1
ATOM 3834 N N . SER A 1 473 ? -26.247 -11.638 45.606 1.00 35.78 473 SER A N 1
ATOM 3835 C CA . SER A 1 473 ? -26.978 -11.792 46.870 1.00 35.78 473 SER A CA 1
ATOM 3836 C C . SER A 1 473 ? -27.654 -13.159 46.982 1.00 35.78 473 SER A C 1
ATOM 3838 O O . SER A 1 473 ? -27.668 -13.723 48.068 1.00 35.78 473 SER A O 1
ATOM 3840 N N . ILE A 1 474 ? -28.140 -13.755 45.884 1.00 38.78 474 ILE A N 1
ATOM 3841 C CA . ILE A 1 474 ? -28.657 -15.138 45.893 1.00 38.78 474 ILE A CA 1
ATOM 3842 C C . ILE A 1 474 ? -27.528 -16.160 46.121 1.00 38.78 474 ILE A C 1
ATOM 3844 O O . ILE A 1 474 ? -27.723 -17.123 46.861 1.00 38.78 474 ILE A O 1
ATOM 3848 N N . PHE A 1 475 ? -26.337 -15.936 45.555 1.00 32.72 475 PHE A N 1
ATOM 3849 C CA . PHE A 1 475 ? -25.170 -16.806 45.764 1.00 32.72 475 PHE A CA 1
ATOM 3850 C C . PHE A 1 475 ? -24.568 -16.695 47.176 1.00 32.72 475 PHE A C 1
ATOM 3852 O O . PHE A 1 475 ? -24.116 -17.698 47.724 1.00 32.72 475 PHE A O 1
ATOM 3859 N N . PHE A 1 476 ? -24.599 -15.512 47.796 1.00 34.59 476 PHE A N 1
ATOM 3860 C CA . PHE A 1 476 ? -24.124 -15.301 49.168 1.00 34.59 476 PHE A CA 1
ATOM 3861 C C . PHE A 1 476 ? -25.199 -15.538 50.247 1.00 34.59 476 PHE A C 1
ATOM 3863 O O . PHE A 1 476 ? -24.848 -15.722 51.412 1.00 34.59 476 PHE A O 1
ATOM 3870 N N . ALA A 1 477 ? -26.491 -15.600 49.896 1.00 30.33 477 ALA A N 1
ATOM 3871 C CA . ALA A 1 477 ? -27.583 -15.873 50.842 1.00 30.33 477 ALA A CA 1
ATOM 3872 C C . ALA A 1 477 ? -27.784 -17.363 51.187 1.00 30.33 477 ALA A C 1
ATOM 3874 O O . ALA A 1 477 ? -28.576 -17.668 52.078 1.00 30.33 477 ALA A O 1
ATOM 3875 N N . PHE A 1 478 ? -27.038 -18.291 50.576 1.00 32.03 478 PHE A N 1
ATOM 3876 C CA . PHE A 1 478 ? -26.979 -19.693 51.016 1.00 32.03 478 PHE A CA 1
ATOM 3877 C C . PHE A 1 478 ? -25.538 -20.156 51.299 1.00 32.03 478 PHE A C 1
ATOM 3879 O O . PHE A 1 478 ? -24.973 -20.925 50.524 1.00 32.03 478 PHE A O 1
ATOM 3886 N N . PRO A 1 479 ? -24.927 -19.772 52.441 1.00 31.05 479 PRO A N 1
ATOM 3887 C CA . PRO A 1 479 ? -23.606 -20.279 52.815 1.00 31.05 479 PRO A CA 1
ATOM 3888 C C . PRO A 1 479 ? -23.632 -21.727 53.327 1.00 31.05 479 PRO A C 1
ATOM 3890 O O . PRO A 1 479 ? -22.583 -22.360 53.423 1.00 31.05 479 PRO A O 1
ATOM 3893 N N . HIS A 1 480 ? -24.801 -22.280 53.676 1.00 31.75 480 HIS A N 1
ATOM 3894 C CA . HIS A 1 480 ? -24.896 -23.591 54.322 1.00 31.75 480 HIS A CA 1
ATOM 3895 C C . HIS A 1 480 ? -26.091 -24.415 53.840 1.00 31.75 480 HIS A C 1
ATOM 3897 O O . HIS A 1 480 ? -27.196 -24.319 54.368 1.00 31.75 480 HIS A O 1
ATOM 3903 N N . SER A 1 481 ? -25.840 -25.310 52.888 1.00 24.77 481 SER A N 1
ATOM 3904 C CA . SER A 1 481 ? -26.489 -26.623 52.833 1.00 24.77 481 SER A CA 1
ATOM 3905 C C . SER A 1 481 ? -25.528 -27.604 52.153 1.00 24.77 481 SER A C 1
ATOM 3907 O O . SER A 1 481 ? -25.172 -27.392 50.994 1.00 24.77 481 SER A O 1
ATOM 3909 N N . PRO A 1 482 ? -25.044 -28.643 52.857 1.00 32.75 482 PRO A N 1
ATOM 3910 C CA . PRO A 1 482 ? -24.275 -29.702 52.230 1.00 32.75 482 PRO A CA 1
ATOM 3911 C C . PRO A 1 482 ? -25.223 -30.583 51.407 1.00 32.75 482 PRO A C 1
ATOM 3913 O O . PRO A 1 482 ? -26.407 -30.695 51.718 1.00 32.75 482 PRO A O 1
ATOM 3916 N N . SER A 1 483 ? -24.669 -31.258 50.400 1.00 30.20 483 SER A N 1
ATOM 3917 C CA . SER A 1 483 ? -25.302 -32.305 49.582 1.00 30.20 483 SER A CA 1
ATOM 3918 C C . SER A 1 483 ? -26.471 -31.882 48.682 1.00 30.20 483 SER A C 1
ATOM 3920 O O . SER A 1 483 ? -27.623 -31.929 49.086 1.00 30.20 483 SER A O 1
ATOM 3922 N N . PHE A 1 484 ? -26.181 -31.687 47.392 1.00 24.83 484 PHE A N 1
ATOM 3923 C CA . PHE A 1 484 ? -27.000 -32.323 46.360 1.00 24.83 484 PHE A CA 1
ATOM 3924 C C . PHE A 1 484 ? -26.110 -33.103 45.395 1.00 24.83 484 PHE A C 1
ATOM 3926 O O . PHE A 1 484 ? -25.323 -32.571 44.618 1.00 24.83 484 PHE A O 1
ATOM 3933 N N . ILE A 1 485 ? -26.224 -34.412 45.566 1.00 26.42 485 ILE A N 1
ATOM 3934 C CA . ILE A 1 485 ? -25.714 -35.489 44.736 1.00 26.42 485 ILE A CA 1
ATOM 3935 C C . ILE A 1 485 ? -26.327 -35.341 43.339 1.00 26.42 485 ILE A C 1
ATOM 3937 O O . ILE A 1 485 ? -27.543 -35.218 43.212 1.00 26.42 485 ILE A O 1
ATOM 3941 N N . LEU A 1 486 ? -25.487 -35.382 42.303 1.00 25.25 486 LEU A N 1
ATOM 3942 C CA . LEU A 1 486 ? -25.898 -35.702 40.933 1.00 25.25 486 LEU A CA 1
ATOM 3943 C C . LEU A 1 486 ? -26.683 -37.026 40.937 1.00 25.25 486 LEU A C 1
ATOM 3945 O O . LEU A 1 486 ? -26.083 -38.051 41.273 1.00 25.25 486 LEU A O 1
ATOM 3949 N N . PRO A 1 487 ? -27.956 -37.079 40.509 1.00 24.77 487 PRO A N 1
ATOM 3950 C CA . PRO A 1 487 ? -28.510 -38.324 40.028 1.00 24.77 487 PRO A CA 1
ATOM 3951 C C . PRO A 1 487 ? -28.022 -38.516 38.594 1.00 24.77 487 PRO A C 1
ATOM 3953 O O . PRO A 1 487 ? -28.400 -37.809 37.661 1.00 24.77 487 PRO A O 1
ATOM 3956 N N . THR A 1 488 ? -27.136 -39.489 38.448 1.00 27.80 488 THR A N 1
ATOM 3957 C CA . THR A 1 488 ? -26.983 -40.234 37.207 1.00 27.80 488 THR A CA 1
ATOM 3958 C C . THR A 1 488 ? -28.238 -41.087 36.977 1.00 27.80 488 THR A C 1
ATOM 3960 O O . THR A 1 488 ? -28.809 -41.621 37.925 1.00 27.80 488 THR A O 1
ATOM 3963 N N . ASN A 1 489 ? -28.579 -41.242 35.694 1.00 23.92 489 ASN A N 1
ATOM 3964 C CA . ASN A 1 489 ? -29.451 -42.241 35.056 1.00 23.92 489 ASN A CA 1
ATOM 3965 C C . ASN A 1 489 ? -30.939 -41.934 34.776 1.00 23.92 489 ASN A C 1
ATOM 3967 O O . ASN A 1 489 ? -31.796 -42.020 35.646 1.00 23.92 489 ASN A O 1
ATOM 3971 N N . CYS A 1 490 ? -31.165 -41.794 33.461 1.00 24.44 490 CYS A N 1
ATOM 3972 C CA . CYS A 1 490 ? -32.022 -42.616 32.590 1.00 24.44 490 CYS A CA 1
ATOM 3973 C C . CYS A 1 490 ? -33.526 -42.309 32.431 1.00 24.44 490 CYS A C 1
ATOM 3975 O O . CYS A 1 490 ? -34.298 -42.282 33.382 1.00 24.44 490 CYS A O 1
ATOM 3977 N N . ASP A 1 491 ? -33.860 -42.245 31.134 1.00 29.70 491 ASP A N 1
ATOM 3978 C CA . ASP A 1 491 ? -35.086 -42.618 30.419 1.00 29.70 491 ASP A CA 1
ATOM 3979 C C . ASP A 1 491 ? -36.307 -41.683 30.437 1.00 29.70 491 ASP A C 1
ATOM 3981 O O . ASP A 1 491 ? -37.149 -41.725 31.334 1.00 29.70 491 ASP A O 1
ATOM 3985 N N . GLN A 1 492 ? -36.466 -40.944 29.328 1.00 31.19 492 GLN A N 1
ATOM 3986 C CA . GLN A 1 492 ? -37.449 -41.270 28.277 1.00 31.19 492 GLN A CA 1
ATOM 3987 C C . GLN A 1 492 ? -37.005 -40.763 26.902 1.00 31.19 492 GLN A C 1
ATOM 3989 O O . GLN A 1 492 ? -36.431 -39.652 26.844 1.00 31.19 492 GLN A O 1
#

Radius of gyration: 30.88 Å; chains: 1; bounding box: 81×70×92 Å

Foldseek 3Di:
DLLQDDLVSVLVCLVVLVVVLVVLVVVLVVLVVVLVPDPDDDDPVNVVSVVVNFQSLLSNLLSLLVSLCSVCSLCPVFAFPDPAPVRLLVQLVVLLVLLQVLADDDLPNPDDPDDPPDGSDAPLQVLQVVLCLDPPDDDPVLLVVLCVNDHPVLNVQVPPPDDDDPPRLGDDDDRTLNSLSSNRRSRGTSVCSLSSLLSSLLNLCLGDVVPPCVRRVVSSVVSCVSVVNDPLSSLLSLLSSLLSRPDPVSVVVSLVSCVVNQALPRDLCSLSSCVSVLNLVSSQVSVVRNCVLPLDLPDDDPPPQVVVLVSLLSNLSSCVSVVNLVSSVSSLVSVLVSLVVVVVVCPVDPDDDPPSDSLVSLLSNLLSSLVSCQVVVVLLVVLVDDDDPSSVVSLLVNLLVVCLVQVLDLSLLSSLVSCVVVVNNVVSVVSLVVSVVSLVVVCVPDDPVSNVSNVVSNVVSVVVVVVVVVVVCVVVVDPDDDDDDDDDDDDD